Protein AF-A0A2R6AYX6-F1 (afdb_monomer)

Secondary structure (DSSP, 8-state):
-----TTHHHHHHHHHHHHHHHHHHHHH-TTTS-HHHHHHHHHHHHHTT---HHHHHHHHHHHHH-HHHHHIIIIIHHHH-HHHHHHHHHHHHHH-HHHHHHHHHHHHHHHHHHB-TTS-BTT--SHHHHHHHHHHTT-HHHHHHHHHHHHHIIIIIGGGGGGS-HHHHHHHHHHHHHTT-S-HHHHHHHHHHHHHH--TTS-BSBHHHHHHHHHHHHHHHHHHHHHHHHHHHHHHHTT--TTS--SSHHHHHHHHHHHHHHHHHTHHHHHHHS-EEEE--SS--HHHHHHHHHHT--SEEEEES---HHHHHHHHHHHHH-TT-EEEEEEETT-----GGGGS--TTEEEEEESS----EEEETTEEEEEE--SHHHHTSTT-EEEEE--HHHHHHHHHHHHHHHH--

InterPro domains:
  IPR008930 Terpenoid cyclases/protein prenyltransferase alpha-alpha toroid [SSF48239] (162-257)

Radius of gyration: 24.56 Å; Cα contacts (8 Å, |Δi|>4): 564; chains: 1; bounding box: 59×53×71 Å

pLDDT: mean 85.16, std 12.84, range [27.55, 97.75]

Organism: NCBI:txid1978162

Sequence (409 aa):
MEQQSTETLGMQPLLDKTLKWLETQLSLNPEKLLFEDHIYALQALKLGSRDIGAHSRGLIERVKQDLTLKIGVLVDLPRKDPEAFLDLYGFSLECDPEFAKELRTTVVEDIRKLQLQDGSIIGEHVELAYIFYALNNKDPMAQLALKHTAKLFEQKVLRNLDAYTPAQLYPYVKSLVQAELIGEQACNSVINNLFIRQGEDGGWGGLLDTLYAVRLLTMINTLVAGERIKKGLRYAQSKLKEDGSLGDLKHTAIYAISHYEYMAAGSVDQSFESNGILINTSTYNLKQLLIAAIRRAQTNFLSVNIRSTQLVEALLSALETTPQLEATLVYTEKLESIPSSLKQPNQKLKLRLAHSALEPLMVIDKRLIIFAPLDDEALSSPKCFAVKILDPNLAEKIVELLNKQTEQT

Solvent-accessible surface area (backbone atoms only — not comparable to full-atom values): 21950 Å² total; per-residue (Å²): 137,82,80,73,59,76,70,60,69,68,50,51,68,49,51,53,36,25,46,54,41,47,56,49,54,58,70,74,49,60,84,79,47,58,70,60,35,51,43,39,33,50,51,24,33,48,76,67,72,43,93,47,70,68,60,52,46,52,52,53,50,50,37,74,71,33,66,70,53,35,48,40,57,64,63,47,30,38,68,78,37,39,64,45,41,51,52,48,42,53,49,23,57,78,70,37,53,69,58,24,48,48,56,50,51,56,44,47,53,52,51,58,73,38,42,46,96,76,20,48,43,76,85,74,64,55,30,53,35,33,49,37,26,78,78,36,63,88,38,69,67,25,47,34,19,42,53,36,46,46,52,48,40,60,71,54,43,68,76,44,52,87,81,51,52,37,60,70,45,38,53,58,51,54,42,26,57,78,66,72,62,60,51,70,68,58,51,49,51,52,52,51,55,50,46,59,56,43,44,95,75,26,28,47,78,51,70,65,30,16,44,32,41,31,43,44,38,44,72,74,42,36,70,43,35,45,64,59,36,52,33,20,51,51,34,54,56,73,58,45,44,98,68,31,38,59,86,48,61,46,63,33,16,48,49,49,38,39,49,51,54,40,59,75,59,41,76,54,57,59,71,71,78,46,70,48,74,46,47,44,52,97,87,52,45,43,50,58,54,52,36,16,54,43,46,50,41,58,46,38,38,38,35,30,56,84,57,25,64,66,54,51,52,30,41,54,53,26,47,73,44,24,87,68,26,36,36,37,42,37,36,36,80,89,59,92,69,78,61,72,86,71,71,57,95,46,97,49,54,45,81,44,62,26,90,55,96,71,77,41,31,38,34,44,63,44,28,29,37,44,40,60,63,47,43,68,71,46,35,70,32,73,87,29,48,33,42,37,41,77,38,53,69,59,29,48,52,51,51,54,53,54,47,58,58,51,66,78,122

Mean predicted aligned error: 8.02 Å

Structure (mmCIF, N/CA/C/O backbone):
data_AF-A0A2R6AYX6-F1
#
_entry.id   AF-A0A2R6AYX6-F1
#
loop_
_atom_site.group_PDB
_atom_site.id
_atom_site.type_symbol
_atom_site.label_atom_id
_atom_site.label_alt_id
_atom_site.label_comp_id
_atom_site.label_asym_id
_atom_site.label_entity_id
_atom_site.label_seq_id
_atom_site.pdbx_PDB_ins_code
_atom_site.Cartn_x
_atom_site.Cartn_y
_atom_site.Cartn_z
_atom_site.occupancy
_atom_site.B_iso_or_equiv
_atom_site.auth_seq_id
_atom_site.auth_comp_id
_atom_site.auth_asym_id
_atom_site.auth_atom_id
_atom_site.pdbx_PDB_model_num
ATOM 1 N N . MET A 1 1 ? 12.089 -20.824 21.197 1.00 27.55 1 MET A N 1
ATOM 2 C CA . MET A 1 1 ? 11.675 -21.396 19.900 1.00 27.55 1 MET A CA 1
ATOM 3 C C . MET A 1 1 ? 10.341 -20.775 19.564 1.00 27.55 1 MET A C 1
ATOM 5 O O . MET A 1 1 ? 9.329 -21.167 20.130 1.00 27.55 1 MET A O 1
ATOM 9 N N . GLU A 1 2 ? 10.392 -19.706 18.780 1.00 29.75 2 GLU A N 1
ATOM 10 C CA . GLU A 1 2 ? 9.239 -18.881 18.434 1.00 29.75 2 GLU A CA 1
ATOM 11 C C . GLU A 1 2 ? 8.366 -19.619 17.420 1.00 29.75 2 GLU A C 1
ATOM 13 O O . GLU A 1 2 ? 8.840 -20.061 16.373 1.00 29.75 2 GLU A O 1
ATOM 18 N N . GLN A 1 3 ? 7.088 -19.777 17.756 1.00 27.84 3 GLN A N 1
ATOM 19 C CA . GLN A 1 3 ? 6.061 -20.170 16.804 1.00 27.84 3 GLN A CA 1
ATOM 20 C C . GLN A 1 3 ? 5.863 -18.997 15.840 1.00 27.84 3 GLN A C 1
ATOM 22 O O . GLN A 1 3 ? 5.164 -18.038 16.159 1.00 27.84 3 GLN A O 1
ATOM 27 N N . GLN A 1 4 ? 6.505 -19.060 14.671 1.00 31.70 4 GLN A N 1
ATOM 28 C CA . GLN A 1 4 ? 6.084 -18.271 13.515 1.00 31.70 4 GLN A CA 1
ATOM 29 C C . GLN A 1 4 ? 4.603 -18.561 13.267 1.00 31.70 4 GLN A C 1
ATOM 31 O O . GLN A 1 4 ? 4.199 -19.727 13.214 1.00 31.70 4 GLN A O 1
ATOM 36 N N . SER A 1 5 ? 3.793 -17.506 13.182 1.00 34.44 5 SER A N 1
ATOM 37 C CA . SER A 1 5 ? 2.349 -17.638 13.050 1.00 34.44 5 SER A CA 1
ATOM 38 C C . SER A 1 5 ? 2.000 -18.473 11.814 1.00 34.44 5 SER A C 1
ATOM 40 O O . SER A 1 5 ? 2.579 -18.355 10.729 1.00 34.44 5 SER A O 1
ATOM 42 N N . THR A 1 6 ? 1.055 -19.384 12.005 1.00 32.81 6 THR A N 1
ATOM 43 C CA . THR A 1 6 ? 0.611 -20.393 11.040 1.00 32.81 6 THR A CA 1
ATOM 44 C C . THR A 1 6 ? 0.009 -19.805 9.758 1.00 32.81 6 THR A C 1
ATOM 46 O O . THR A 1 6 ? -0.098 -20.525 8.769 1.00 32.81 6 THR A O 1
ATOM 49 N N . GLU A 1 7 ? -0.318 -18.507 9.714 1.00 41.44 7 GLU A N 1
ATOM 50 C CA . GLU A 1 7 ? -0.763 -17.826 8.486 1.00 41.44 7 GLU A CA 1
ATOM 51 C C . GLU A 1 7 ? 0.391 -17.543 7.507 1.00 41.44 7 GLU A C 1
ATOM 53 O O . GLU A 1 7 ? 0.214 -17.670 6.294 1.00 41.44 7 GLU A O 1
ATOM 58 N N . THR A 1 8 ? 1.592 -17.225 8.005 1.00 44.69 8 THR A N 1
ATOM 59 C CA . THR A 1 8 ? 2.775 -16.957 7.161 1.00 44.69 8 THR A CA 1
ATOM 60 C C . THR A 1 8 ? 3.241 -18.196 6.387 1.00 44.69 8 THR A C 1
ATOM 62 O O . THR A 1 8 ? 3.625 -18.098 5.221 1.00 44.69 8 THR A O 1
ATOM 65 N N . LEU A 1 9 ? 3.121 -19.381 6.996 1.00 37.53 9 LEU A N 1
ATOM 66 C CA . LEU A 1 9 ? 3.522 -20.669 6.411 1.00 37.53 9 LEU A CA 1
ATOM 67 C C . LEU A 1 9 ? 2.657 -21.100 5.211 1.00 37.53 9 LEU A C 1
ATOM 69 O O . LEU A 1 9 ? 3.127 -21.867 4.374 1.00 37.53 9 LEU A O 1
ATOM 73 N N . GLY A 1 10 ? 1.420 -20.602 5.090 1.00 50.81 10 GLY A N 1
ATOM 74 C CA . GLY A 1 10 ? 0.535 -20.919 3.961 1.00 50.81 10 GLY A CA 1
ATOM 75 C C . GLY A 1 10 ? 0.795 -20.088 2.699 1.00 50.81 10 GLY A C 1
ATOM 76 O O . GLY A 1 10 ? 0.516 -20.550 1.593 1.00 50.81 10 GLY A O 1
ATOM 77 N N . MET A 1 11 ? 1.337 -18.874 2.842 1.00 60.88 11 MET A N 1
ATOM 78 C CA . MET A 1 11 ? 1.521 -17.940 1.718 1.00 60.88 11 MET A CA 1
ATOM 79 C C . MET A 1 11 ? 2.900 -18.054 1.062 1.00 60.88 11 MET A C 1
ATOM 81 O O . MET A 1 11 ? 3.028 -17.896 -0.150 1.00 60.88 11 MET A O 1
ATOM 85 N N . GLN A 1 12 ? 3.928 -18.386 1.839 1.00 70.38 12 GLN A N 1
ATOM 86 C CA . GLN A 1 12 ? 5.309 -18.432 1.357 1.00 70.38 12 GLN A CA 1
ATOM 87 C C . GLN A 1 12 ? 5.557 -19.474 0.242 1.00 70.38 12 GLN A C 1
ATOM 89 O O . GLN A 1 12 ? 6.178 -19.120 -0.760 1.00 70.38 12 GLN A O 1
ATOM 94 N N . PRO A 1 13 ? 4.996 -20.703 0.303 1.00 74.88 13 PRO A N 1
ATOM 95 C CA . PRO A 1 13 ? 5.149 -21.683 -0.777 1.00 74.88 13 PRO A CA 1
ATOM 96 C C . PRO A 1 13 ? 4.491 -21.264 -2.100 1.00 74.88 13 PRO A C 1
ATOM 98 O O . PRO A 1 13 ? 4.918 -21.697 -3.170 1.00 74.88 13 PRO A O 1
ATOM 101 N N . LEU A 1 14 ? 3.433 -20.449 -2.045 1.00 83.00 14 LEU A N 1
ATOM 102 C CA . LEU A 1 14 ? 2.762 -19.935 -3.241 1.00 83.00 14 LEU A CA 1
ATOM 103 C C . LEU A 1 14 ? 3.560 -18.797 -3.868 1.00 83.00 14 LEU A C 1
ATOM 105 O O . LEU A 1 14 ? 3.724 -18.779 -5.084 1.00 83.00 14 LEU A O 1
ATOM 109 N N . LEU A 1 15 ? 4.128 -17.917 -3.041 1.00 89.62 15 LEU A N 1
ATOM 110 C CA . LEU A 1 15 ? 5.010 -16.854 -3.507 1.00 89.62 15 LEU A CA 1
ATOM 111 C C . LEU A 1 15 ? 6.250 -17.424 -4.213 1.00 89.62 15 LEU A C 1
ATOM 113 O O . LEU A 1 15 ? 6.615 -16.951 -5.284 1.00 89.62 15 LEU A O 1
ATOM 117 N N . ASP A 1 16 ? 6.838 -18.506 -3.697 1.00 91.12 16 ASP A N 1
ATOM 118 C CA . ASP A 1 16 ? 7.951 -19.189 -4.369 1.00 91.12 16 ASP A CA 1
ATOM 119 C C . ASP A 1 16 ? 7.567 -19.769 -5.740 1.00 91.12 16 ASP A C 1
ATOM 121 O O . ASP A 1 16 ? 8.353 -19.688 -6.690 1.00 91.12 16 ASP A O 1
ATOM 125 N N . LYS A 1 17 ? 6.354 -20.326 -5.880 1.00 93.75 17 LYS A N 1
ATOM 126 C CA . LYS A 1 17 ? 5.839 -20.756 -7.191 1.00 93.75 17 LYS A CA 1
ATOM 127 C C . LYS A 1 17 ? 5.690 -19.569 -8.137 1.00 93.75 17 LYS A C 1
ATOM 129 O O . LYS A 1 17 ? 6.099 -19.671 -9.290 1.00 93.75 17 LYS A O 1
ATOM 134 N N . THR A 1 18 ? 5.156 -18.453 -7.643 1.00 96.06 18 THR A N 1
ATOM 135 C CA . THR A 1 18 ? 5.020 -17.208 -8.402 1.00 96.06 18 THR A CA 1
ATOM 136 C C . THR A 1 18 ? 6.371 -16.716 -8.921 1.00 96.06 18 THR A C 1
ATOM 138 O O . THR A 1 18 ? 6.498 -16.459 -10.115 1.00 96.06 18 THR A O 1
ATOM 141 N N . LEU A 1 19 ? 7.408 -16.657 -8.080 1.00 96.38 19 LEU A N 1
ATOM 142 C CA . LEU A 1 19 ? 8.752 -16.254 -8.517 1.00 96.38 19 LEU A CA 1
ATOM 143 C C . LEU A 1 19 ? 9.320 -17.205 -9.567 1.00 96.38 19 LEU A C 1
ATOM 145 O O . LEU A 1 19 ? 9.808 -16.757 -10.599 1.00 96.38 19 LEU A O 1
ATOM 149 N N . LYS A 1 20 ? 9.208 -18.519 -9.347 1.00 95.38 20 LYS A N 1
ATOM 150 C CA . LYS A 1 20 ? 9.676 -19.520 -10.313 1.00 95.38 20 LYS A CA 1
ATOM 151 C C . LYS A 1 20 ? 8.969 -19.384 -11.662 1.00 95.38 20 LYS A C 1
ATOM 153 O O . LYS A 1 20 ? 9.577 -19.572 -12.719 1.00 95.38 20 LYS A O 1
ATOM 158 N N . TRP A 1 21 ? 7.680 -19.060 -11.640 1.00 95.50 21 TRP A N 1
ATOM 159 C CA . TRP A 1 21 ? 6.925 -18.783 -12.852 1.00 95.50 21 TRP A CA 1
ATOM 160 C C . TRP A 1 21 ? 7.455 -17.533 -13.566 1.00 95.50 21 TRP A C 1
ATOM 162 O O . TRP A 1 21 ? 7.714 -17.602 -14.767 1.00 95.50 21 TRP A O 1
ATOM 172 N N . LEU A 1 22 ? 7.711 -16.435 -12.840 1.00 95.50 22 LEU A N 1
ATOM 173 C CA . LEU A 1 22 ? 8.322 -15.218 -13.394 1.00 95.50 22 LEU A CA 1
ATOM 174 C C . LEU A 1 22 ? 9.700 -15.506 -14.019 1.00 95.50 22 LEU A C 1
ATOM 176 O O . LEU A 1 22 ? 9.927 -15.137 -15.169 1.00 95.50 22 LEU A O 1
ATOM 180 N N . GLU A 1 23 ? 10.583 -16.232 -13.321 1.00 94.31 23 GLU A N 1
ATOM 181 C CA . GLU A 1 23 ? 11.897 -16.669 -13.839 1.00 94.31 23 GLU A CA 1
ATOM 182 C C . GLU A 1 23 ? 11.750 -17.435 -15.166 1.00 94.31 23 GLU A C 1
ATOM 184 O O . GLU A 1 23 ? 12.484 -17.205 -16.133 1.00 94.31 23 GLU A O 1
ATOM 189 N N . THR A 1 24 ? 10.755 -18.326 -15.234 1.00 93.19 24 T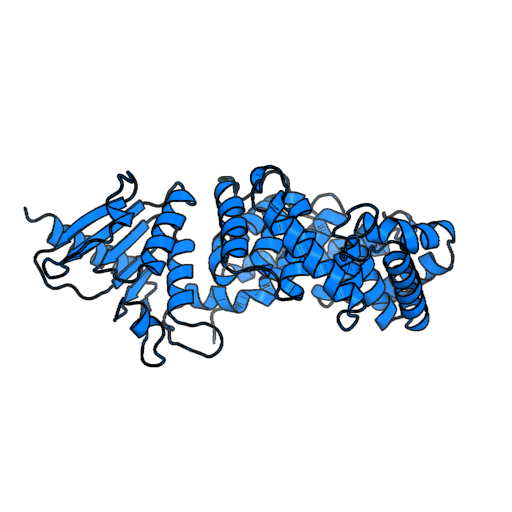HR A N 1
ATOM 190 C CA . THR A 1 24 ? 10.471 -19.129 -16.429 1.00 93.19 24 THR A CA 1
ATOM 191 C C . THR A 1 24 ? 10.023 -18.247 -17.595 1.00 93.19 24 THR A C 1
ATOM 193 O O . THR A 1 24 ? 10.520 -18.411 -18.710 1.00 93.19 24 THR A O 1
ATOM 196 N N . GLN A 1 25 ? 9.132 -17.276 -17.358 1.00 91.94 25 GLN A N 1
ATOM 197 C CA . GLN A 1 25 ? 8.674 -16.354 -18.404 1.00 91.94 25 GLN A CA 1
ATOM 198 C C . GLN A 1 25 ? 9.814 -15.489 -18.951 1.00 91.94 25 GLN A C 1
ATOM 200 O O . GLN A 1 25 ? 9.934 -15.336 -20.169 1.00 91.94 25 GLN A O 1
ATOM 205 N N . LEU A 1 26 ? 10.689 -14.982 -18.076 1.00 90.31 26 LEU A N 1
ATOM 206 C CA . LEU A 1 26 ? 11.848 -14.185 -18.490 1.00 90.31 26 LEU A CA 1
ATOM 207 C C . LEU A 1 26 ? 12.872 -14.994 -19.298 1.00 90.31 26 LEU A C 1
ATOM 209 O O . LEU A 1 26 ? 13.579 -14.432 -20.134 1.00 90.31 26 LEU A O 1
ATOM 213 N N . SER A 1 27 ? 12.936 -16.308 -19.081 1.00 88.06 27 SER A N 1
ATOM 214 C CA . SER A 1 27 ? 13.865 -17.205 -19.778 1.00 88.06 27 SER A CA 1
ATOM 215 C C . SER A 1 27 ? 13.364 -17.664 -21.153 1.00 88.06 27 SER A C 1
ATOM 217 O O . SER A 1 27 ? 14.173 -17.942 -22.035 1.00 88.06 27 SER A O 1
ATOM 219 N N . LEU A 1 28 ? 12.045 -17.768 -21.356 1.00 84.25 28 LEU A N 1
ATOM 220 C CA . LEU A 1 28 ? 11.477 -18.387 -22.560 1.00 84.25 28 LEU A CA 1
ATOM 221 C C . LEU A 1 28 ? 11.497 -17.484 -23.801 1.00 84.25 28 LEU A C 1
ATOM 223 O O . LEU A 1 28 ? 11.750 -17.995 -24.888 1.00 84.25 28 LEU A O 1
ATOM 227 N N . ASN A 1 29 ? 11.183 -16.186 -23.681 1.00 71.06 29 ASN A N 1
ATOM 228 C CA . ASN A 1 29 ? 11.210 -15.222 -24.800 1.00 71.06 29 ASN A CA 1
ATOM 229 C C . ASN A 1 29 ? 11.186 -13.757 -24.300 1.00 71.06 29 ASN A C 1
ATOM 231 O O . ASN A 1 29 ? 10.166 -13.075 -24.445 1.00 71.06 29 ASN A O 1
ATOM 235 N N . PRO A 1 30 ? 12.295 -13.231 -23.751 1.00 71.38 30 PRO A N 1
ATOM 236 C CA . PRO A 1 30 ? 12.335 -11.888 -23.158 1.00 71.38 30 PRO A CA 1
ATOM 237 C C . PRO A 1 30 ? 12.029 -10.751 -24.150 1.00 71.38 30 PRO A C 1
ATOM 239 O O . PRO A 1 30 ? 11.564 -9.684 -23.752 1.00 71.38 30 PRO A O 1
ATOM 242 N N . GLU A 1 31 ? 12.251 -10.967 -25.448 1.00 70.50 31 GLU A N 1
ATOM 243 C CA . GLU A 1 31 ? 12.021 -9.963 -26.496 1.00 70.50 31 GLU A CA 1
ATOM 244 C C . GLU A 1 31 ? 10.537 -9.755 -26.835 1.00 70.50 31 GLU A C 1
ATOM 246 O O . GLU A 1 31 ? 10.156 -8.673 -27.282 1.00 70.50 31 GLU A O 1
ATOM 251 N N . LYS A 1 32 ? 9.693 -10.768 -26.590 1.00 76.69 32 LYS A N 1
ATOM 252 C CA . LYS A 1 32 ? 8.247 -10.732 -26.877 1.00 76.69 32 LYS A CA 1
ATOM 253 C C . LYS A 1 32 ? 7.411 -10.183 -25.725 1.00 76.69 32 LYS A C 1
ATOM 255 O O . LYS A 1 32 ? 6.219 -9.950 -25.903 1.00 76.69 32 LYS A O 1
ATOM 260 N N . LEU A 1 33 ? 8.019 -10.018 -24.554 1.00 81.12 33 LEU A N 1
ATOM 261 C CA . LEU A 1 33 ? 7.363 -9.429 -23.397 1.00 81.12 33 LEU A CA 1
ATOM 262 C C . LEU A 1 33 ? 7.204 -7.924 -23.606 1.00 81.12 33 LEU A C 1
ATOM 264 O O . LEU A 1 33 ? 8.101 -7.271 -24.154 1.00 81.12 33 LEU A O 1
ATOM 268 N N . LEU A 1 34 ? 6.078 -7.385 -23.132 1.00 87.19 34 LEU A N 1
ATOM 269 C CA . LEU A 1 34 ? 5.944 -5.945 -22.949 1.00 87.19 34 LEU A CA 1
ATOM 270 C C . LEU A 1 34 ? 7.071 -5.469 -22.031 1.00 87.19 34 LEU A C 1
ATOM 272 O O . LEU A 1 34 ? 7.447 -6.148 -21.070 1.00 87.19 34 LEU A O 1
ATOM 276 N N . PHE A 1 35 ? 7.658 -4.333 -22.383 1.00 90.06 35 PHE A N 1
ATOM 277 C CA . PHE A 1 35 ? 8.894 -3.873 -21.767 1.00 90.06 35 PHE A CA 1
ATOM 278 C C . PHE A 1 35 ? 8.696 -3.553 -20.278 1.00 90.06 35 PHE A C 1
ATOM 280 O O . PHE A 1 35 ? 9.512 -3.935 -19.441 1.00 90.06 35 PHE A O 1
ATOM 287 N N . GLU A 1 36 ? 7.570 -2.930 -19.946 1.00 91.38 36 GLU A N 1
ATOM 288 C CA . GLU A 1 36 ? 7.164 -2.585 -18.587 1.00 91.38 36 GLU A CA 1
ATOM 289 C C . GLU A 1 36 ? 6.943 -3.837 -17.731 1.00 91.38 36 GLU A C 1
ATOM 291 O O . GLU A 1 36 ? 7.401 -3.910 -16.592 1.00 91.38 36 GLU A O 1
ATOM 296 N N . ASP A 1 37 ? 6.305 -4.863 -18.292 1.00 92.69 37 ASP A N 1
ATOM 297 C CA . ASP A 1 37 ? 6.036 -6.114 -17.582 1.00 92.69 37 ASP A CA 1
ATOM 298 C C . ASP A 1 37 ? 7.335 -6.853 -17.233 1.00 92.69 37 ASP A C 1
ATOM 300 O O . ASP A 1 37 ? 7.445 -7.455 -16.162 1.00 92.69 37 ASP A O 1
ATOM 304 N N . HIS A 1 38 ? 8.341 -6.778 -18.113 1.00 93.94 38 HIS A N 1
ATOM 305 C CA . HIS A 1 38 ? 9.676 -7.314 -17.849 1.00 93.94 38 HIS A CA 1
ATOM 306 C C . HIS A 1 38 ? 10.325 -6.586 -16.659 1.00 93.94 38 HIS A C 1
ATOM 308 O O . HIS A 1 38 ? 10.852 -7.243 -15.761 1.00 93.94 38 HIS A O 1
ATOM 314 N N . ILE A 1 39 ? 10.231 -5.254 -16.593 1.00 96.25 39 ILE A N 1
ATOM 315 C CA . ILE A 1 39 ? 10.746 -4.470 -15.457 1.00 96.25 39 ILE A CA 1
ATOM 316 C C . ILE A 1 39 ? 10.087 -4.913 -14.147 1.00 96.25 39 ILE A C 1
ATOM 318 O O . ILE A 1 39 ? 10.791 -5.230 -13.186 1.00 96.25 39 ILE A O 1
ATOM 322 N N . TYR A 1 40 ? 8.756 -5.008 -14.119 1.00 96.56 40 TYR A N 1
ATOM 323 C CA . TYR A 1 40 ? 8.028 -5.448 -12.929 1.00 96.56 40 TYR A CA 1
ATOM 324 C C . TYR A 1 40 ? 8.414 -6.865 -12.498 1.00 96.56 40 TYR A C 1
ATOM 326 O O . TYR A 1 40 ? 8.609 -7.116 -11.308 1.00 96.56 40 TYR A O 1
ATOM 334 N N . ALA A 1 41 ? 8.560 -7.793 -13.447 1.00 96.44 41 ALA A N 1
ATOM 335 C CA . ALA A 1 41 ? 9.000 -9.151 -13.149 1.00 96.44 41 ALA A CA 1
ATOM 336 C C . ALA A 1 41 ? 10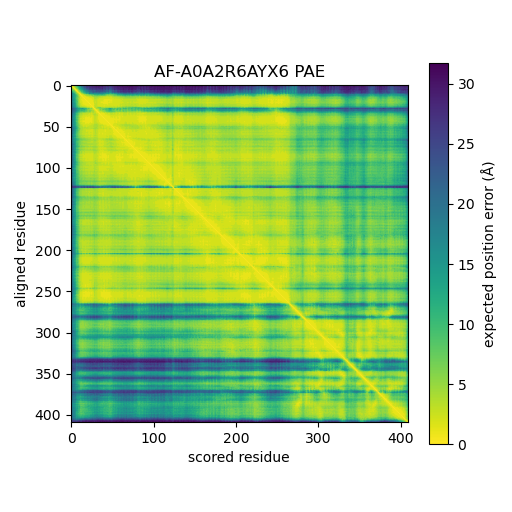.402 -9.166 -12.518 1.00 96.44 41 ALA A C 1
ATOM 338 O O . ALA A 1 41 ? 10.602 -9.841 -11.509 1.00 96.44 41 ALA A O 1
ATOM 339 N N . LEU A 1 42 ? 11.353 -8.386 -13.044 1.00 96.81 42 LEU A N 1
ATOM 340 C CA . LEU A 1 42 ? 12.685 -8.257 -12.441 1.00 96.81 42 LEU A CA 1
ATOM 341 C C . LEU A 1 42 ? 12.623 -7.656 -11.041 1.00 96.81 42 LEU A C 1
ATOM 343 O O . LEU A 1 42 ? 13.321 -8.133 -10.149 1.00 96.81 42 LEU A O 1
ATOM 347 N N . GLN A 1 43 ? 11.769 -6.656 -10.826 1.00 97.75 43 GLN A N 1
ATOM 348 C CA . GLN A 1 43 ? 11.623 -6.034 -9.516 1.00 97.75 43 GLN A CA 1
ATOM 349 C C . GLN A 1 43 ? 11.052 -7.017 -8.488 1.00 97.75 43 GLN A C 1
ATOM 351 O O . GLN A 1 43 ? 11.571 -7.126 -7.377 1.00 97.75 43 GLN A O 1
ATOM 356 N N . ALA A 1 44 ? 10.039 -7.798 -8.869 1.00 97.56 44 ALA A N 1
ATOM 357 C CA . ALA A 1 44 ? 9.493 -8.865 -8.034 1.00 97.56 44 ALA A CA 1
ATOM 358 C C . ALA A 1 44 ? 10.559 -9.913 -7.665 1.00 97.56 44 ALA A C 1
ATOM 360 O O . ALA A 1 44 ? 10.690 -10.284 -6.497 1.00 97.56 44 ALA A O 1
ATOM 361 N N . LEU A 1 45 ? 11.351 -10.358 -8.646 1.00 96.88 45 LEU A N 1
ATOM 362 C CA . LEU A 1 45 ? 12.443 -11.313 -8.443 1.00 96.88 45 LEU A CA 1
ATOM 363 C C . LEU A 1 45 ? 13.536 -10.753 -7.528 1.00 96.88 45 LEU A C 1
ATOM 365 O O . LEU A 1 45 ? 13.993 -11.452 -6.622 1.00 96.88 45 LEU A O 1
ATOM 369 N N . LYS A 1 46 ? 13.902 -9.480 -7.705 1.00 96.38 46 LYS A N 1
ATOM 370 C CA . LYS A 1 46 ? 14.873 -8.781 -6.858 1.00 96.38 46 LYS A CA 1
ATOM 371 C C . LYS A 1 46 ? 14.415 -8.707 -5.404 1.00 96.38 46 LYS A C 1
ATOM 373 O O . LYS A 1 46 ? 15.190 -9.041 -4.512 1.00 96.38 46 LYS A O 1
ATOM 378 N N . LEU A 1 47 ? 13.161 -8.319 -5.156 1.00 94.50 47 LEU A N 1
ATOM 379 C CA . LEU A 1 47 ? 12.583 -8.308 -3.805 1.00 94.50 47 LEU A CA 1
ATOM 380 C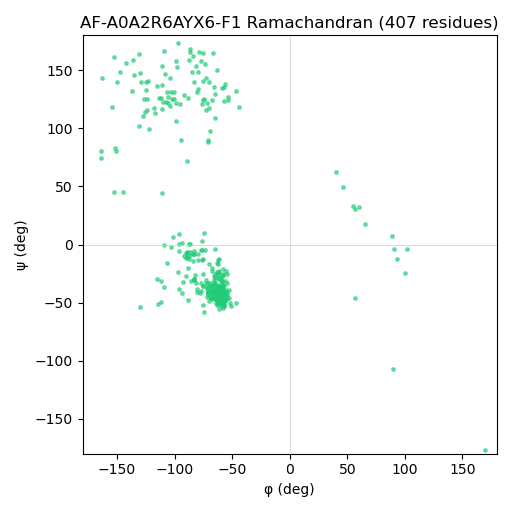 C . LEU A 1 47 ? 12.545 -9.716 -3.194 1.00 94.50 47 LEU A C 1
ATOM 382 O O . LEU A 1 47 ? 12.824 -9.887 -2.009 1.00 94.50 47 LEU A O 1
ATOM 386 N N . GLY A 1 48 ? 12.300 -10.733 -4.022 1.00 92.81 48 GLY A N 1
ATOM 387 C CA . GLY A 1 48 ? 12.411 -12.143 -3.653 1.00 92.81 48 GLY A CA 1
ATOM 388 C C . GLY A 1 48 ? 13.837 -12.682 -3.534 1.00 92.81 48 GLY A C 1
ATOM 389 O O . GLY A 1 48 ? 14.005 -13.895 -3.407 1.00 92.81 48 GLY A O 1
ATOM 390 N N . SER A 1 49 ? 14.857 -11.816 -3.565 1.00 92.56 49 SER A N 1
ATOM 391 C CA . SER A 1 49 ? 16.277 -12.180 -3.453 1.00 92.56 49 SER A CA 1
ATOM 392 C C . SER A 1 49 ? 16.741 -13.200 -4.503 1.00 92.56 49 SER A C 1
ATOM 394 O O . SER A 1 49 ? 17.634 -14.009 -4.246 1.00 92.56 49 SER A O 1
ATOM 396 N N . ARG A 1 50 ? 16.129 -13.181 -5.693 1.00 93.56 50 ARG A N 1
ATOM 397 C CA . ARG A 1 50 ? 16.554 -13.976 -6.850 1.00 93.56 50 ARG A CA 1
ATOM 398 C C . ARG A 1 50 ? 17.655 -13.245 -7.612 1.00 93.56 50 ARG A C 1
ATOM 400 O O . ARG A 1 50 ? 17.682 -12.015 -7.649 1.00 93.56 50 ARG A O 1
ATOM 407 N N . ASP A 1 51 ? 18.559 -14.000 -8.232 1.00 92.19 51 ASP A N 1
ATOM 408 C CA . ASP A 1 51 ? 19.585 -13.407 -9.090 1.00 92.19 51 ASP A CA 1
ATOM 409 C C . ASP A 1 51 ? 18.953 -12.917 -10.397 1.00 92.19 51 ASP A C 1
ATOM 411 O O . ASP A 1 51 ? 18.447 -13.702 -11.198 1.00 92.19 51 ASP A O 1
ATOM 415 N N . ILE A 1 52 ? 18.993 -11.603 -10.603 1.00 94.00 52 ILE A N 1
ATOM 416 C CA . ILE A 1 52 ? 18.468 -10.946 -11.801 1.00 94.00 52 ILE A CA 1
ATOM 417 C C . ILE A 1 52 ? 19.570 -10.390 -12.709 1.00 94.00 52 ILE A C 1
ATOM 419 O O . ILE A 1 52 ? 19.258 -9.828 -13.756 1.00 94.00 52 ILE A O 1
ATOM 423 N N . GLY A 1 53 ? 20.852 -10.528 -12.348 1.00 91.44 53 GLY A N 1
ATOM 424 C CA . GLY A 1 53 ? 21.937 -9.741 -12.945 1.00 91.44 53 GLY A CA 1
ATOM 425 C C . GLY A 1 53 ? 22.126 -9.952 -14.451 1.00 91.44 53 GLY A C 1
ATOM 426 O O . GLY A 1 53 ? 22.464 -9.020 -15.179 1.00 91.44 53 GLY A O 1
ATOM 427 N N . ALA A 1 54 ? 21.911 -11.173 -14.949 1.00 90.88 54 ALA A N 1
ATOM 428 C CA . ALA A 1 54 ? 21.967 -11.446 -16.386 1.00 90.88 54 ALA A CA 1
ATOM 429 C C . ALA A 1 54 ? 20.773 -10.829 -17.134 1.00 90.88 54 ALA A C 1
ATOM 431 O O . ALA A 1 54 ? 20.956 -10.225 -18.192 1.00 90.88 54 ALA A O 1
ATOM 432 N N . HIS A 1 55 ? 19.569 -10.941 -16.567 1.00 91.94 55 HIS A N 1
ATOM 433 C CA . HIS A 1 55 ? 18.351 -10.420 -17.180 1.00 91.94 55 HIS A CA 1
ATOM 434 C C . HIS A 1 55 ? 18.306 -8.887 -17.164 1.00 91.94 55 HIS A C 1
ATOM 436 O O . HIS A 1 55 ? 17.962 -8.287 -18.180 1.00 91.94 55 HIS A O 1
ATOM 442 N N . SER A 1 56 ? 18.724 -8.242 -16.069 1.00 93.06 56 SER A N 1
ATOM 443 C CA . SER A 1 56 ? 18.793 -6.779 -15.974 1.00 93.06 56 SER A CA 1
ATOM 444 C C . SER A 1 56 ? 19.787 -6.186 -16.975 1.00 93.06 56 SER A C 1
ATOM 446 O O . SER A 1 56 ? 19.448 -5.238 -17.683 1.00 93.06 56 SER A O 1
ATOM 448 N N . ARG A 1 57 ? 20.983 -6.781 -17.116 1.00 94.44 57 ARG A N 1
ATOM 449 C CA . ARG A 1 57 ? 21.956 -6.384 -18.149 1.00 94.44 57 ARG A CA 1
ATOM 450 C C . ARG A 1 57 ? 21.394 -6.551 -19.557 1.00 94.44 57 ARG A C 1
ATOM 452 O O . ARG A 1 57 ? 21.525 -5.641 -20.368 1.00 94.44 57 ARG A O 1
ATOM 459 N N . GLY A 1 58 ? 20.744 -7.681 -19.839 1.00 92.00 58 GLY A N 1
ATOM 460 C CA . GLY A 1 58 ? 20.106 -7.922 -21.135 1.00 92.00 58 GLY A CA 1
ATOM 461 C C . GLY A 1 58 ? 19.017 -6.895 -21.458 1.00 92.00 58 GLY A C 1
ATOM 462 O O . GLY A 1 58 ? 18.956 -6.396 -22.580 1.00 92.00 58 GLY A O 1
ATOM 463 N N . LEU A 1 59 ? 18.197 -6.526 -20.468 1.00 93.06 59 LEU A N 1
ATOM 464 C CA . LEU A 1 59 ? 17.172 -5.492 -20.610 1.00 93.06 59 LEU A CA 1
ATOM 465 C C . LEU A 1 59 ? 17.789 -4.128 -20.952 1.00 93.06 59 LEU A C 1
ATOM 467 O O . LEU A 1 59 ? 17.332 -3.474 -21.886 1.00 93.06 59 LEU A O 1
ATOM 471 N N . ILE A 1 60 ? 18.838 -3.717 -20.234 1.00 94.69 60 ILE A N 1
ATOM 472 C CA . ILE A 1 60 ? 19.532 -2.439 -20.460 1.00 94.69 60 ILE A CA 1
ATOM 473 C C . ILE A 1 60 ? 20.179 -2.402 -21.849 1.00 94.69 60 ILE A C 1
ATOM 475 O O . ILE A 1 60 ? 20.017 -1.426 -22.582 1.00 94.69 60 ILE A O 1
ATOM 479 N N . GLU A 1 61 ? 20.861 -3.475 -22.250 1.00 93.50 61 GLU A N 1
ATOM 480 C CA . GLU A 1 61 ? 21.471 -3.566 -23.579 1.00 93.50 61 GLU A CA 1
ATOM 481 C C . GLU A 1 61 ? 20.426 -3.493 -24.697 1.00 93.50 61 GLU A C 1
ATOM 483 O O . GLU A 1 61 ? 20.640 -2.790 -25.684 1.00 93.50 61 GLU A O 1
ATOM 488 N N . ARG A 1 62 ? 19.252 -4.111 -24.516 1.00 92.44 62 ARG A N 1
ATOM 489 C CA . ARG A 1 62 ? 18.133 -3.979 -25.461 1.00 92.44 62 ARG A CA 1
ATOM 490 C C . ARG A 1 62 ? 17.697 -2.519 -25.626 1.00 92.44 62 ARG A C 1
ATOM 492 O O . ARG A 1 62 ? 17.500 -2.079 -26.755 1.00 92.44 62 ARG A O 1
ATOM 499 N N . VAL A 1 63 ? 17.583 -1.757 -24.533 1.00 94.06 63 VAL A N 1
ATOM 500 C CA . VAL A 1 63 ? 17.240 -0.320 -24.596 1.00 94.06 63 VAL A CA 1
ATOM 501 C C . VAL A 1 63 ? 18.325 0.477 -25.316 1.00 94.06 63 VAL A C 1
ATOM 503 O O . VAL A 1 63 ? 18.016 1.377 -26.088 1.00 94.06 63 VAL A O 1
ATOM 506 N N . LYS A 1 64 ? 19.602 0.158 -25.095 1.00 93.50 64 LYS A N 1
ATOM 507 C CA . LYS A 1 64 ? 20.717 0.862 -25.744 1.00 93.50 64 LYS A CA 1
ATOM 508 C C . LYS A 1 64 ? 20.792 0.587 -27.247 1.00 93.50 64 LYS A C 1
ATOM 510 O O . LYS A 1 64 ? 21.198 1.473 -27.997 1.00 93.50 64 LYS A O 1
ATOM 515 N N . GLN A 1 65 ? 20.420 -0.617 -27.677 1.00 93.06 65 GLN A N 1
ATOM 516 C CA . GLN A 1 65 ? 20.518 -1.059 -29.070 1.00 93.06 65 GLN A CA 1
ATOM 517 C C . GLN A 1 65 ? 19.297 -0.670 -29.918 1.00 93.06 65 GLN A C 1
ATOM 519 O O . GLN A 1 65 ? 19.448 -0.411 -31.112 1.00 93.06 65 GLN A O 1
ATOM 524 N N . ASP A 1 66 ? 18.103 -0.592 -29.324 1.00 92.69 66 ASP A N 1
ATOM 525 C CA . ASP A 1 66 ? 16.872 -0.197 -30.014 1.00 92.69 66 ASP A CA 1
ATOM 526 C C . ASP A 1 66 ? 16.538 1.280 -29.753 1.00 92.69 66 ASP A C 1
ATOM 528 O O . ASP A 1 66 ? 16.067 1.661 -28.681 1.00 92.69 66 ASP A O 1
ATOM 532 N N . LEU A 1 67 ? 16.741 2.124 -30.769 1.00 90.56 67 LEU A N 1
ATOM 533 C CA . LEU A 1 67 ? 16.461 3.560 -30.688 1.00 90.56 67 LEU A CA 1
ATOM 534 C C . LEU A 1 67 ? 14.983 3.868 -30.398 1.00 90.56 67 LEU A C 1
ATOM 536 O O . LEU A 1 67 ? 14.690 4.822 -29.678 1.00 90.56 67 LEU A O 1
ATOM 540 N N . THR A 1 68 ? 14.053 3.078 -30.940 1.00 91.81 68 THR A N 1
ATOM 541 C CA . THR A 1 68 ? 12.612 3.281 -30.721 1.00 91.81 68 THR A CA 1
ATOM 542 C C . THR A 1 68 ? 12.274 3.008 -29.264 1.00 91.81 68 THR A C 1
ATOM 544 O O . THR A 1 68 ? 11.596 3.809 -28.618 1.00 91.81 68 THR A O 1
ATOM 547 N N . LEU A 1 69 ? 12.812 1.913 -28.725 1.00 91.88 69 LEU A N 1
ATOM 548 C CA . LEU A 1 69 ? 12.664 1.571 -27.317 1.00 91.88 69 LEU A CA 1
ATOM 549 C C . LEU A 1 69 ? 13.315 2.625 -26.415 1.00 91.88 69 LEU A C 1
ATOM 551 O O . LEU A 1 69 ? 12.699 3.051 -25.442 1.00 91.88 69 LEU A O 1
ATOM 555 N N . LYS A 1 70 ? 14.517 3.102 -26.761 1.00 93.94 70 LYS A N 1
ATOM 556 C CA . LYS A 1 70 ? 15.212 4.163 -26.020 1.00 93.94 70 LYS A CA 1
ATOM 557 C C . LYS A 1 70 ? 14.378 5.438 -25.922 1.00 93.94 70 LYS A C 1
ATOM 559 O O . LYS A 1 70 ? 14.256 6.004 -24.839 1.00 93.94 70 LYS A O 1
ATOM 564 N N . ILE A 1 71 ? 13.771 5.872 -27.027 1.00 91.62 71 ILE A N 1
ATOM 565 C CA . ILE A 1 71 ? 12.874 7.037 -27.035 1.00 91.62 71 ILE A CA 1
ATOM 566 C C . ILE A 1 71 ? 11.646 6.772 -26.156 1.00 91.62 71 ILE A C 1
ATOM 568 O O . ILE A 1 71 ? 11.292 7.622 -25.341 1.00 91.62 71 ILE A O 1
ATOM 572 N N . GLY A 1 72 ? 11.036 5.587 -26.264 1.00 91.94 72 GLY A N 1
ATOM 573 C CA . GLY A 1 72 ? 9.915 5.190 -25.409 1.00 91.94 72 GLY A CA 1
ATOM 574 C C . GLY A 1 72 ? 10.258 5.249 -23.916 1.00 91.94 72 GLY A C 1
ATOM 575 O O . GLY A 1 72 ? 9.500 5.808 -23.128 1.00 91.94 72 GLY A O 1
ATOM 576 N N . VAL A 1 73 ? 11.438 4.762 -23.529 1.00 93.25 73 VAL A N 1
ATOM 577 C CA . VAL A 1 73 ? 11.936 4.801 -22.144 1.00 93.25 73 VAL A CA 1
ATOM 578 C C . VAL A 1 73 ? 12.193 6.224 -21.647 1.00 93.25 73 VAL A C 1
ATOM 580 O O . VAL A 1 73 ? 11.942 6.512 -20.481 1.00 93.25 73 VAL A O 1
ATOM 583 N N . LEU A 1 74 ? 12.702 7.113 -22.500 1.00 91.69 74 LEU A N 1
ATOM 584 C CA . LEU A 1 74 ? 13.068 8.476 -22.105 1.00 91.69 74 LEU A CA 1
ATOM 585 C C . LEU A 1 74 ? 11.879 9.446 -22.091 1.00 91.69 74 LEU A C 1
ATOM 587 O O . LEU A 1 74 ? 11.888 10.402 -21.320 1.00 91.69 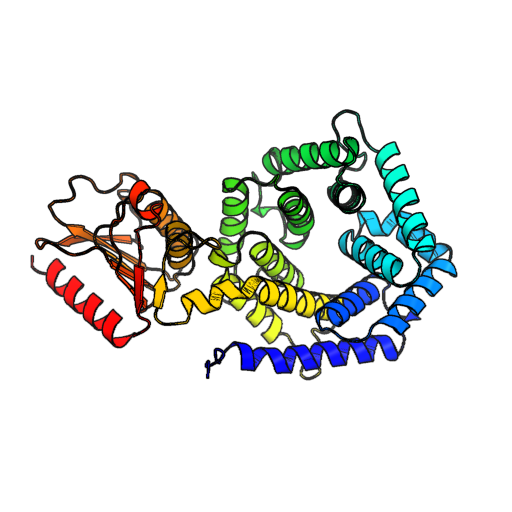74 LEU A O 1
ATOM 591 N N . VAL A 1 75 ? 10.868 9.222 -22.934 1.00 87.50 75 VAL A N 1
ATOM 592 C CA . VAL A 1 75 ? 9.773 10.184 -23.151 1.00 87.50 75 VAL A CA 1
ATOM 593 C C . VAL A 1 75 ? 8.440 9.673 -22.610 1.00 87.50 75 VAL A C 1
ATOM 595 O O . VAL A 1 75 ? 7.750 10.391 -21.882 1.00 87.50 75 VAL A O 1
ATOM 598 N N . ASP A 1 76 ? 8.075 8.440 -22.957 1.00 89.25 76 ASP A N 1
ATOM 599 C CA . ASP A 1 76 ? 6.743 7.897 -22.691 1.00 89.25 76 ASP A CA 1
ATOM 600 C C . ASP A 1 76 ? 6.657 7.233 -21.319 1.00 89.25 76 ASP A C 1
ATOM 602 O O . ASP A 1 76 ? 5.722 7.498 -20.561 1.00 89.25 76 ASP A O 1
ATOM 606 N N . LEU A 1 77 ? 7.629 6.378 -20.993 1.00 92.12 77 LEU A N 1
ATOM 607 C CA . LEU A 1 77 ? 7.628 5.584 -19.767 1.00 92.12 77 LEU A CA 1
ATOM 608 C C . LEU A 1 77 ? 7.533 6.446 -18.493 1.00 92.12 77 LEU A C 1
ATOM 610 O O . LEU A 1 77 ? 6.692 6.127 -17.657 1.00 92.12 77 LEU A O 1
ATOM 614 N N . PRO A 1 78 ? 8.252 7.584 -18.356 1.00 91.25 78 PRO A N 1
ATOM 615 C CA . PRO A 1 78 ? 8.143 8.452 -17.183 1.00 91.25 78 PRO A CA 1
ATOM 616 C C . PRO A 1 78 ? 6.726 8.982 -16.920 1.00 91.25 78 PRO A C 1
ATOM 618 O O . PRO A 1 78 ? 6.396 9.337 -15.792 1.00 91.25 78 PRO A O 1
ATOM 621 N N . ARG A 1 79 ? 5.895 9.075 -17.966 1.00 87.69 79 ARG A N 1
ATOM 622 C CA . ARG A 1 79 ? 4.516 9.579 -17.889 1.00 87.69 79 ARG A CA 1
ATOM 623 C C . ARG A 1 79 ? 3.500 8.450 -17.763 1.00 87.69 79 ARG A C 1
ATOM 625 O O . ARG A 1 79 ? 2.501 8.608 -17.078 1.00 87.69 79 ARG A O 1
ATOM 632 N N . LYS A 1 80 ? 3.729 7.332 -18.457 1.00 88.81 80 LYS A N 1
ATOM 633 C CA . LYS A 1 80 ? 2.807 6.187 -18.488 1.00 88.81 80 LYS A CA 1
ATOM 634 C C . LYS A 1 80 ? 2.940 5.300 -17.254 1.00 88.81 80 LYS A C 1
ATOM 636 O O . LYS A 1 80 ? 1.932 4.815 -16.754 1.00 88.81 80 LYS A O 1
ATOM 641 N N . ASP A 1 81 ? 4.169 5.064 -16.803 1.00 90.69 81 ASP A N 1
ATOM 642 C CA . ASP A 1 81 ? 4.473 4.154 -15.703 1.00 90.69 81 ASP A CA 1
ATOM 643 C C . ASP A 1 81 ? 5.755 4.606 -14.967 1.00 90.69 81 ASP A C 1
ATOM 645 O O . ASP A 1 81 ? 6.861 4.115 -15.230 1.00 90.69 81 ASP A O 1
ATOM 649 N N . PRO A 1 82 ? 5.644 5.597 -14.060 1.00 90.75 82 PRO A N 1
ATOM 650 C CA . PRO A 1 82 ? 6.804 6.178 -13.390 1.00 90.75 82 PRO A CA 1
ATOM 651 C C . PRO A 1 82 ? 7.531 5.186 -12.482 1.00 90.75 82 PRO A C 1
ATOM 653 O O . PRO A 1 82 ? 8.721 5.344 -12.224 1.00 90.75 82 PRO A O 1
ATOM 656 N N . GLU A 1 83 ? 6.829 4.167 -11.989 1.00 91.94 83 GLU A N 1
ATOM 657 C CA . GLU A 1 83 ? 7.426 3.120 -11.171 1.00 91.94 83 GLU A CA 1
ATOM 658 C C . GLU A 1 83 ? 8.337 2.228 -12.010 1.00 91.94 83 GLU A C 1
ATOM 660 O O . GLU A 1 83 ? 9.504 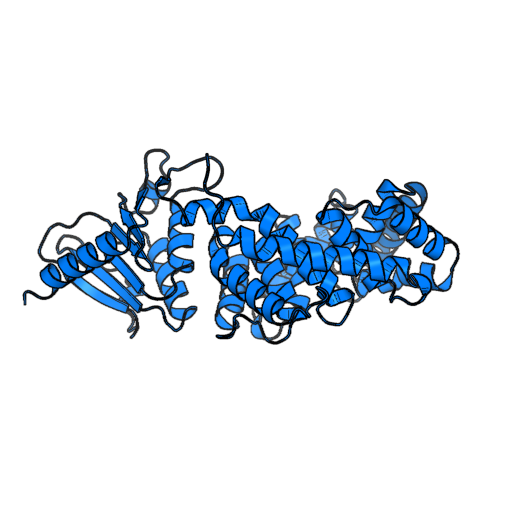2.072 -11.656 1.00 91.94 83 GLU A O 1
ATOM 665 N N . ALA A 1 84 ? 7.861 1.752 -13.165 1.00 94.62 84 ALA A N 1
ATOM 666 C CA . ALA A 1 84 ? 8.701 0.992 -14.084 1.00 94.62 84 ALA A CA 1
ATOM 667 C C . ALA A 1 84 ? 9.936 1.800 -14.532 1.00 94.62 84 ALA A C 1
ATOM 669 O O . ALA A 1 84 ? 11.043 1.266 -14.613 1.00 94.62 84 ALA A O 1
ATOM 670 N N . PHE A 1 85 ? 9.792 3.108 -14.767 1.00 96.06 85 PHE A N 1
ATOM 671 C CA . PHE A 1 85 ? 10.946 3.959 -15.063 1.00 96.06 85 PHE A CA 1
ATOM 672 C C . PHE A 1 85 ? 11.969 3.985 -13.911 1.00 96.06 85 PHE A C 1
ATOM 674 O O . PHE A 1 85 ? 13.172 3.837 -14.143 1.00 96.06 85 PHE A O 1
ATOM 681 N N . LEU A 1 86 ? 11.514 4.171 -12.668 1.00 95.75 86 LEU A N 1
ATOM 682 C CA . LEU A 1 86 ? 12.401 4.236 -11.503 1.00 95.75 86 LEU A CA 1
ATOM 683 C C . LEU A 1 86 ? 13.066 2.888 -11.198 1.00 95.75 86 LEU A C 1
ATOM 685 O O . LEU A 1 86 ? 14.243 2.872 -10.834 1.00 95.75 86 LEU A O 1
ATOM 689 N N . ASP A 1 87 ? 12.365 1.774 -11.406 1.00 96.81 87 ASP A N 1
ATOM 690 C CA . ASP A 1 87 ? 12.931 0.429 -11.280 1.00 96.81 87 ASP A CA 1
ATOM 691 C C . ASP A 1 87 ? 14.010 0.184 -12.348 1.00 96.81 87 ASP A C 1
ATOM 693 O O . ASP A 1 87 ? 15.113 -0.261 -12.023 1.00 96.81 87 ASP A O 1
ATOM 697 N N . LEU A 1 88 ? 13.760 0.572 -13.607 1.00 97.31 88 LEU A N 1
ATOM 698 C CA . LEU A 1 88 ? 14.763 0.512 -14.676 1.00 97.31 88 LEU A CA 1
ATOM 699 C C . LEU A 1 88 ? 15.997 1.366 -14.356 1.00 97.31 88 LEU A C 1
ATOM 701 O O . LEU A 1 88 ? 17.131 0.925 -14.569 1.00 97.31 88 LEU A O 1
ATOM 705 N N . TYR A 1 89 ? 15.794 2.580 -13.839 1.00 97.69 89 TYR A N 1
ATOM 706 C CA . TYR A 1 89 ? 16.886 3.432 -13.372 1.00 97.69 89 TYR A CA 1
ATOM 707 C C . TYR A 1 89 ? 17.677 2.750 -12.245 1.00 97.69 89 TYR A C 1
ATOM 709 O O . TYR A 1 89 ? 18.907 2.739 -12.284 1.00 97.69 89 TYR A O 1
ATOM 717 N N . GLY A 1 90 ? 16.993 2.109 -11.292 1.00 96.81 90 GLY A N 1
ATOM 718 C CA . GLY A 1 90 ? 17.610 1.323 -10.224 1.00 96.81 90 GLY A CA 1
ATOM 719 C C . GLY A 1 90 ? 18.456 0.159 -10.746 1.00 96.81 90 GLY A C 1
ATOM 720 O O . GLY A 1 90 ? 19.602 0.000 -10.330 1.00 96.81 90 GLY A O 1
ATOM 721 N N . PHE A 1 91 ? 17.944 -0.617 -11.704 1.00 97.06 91 PHE A N 1
ATOM 722 C CA . PHE A 1 91 ? 18.719 -1.681 -12.357 1.00 97.06 91 PHE A CA 1
ATOM 723 C C . PHE A 1 91 ? 19.931 -1.126 -13.110 1.00 97.06 91 PHE A C 1
ATOM 725 O O . PHE A 1 91 ? 21.011 -1.718 -13.080 1.00 97.06 91 PHE A O 1
ATOM 732 N N . SER A 1 92 ? 19.768 0.030 -13.757 1.00 96.81 92 SER A N 1
ATOM 733 C CA . SER A 1 92 ? 20.845 0.703 -14.484 1.00 96.81 92 SER A CA 1
ATOM 734 C C . SER A 1 92 ? 21.948 1.169 -13.539 1.00 96.81 92 SER A C 1
ATOM 736 O O . SER A 1 92 ? 23.115 0.971 -13.843 1.00 96.81 92 SER A O 1
ATOM 738 N N . LEU A 1 93 ? 21.621 1.704 -12.359 1.00 96.25 93 LEU A N 1
ATOM 739 C CA . LEU A 1 93 ? 22.633 2.083 -11.364 1.00 96.25 93 LEU A CA 1
ATOM 740 C C . LEU A 1 93 ? 23.527 0.908 -10.949 1.00 96.25 93 LEU A C 1
ATOM 742 O O . LEU A 1 93 ? 24.711 1.102 -10.682 1.00 96.25 93 LEU A O 1
ATOM 746 N N . GLU A 1 94 ? 22.965 -0.298 -10.890 1.00 94.19 94 GLU A N 1
ATOM 747 C CA . GLU A 1 94 ? 23.683 -1.508 -10.482 1.00 94.19 94 GLU A CA 1
ATOM 748 C C . GLU A 1 94 ? 24.512 -2.118 -11.619 1.00 94.19 94 GLU A C 1
ATOM 750 O O . GLU A 1 94 ? 25.566 -2.700 -11.366 1.00 94.19 94 GLU A O 1
ATOM 755 N N . CYS A 1 95 ? 24.044 -2.001 -12.865 1.00 93.88 95 CYS A N 1
ATOM 756 C CA . CYS A 1 95 ? 24.598 -2.741 -14.001 1.00 93.88 95 CYS A CA 1
ATOM 757 C C . CYS A 1 95 ? 25.338 -1.873 -15.034 1.00 93.88 95 CYS A C 1
ATOM 759 O O . CYS A 1 95 ? 26.267 -2.369 -15.668 1.00 93.88 95 CYS A O 1
ATOM 761 N N . ASP A 1 96 ? 24.933 -0.615 -15.220 1.00 95.44 96 ASP A N 1
ATOM 762 C CA . ASP A 1 96 ? 25.512 0.356 -16.162 1.00 95.44 96 ASP A CA 1
ATOM 763 C C . ASP A 1 96 ? 25.307 1.808 -15.649 1.00 95.44 96 ASP A C 1
ATOM 765 O O . ASP A 1 96 ? 24.353 2.497 -16.039 1.00 95.44 96 ASP A O 1
ATOM 769 N N . PRO A 1 97 ? 26.187 2.299 -14.751 1.00 96.00 97 PRO A N 1
ATOM 770 C CA . PRO A 1 97 ? 26.044 3.621 -14.135 1.00 96.00 97 PRO A CA 1
ATOM 771 C C . PRO A 1 97 ? 26.062 4.797 -15.121 1.00 96.00 97 PRO A C 1
ATOM 773 O O . PRO A 1 97 ? 25.454 5.835 -14.845 1.00 96.00 97 PRO A O 1
ATOM 776 N N . GLU A 1 98 ? 26.738 4.660 -16.266 1.00 96.31 98 GLU A N 1
ATOM 777 C CA . GLU A 1 98 ? 26.760 5.707 -17.294 1.00 96.31 98 GLU A CA 1
ATOM 778 C C . GLU A 1 98 ? 25.404 5.809 -17.992 1.00 96.31 98 GLU A C 1
ATOM 780 O O . GLU A 1 98 ? 24.885 6.913 -18.173 1.00 96.31 98 GLU A O 1
ATOM 785 N N . PHE A 1 99 ? 24.769 4.673 -18.292 1.00 95.56 99 PHE A N 1
ATOM 786 C CA . PHE A 1 99 ? 23.403 4.679 -18.807 1.00 95.56 99 PHE A CA 1
ATOM 787 C C . PHE A 1 99 ? 22.399 5.214 -17.775 1.00 95.56 99 PHE A C 1
ATOM 789 O O . PHE A 1 99 ? 21.534 6.020 -18.113 1.00 95.56 99 PHE A O 1
ATOM 796 N N . ALA A 1 100 ? 22.547 4.862 -16.493 1.00 96.81 100 ALA A N 1
ATOM 797 C CA . ALA A 1 100 ? 21.714 5.429 -15.428 1.00 96.81 100 ALA A CA 1
ATOM 798 C C . ALA A 1 100 ? 21.827 6.962 -15.362 1.00 96.81 100 ALA A C 1
ATOM 800 O O . ALA A 1 100 ? 20.827 7.672 -15.216 1.00 96.81 100 ALA A O 1
ATOM 801 N N . LYS A 1 101 ? 23.048 7.490 -15.502 1.00 96.69 101 LYS A N 1
ATOM 802 C CA . LYS A 1 101 ? 23.304 8.931 -15.561 1.00 96.69 101 LYS A CA 1
ATOM 803 C C . LYS A 1 101 ? 22.645 9.576 -16.779 1.00 96.69 101 LYS A C 1
ATOM 805 O O . LYS A 1 101 ? 22.080 10.657 -16.629 1.00 96.69 101 LYS A O 1
ATOM 810 N N . GLU A 1 102 ? 22.685 8.931 -17.945 1.00 95.19 102 GLU A N 1
ATOM 811 C CA . GLU A 1 102 ? 21.962 9.383 -19.139 1.00 95.19 102 GLU A CA 1
ATOM 812 C C . GLU A 1 102 ? 20.452 9.475 -18.866 1.00 95.19 102 GLU A C 1
ATOM 814 O O . GLU A 1 102 ? 19.882 10.559 -18.999 1.00 95.19 102 GLU A O 1
ATOM 819 N N . LEU A 1 103 ? 19.830 8.385 -18.389 1.00 95.44 103 LEU A N 1
ATOM 820 C CA . LEU A 1 103 ? 18.400 8.334 -18.054 1.00 95.44 103 LEU A CA 1
ATOM 821 C C . LEU A 1 103 ? 17.996 9.478 -17.117 1.00 95.44 103 LEU A C 1
ATOM 823 O O . LEU A 1 103 ? 17.042 10.210 -17.389 1.00 95.44 103 LEU A O 1
ATOM 827 N N . ARG A 1 104 ? 18.741 9.653 -16.018 1.00 96.38 104 ARG A N 1
ATOM 828 C CA . ARG A 1 104 ? 18.466 10.700 -15.030 1.00 96.38 104 ARG A CA 1
ATOM 829 C C . ARG A 1 104 ? 18.590 12.090 -15.636 1.00 96.38 104 ARG A C 1
ATOM 831 O O . ARG A 1 104 ? 17.691 12.901 -15.440 1.00 96.38 104 ARG A O 1
ATOM 838 N N . THR A 1 105 ? 19.695 12.386 -16.319 1.00 95.06 105 THR A N 1
ATOM 839 C CA . THR A 1 105 ? 19.951 13.730 -16.853 1.00 95.06 105 THR A CA 1
ATOM 840 C C . THR A 1 105 ? 18.888 14.121 -17.869 1.00 95.06 105 THR A C 1
ATOM 842 O O . THR A 1 105 ? 18.288 15.182 -17.721 1.00 95.06 105 THR A O 1
ATOM 845 N N . THR A 1 106 ? 18.596 13.256 -18.844 1.00 94.00 106 THR A N 1
ATOM 846 C CA . THR A 1 106 ? 17.619 13.556 -19.897 1.00 94.00 106 THR A CA 1
ATOM 847 C C . THR A 1 106 ? 16.232 13.821 -19.318 1.00 94.00 106 THR A C 1
AT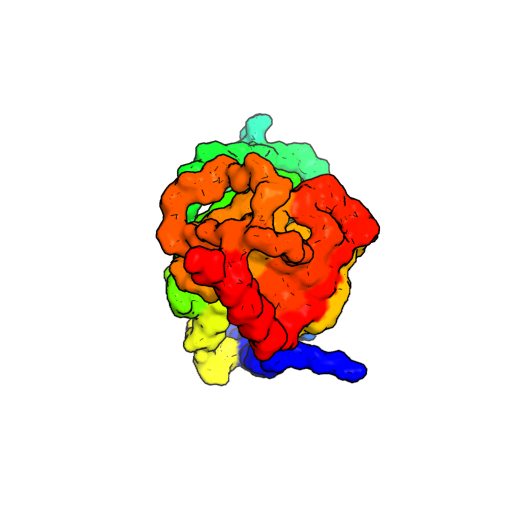OM 849 O O . THR A 1 106 ? 15.639 14.863 -19.595 1.00 94.00 106 THR A O 1
ATOM 852 N N . VAL A 1 107 ? 15.736 12.932 -18.453 1.00 94.06 107 VAL A N 1
ATOM 853 C CA . VAL A 1 107 ? 14.388 13.073 -17.883 1.00 94.06 107 VAL A CA 1
ATOM 854 C C . VAL A 1 107 ? 14.295 14.282 -16.950 1.00 94.06 107 VAL A C 1
ATOM 856 O O . VAL A 1 107 ? 13.328 15.038 -17.020 1.00 94.06 107 VAL A O 1
ATOM 859 N N . VAL A 1 108 ? 15.306 14.528 -16.109 1.00 94.50 108 VAL A N 1
ATOM 860 C CA . VAL A 1 108 ? 15.318 15.694 -15.209 1.00 94.50 108 VAL A CA 1
ATOM 861 C C . VAL A 1 108 ? 15.380 17.010 -15.985 1.00 94.50 108 VAL A C 1
ATOM 863 O O . VAL A 1 108 ? 14.684 17.962 -15.629 1.00 94.50 108 VAL A O 1
ATOM 866 N N . GLU A 1 109 ? 16.194 17.096 -17.038 1.00 93.69 109 GLU A N 1
ATOM 867 C CA . GLU A 1 109 ? 16.273 18.299 -17.869 1.00 93.69 109 GLU A CA 1
ATOM 868 C C . GLU A 1 109 ? 14.955 18.589 -18.585 1.00 93.69 109 GLU A C 1
ATOM 870 O O . GLU A 1 109 ? 14.529 19.744 -18.633 1.00 93.69 109 GLU A O 1
ATOM 875 N N . ASP A 1 110 ? 14.282 17.562 -19.096 1.00 91.56 110 ASP A N 1
ATOM 876 C CA . ASP A 1 110 ? 12.989 17.734 -19.751 1.00 91.56 110 ASP A CA 1
ATOM 877 C C . ASP A 1 110 ? 11.896 18.144 -18.763 1.00 91.56 110 ASP A C 1
ATOM 879 O O . ASP A 1 110 ? 11.130 19.064 -19.054 1.00 91.56 110 ASP A O 1
ATOM 883 N N . ILE A 1 111 ? 11.872 17.568 -17.557 1.00 92.69 111 ILE A N 1
ATOM 884 C CA . ILE A 1 111 ? 10.951 18.012 -16.503 1.00 92.69 111 ILE A CA 1
ATOM 885 C C . ILE A 1 111 ? 11.201 19.483 -16.149 1.00 92.69 111 ILE A C 1
ATOM 887 O O . ILE A 1 111 ? 10.249 20.257 -16.065 1.00 92.69 111 ILE A O 1
ATOM 891 N N . ARG A 1 112 ? 12.465 19.904 -16.005 1.00 92.94 112 ARG A N 1
ATOM 892 C CA . ARG A 1 112 ? 12.814 21.304 -15.709 1.00 92.94 112 ARG A CA 1
ATOM 893 C C . ARG A 1 112 ? 12.353 22.274 -16.795 1.00 92.94 112 ARG A C 1
ATOM 895 O O . ARG A 1 112 ? 11.892 23.360 -16.464 1.00 92.94 112 ARG A O 1
ATOM 902 N N . LYS A 1 113 ? 12.451 21.901 -18.076 1.00 92.69 113 LYS A N 1
ATOM 903 C CA . LYS A 1 113 ? 11.951 22.730 -19.192 1.00 92.69 113 LYS A CA 1
ATOM 904 C C . LYS A 1 113 ? 10.428 22.873 -19.174 1.00 92.69 113 LYS A C 1
ATOM 906 O O . LYS A 1 113 ? 9.909 23.880 -19.644 1.00 92.69 113 LYS A O 1
ATOM 911 N N . LEU A 1 114 ? 9.724 21.861 -18.668 1.00 92.31 114 LEU A N 1
ATOM 912 C CA . LEU A 1 114 ? 8.263 21.823 -18.594 1.00 92.31 114 LEU A CA 1
ATOM 913 C C . LEU A 1 114 ? 7.704 22.415 -17.293 1.00 92.31 114 LEU A C 1
ATOM 915 O O . LEU A 1 114 ? 6.493 22.610 -17.196 1.00 92.31 114 LEU A O 1
ATOM 919 N N . GLN A 1 115 ? 8.544 22.675 -16.290 1.00 94.19 115 GLN A N 1
ATOM 920 C CA . GLN A 1 115 ? 8.103 23.184 -14.998 1.00 94.19 115 GLN A CA 1
ATOM 921 C C . GLN A 1 115 ? 7.867 24.700 -15.031 1.00 94.19 115 GLN A C 1
ATOM 923 O O . GLN A 1 115 ? 8.712 25.479 -15.471 1.00 94.19 115 GLN A O 1
ATOM 928 N N . LEU A 1 116 ? 6.715 25.123 -14.516 1.00 93.62 116 LEU A N 1
ATOM 929 C CA . LEU A 1 116 ? 6.346 26.519 -14.323 1.00 93.62 116 LEU A CA 1
ATOM 930 C C . LEU A 1 116 ? 6.845 27.051 -12.972 1.00 93.62 116 LEU A C 1
ATOM 932 O O . LEU A 1 116 ? 7.217 26.308 -12.064 1.00 93.62 116 LEU A O 1
ATOM 936 N N . GLN A 1 117 ? 6.818 28.375 -12.817 1.00 92.00 117 GLN A N 1
ATOM 937 C CA . GLN A 1 117 ? 7.326 29.064 -11.622 1.00 92.00 117 GLN A CA 1
ATOM 938 C C . GLN A 1 117 ? 6.595 28.696 -10.323 1.00 92.00 117 GLN A C 1
ATOM 940 O O . GLN A 1 117 ? 7.158 28.858 -9.244 1.00 92.00 117 GLN A O 1
ATOM 945 N N . ASP A 1 118 ? 5.352 28.222 -10.409 1.00 90.44 118 ASP A N 1
ATOM 946 C CA . ASP A 1 118 ? 4.552 27.783 -9.261 1.00 90.44 118 ASP A CA 1
ATOM 947 C C . ASP A 1 118 ? 4.786 26.310 -8.883 1.00 90.44 118 ASP A C 1
ATOM 949 O O . ASP A 1 118 ? 4.190 25.809 -7.927 1.00 90.44 118 ASP A O 1
ATOM 953 N N . GLY A 1 119 ? 5.662 25.619 -9.616 1.00 91.56 119 GLY A N 1
ATOM 954 C CA . GLY A 1 119 ? 5.980 24.211 -9.430 1.00 91.56 119 GLY A CA 1
ATOM 955 C C . GLY A 1 119 ? 5.160 23.255 -10.281 1.00 91.56 119 GLY A C 1
ATOM 956 O O . GLY A 1 119 ? 5.538 22.087 -10.370 1.00 91.56 119 GLY A O 1
ATOM 957 N N . SER A 1 120 ? 4.076 23.712 -10.913 1.00 92.06 120 SER A N 1
ATOM 958 C CA . SER A 1 120 ? 3.302 22.874 -11.826 1.00 92.06 120 SER A CA 1
ATOM 959 C C . SER A 1 120 ? 4.153 22.452 -13.028 1.00 92.06 120 SER A C 1
ATOM 961 O O . SER A 1 120 ? 5.081 23.150 -13.432 1.00 92.06 120 SER A O 1
ATOM 963 N N . ILE A 1 121 ? 3.872 21.279 -13.592 1.00 91.69 121 ILE A N 1
ATOM 964 C CA . ILE A 1 121 ? 4.570 20.761 -14.774 1.00 91.69 121 ILE A CA 1
ATOM 965 C C . ILE A 1 121 ? 3.550 20.720 -15.907 1.00 91.69 121 ILE A C 1
ATOM 967 O O . ILE A 1 121 ? 2.476 20.138 -15.739 1.00 91.69 121 ILE A O 1
ATOM 971 N N . ILE A 1 122 ? 3.870 21.344 -17.045 1.00 85.81 122 ILE A N 1
ATOM 972 C CA . ILE A 1 122 ? 2.998 21.366 -18.227 1.00 85.81 122 ILE A CA 1
ATOM 973 C C . ILE A 1 122 ? 2.628 19.923 -18.603 1.00 85.81 122 ILE A C 1
ATOM 975 O O . ILE A 1 122 ? 3.503 19.082 -18.804 1.00 85.81 122 ILE A O 1
ATOM 979 N N . GLY A 1 123 ? 1.321 19.652 -18.683 1.00 71.88 123 GLY A N 1
ATOM 980 C CA . GLY A 1 123 ? 0.760 18.304 -18.841 1.00 71.88 123 GLY A CA 1
ATOM 981 C C . GLY A 1 123 ? 0.186 17.685 -17.555 1.00 71.88 123 GLY A C 1
ATOM 982 O O . GLY A 1 123 ? -0.387 16.612 -17.642 1.00 71.88 123 GLY A O 1
ATOM 983 N N . GLU A 1 124 ? 0.306 18.353 -16.394 1.00 65.31 124 GLU A N 1
ATOM 984 C CA . GLU A 1 124 ? -0.255 17.983 -15.070 1.00 65.31 124 GLU A CA 1
ATOM 985 C C . GLU A 1 124 ? -0.190 16.483 -14.719 1.00 65.31 124 GLU A C 1
ATOM 987 O O . GLU A 1 124 ? -1.209 15.841 -14.481 1.00 65.31 124 GLU A O 1
ATOM 992 N N . HIS A 1 125 ? 1.019 15.921 -14.629 1.00 73.62 125 HIS A N 1
ATOM 993 C CA . HIS A 1 125 ? 1.150 14.470 -14.495 1.00 73.62 125 HIS A CA 1
ATOM 994 C C . HIS A 1 125 ? 1.170 13.904 -13.070 1.00 73.62 125 HIS A C 1
ATOM 996 O O . HIS A 1 125 ? 0.768 12.783 -12.915 1.00 73.62 125 HIS A O 1
ATOM 1002 N N . VAL A 1 126 ? 1.594 14.575 -11.997 1.00 87.62 126 VAL A N 1
ATOM 1003 C CA . VAL A 1 126 ? 2.002 13.908 -10.721 1.00 87.62 126 VAL A CA 1
ATOM 1004 C C . VAL A 1 126 ? 3.127 12.868 -10.880 1.00 87.62 126 VAL A C 1
ATOM 1006 O O . VAL A 1 126 ? 4.110 12.948 -10.151 1.00 87.62 126 VAL A O 1
ATOM 1009 N N . GLU A 1 127 ? 3.072 11.977 -11.872 1.00 88.44 127 GLU A N 1
ATOM 1010 C CA . GLU A 1 127 ? 4.101 11.008 -12.243 1.00 88.44 127 GLU A CA 1
ATOM 1011 C C . GLU A 1 127 ? 5.463 11.684 -12.462 1.00 88.44 127 GLU A C 1
ATOM 1013 O O . GLU A 1 127 ? 6.474 11.267 -11.899 1.00 88.44 127 GLU A O 1
ATOM 1018 N N . LEU A 1 128 ? 5.490 12.802 -13.196 1.00 91.06 128 LEU A N 1
ATOM 1019 C CA . LEU A 1 128 ? 6.724 13.557 -13.436 1.00 91.06 128 LEU A CA 1
ATOM 1020 C C . LEU A 1 128 ? 7.247 14.258 -12.176 1.00 91.06 128 LEU A C 1
ATOM 1022 O O . LEU A 1 128 ? 8.456 14.319 -11.971 1.00 91.06 128 LEU A O 1
ATOM 1026 N N . ALA A 1 129 ? 6.362 14.761 -11.309 1.00 92.19 129 ALA A N 1
ATOM 1027 C CA . ALA A 1 129 ? 6.776 15.351 -10.035 1.00 92.19 129 ALA A CA 1
ATOM 1028 C C . ALA A 1 129 ? 7.363 14.279 -9.101 1.00 92.19 129 ALA A C 1
ATOM 1030 O O . ALA A 1 129 ? 8.379 14.516 -8.445 1.00 92.19 129 ALA A O 1
ATOM 1031 N N . TYR A 1 130 ? 6.764 13.084 -9.105 1.00 90.88 130 TYR A N 1
ATOM 1032 C CA . TYR A 1 130 ? 7.259 11.915 -8.393 1.00 90.88 130 TYR A CA 1
ATOM 1033 C C . TYR A 1 130 ? 8.662 11.515 -8.869 1.00 90.88 130 TYR A C 1
ATOM 1035 O O . TYR A 1 130 ? 9.578 11.444 -8.048 1.00 90.88 130 TYR A O 1
ATOM 1043 N N . ILE A 1 131 ? 8.865 11.339 -10.180 1.00 92.81 131 ILE A N 1
ATOM 1044 C CA . ILE A 1 131 ? 10.182 11.009 -10.748 1.00 92.81 131 ILE A CA 1
ATOM 1045 C C . ILE A 1 131 ? 11.206 12.095 -10.425 1.00 92.81 131 ILE A C 1
ATOM 1047 O O . ILE A 1 131 ? 12.318 11.784 -9.998 1.00 92.81 131 ILE A O 1
ATOM 1051 N N . PHE A 1 132 ? 10.848 13.370 -10.598 1.00 93.12 132 PHE A N 1
ATOM 1052 C CA . PHE A 1 132 ? 11.786 14.466 -10.371 1.00 93.12 132 PHE A CA 1
ATOM 1053 C C . PHE A 1 132 ? 12.301 14.473 -8.931 1.00 93.12 132 PHE A C 1
ATOM 1055 O O . PHE A 1 132 ? 13.503 14.613 -8.695 1.00 93.12 132 PHE A O 1
ATOM 1062 N N . TYR A 1 133 ? 11.407 14.254 -7.967 1.00 92.75 133 TYR A N 1
ATOM 1063 C CA . TYR A 1 133 ? 11.793 14.143 -6.570 1.00 92.75 133 TYR A CA 1
ATOM 1064 C C . TYR A 1 133 ? 12.606 12.879 -6.283 1.00 92.75 133 TYR A C 1
ATOM 1066 O O . TYR A 1 133 ? 13.660 12.976 -5.656 1.00 92.75 133 TYR A O 1
ATOM 1074 N N . ALA A 1 134 ? 12.184 11.716 -6.786 1.00 92.44 134 ALA A N 1
ATOM 1075 C CA . ALA A 1 134 ? 12.897 10.454 -6.585 1.00 92.44 134 ALA A CA 1
ATOM 1076 C C . ALA A 1 134 ? 14.345 10.505 -7.113 1.00 92.44 134 ALA A C 1
ATOM 1078 O O . ALA A 1 134 ? 15.258 9.973 -6.484 1.00 92.44 134 ALA A O 1
ATOM 1079 N N . LEU A 1 135 ? 14.578 11.195 -8.234 1.00 93.19 135 LEU A N 1
ATOM 1080 C CA . LEU A 1 135 ? 15.903 11.341 -8.842 1.00 93.19 135 LEU A CA 1
ATOM 1081 C C . LEU A 1 135 ? 16.716 12.535 -8.317 1.00 93.19 135 LEU A C 1
ATOM 1083 O O . LEU A 1 135 ? 17.933 12.591 -8.541 1.00 93.19 135 LEU A O 1
ATOM 1087 N N . ASN A 1 136 ? 16.070 13.539 -7.713 1.00 91.44 136 ASN A N 1
ATOM 1088 C CA . ASN A 1 136 ? 16.722 14.806 -7.376 1.00 91.44 136 ASN A CA 1
ATOM 1089 C C . ASN A 1 136 ? 16.107 15.547 -6.170 1.00 91.44 136 ASN A C 1
ATOM 1091 O O . ASN A 1 136 ? 15.941 16.762 -6.207 1.00 91.44 136 ASN A O 1
ATOM 1095 N N . ASN A 1 137 ? 15.810 14.850 -5.070 1.00 88.25 137 ASN A N 1
ATOM 1096 C CA . ASN A 1 137 ? 15.124 15.409 -3.888 1.00 88.25 137 ASN A CA 1
ATOM 1097 C C . ASN A 1 137 ? 15.774 16.655 -3.235 1.00 88.25 137 ASN A C 1
ATOM 1099 O O . ASN A 1 137 ? 15.096 17.421 -2.545 1.00 88.25 137 ASN A O 1
ATOM 1103 N N . LYS A 1 138 ? 17.078 16.880 -3.439 1.00 90.19 138 LYS A N 1
ATOM 1104 C CA . LYS A 1 138 ? 17.805 18.069 -2.951 1.00 90.19 138 LYS A CA 1
ATOM 1105 C C . LYS A 1 138 ? 17.590 19.313 -3.815 1.00 90.19 138 LYS A C 1
ATOM 1107 O O . LYS A 1 138 ? 17.962 20.406 -3.400 1.00 90.19 138 LYS A O 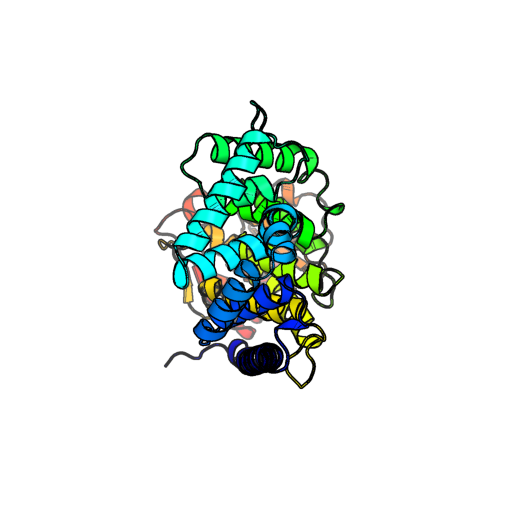1
ATOM 1112 N N . ASP A 1 139 ? 17.032 19.158 -5.009 1.00 91.94 139 ASP A N 1
ATOM 1113 C CA . ASP A 1 139 ? 16.761 20.256 -5.926 1.00 91.94 139 ASP A CA 1
ATOM 1114 C C . ASP A 1 139 ? 15.539 21.066 -5.459 1.00 91.94 139 ASP A C 1
ATOM 1116 O O . ASP A 1 139 ? 14.451 20.496 -5.316 1.00 91.94 139 ASP A O 1
ATOM 1120 N N . PRO A 1 140 ? 15.669 22.392 -5.260 1.00 92.62 140 PRO A N 1
ATOM 1121 C CA . PRO A 1 140 ? 14.538 23.250 -4.916 1.00 92.62 140 PRO A CA 1
ATOM 1122 C C . PRO A 1 140 ? 13.373 23.148 -5.909 1.00 92.62 140 PRO A C 1
ATOM 1124 O O . PRO A 1 140 ? 12.217 23.243 -5.503 1.00 92.6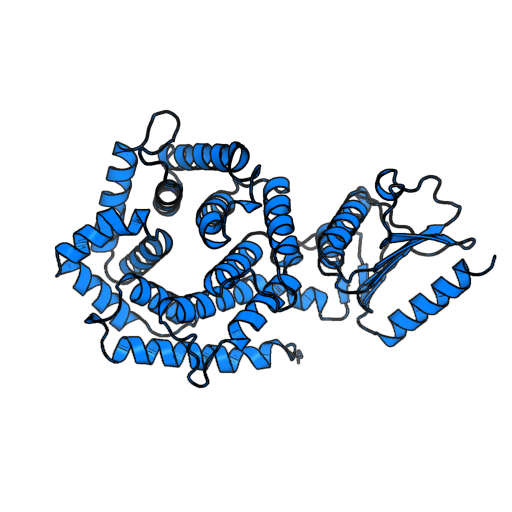2 140 PRO A O 1
ATOM 1127 N N . MET A 1 141 ? 13.661 22.921 -7.193 1.00 92.88 141 MET A N 1
ATOM 1128 C CA . MET A 1 141 ? 12.648 22.758 -8.237 1.00 92.88 141 MET A CA 1
ATOM 1129 C C . MET A 1 141 ? 11.852 21.459 -8.060 1.00 92.88 141 MET A C 1
ATOM 1131 O O . MET A 1 141 ? 10.623 21.469 -8.159 1.00 92.88 141 MET A O 1
ATOM 1135 N N . ALA A 1 142 ? 12.515 20.358 -7.693 1.00 93.44 142 ALA A N 1
ATOM 1136 C CA . ALA A 1 142 ? 11.842 19.093 -7.401 1.00 93.44 142 ALA A CA 1
ATOM 1137 C C . ALA A 1 142 ? 10.950 19.203 -6.152 1.00 93.44 142 ALA A C 1
ATOM 1139 O O . ALA A 1 142 ? 9.809 18.742 -6.149 1.00 93.44 142 ALA A O 1
ATOM 1140 N N . GLN A 1 143 ? 11.431 19.886 -5.107 1.00 93.06 143 GLN A N 1
ATOM 1141 C CA . GLN A 1 143 ? 10.631 20.158 -3.907 1.00 93.06 143 GLN A CA 1
ATOM 1142 C C . GLN A 1 143 ? 9.419 21.043 -4.211 1.00 93.06 143 GLN A C 1
ATOM 1144 O O . GLN A 1 143 ? 8.336 20.821 -3.670 1.00 93.06 143 GLN A O 1
ATOM 1149 N N . LEU A 1 144 ? 9.581 22.038 -5.086 1.00 94.19 144 LEU A N 1
ATOM 1150 C CA . LEU A 1 144 ? 8.493 22.912 -5.510 1.00 94.19 144 LEU A CA 1
ATOM 1151 C C . LEU A 1 144 ? 7.414 22.138 -6.288 1.00 94.19 144 LEU A C 1
ATOM 1153 O O . LEU A 1 144 ? 6.228 22.331 -6.021 1.00 94.19 144 LEU A O 1
ATOM 1157 N N . ALA A 1 145 ? 7.808 21.206 -7.166 1.00 93.56 145 ALA A N 1
ATOM 1158 C CA . ALA A 1 145 ? 6.876 20.330 -7.883 1.00 93.56 145 ALA A CA 1
ATOM 1159 C C . ALA A 1 145 ? 6.032 19.464 -6.936 1.00 93.56 145 ALA A C 1
ATOM 1161 O O . ALA A 1 145 ? 4.815 19.333 -7.113 1.00 93.56 145 ALA A O 1
ATOM 1162 N N . LEU A 1 146 ? 6.650 18.906 -5.891 1.00 93.12 146 LEU A N 1
ATOM 1163 C CA . LEU A 1 146 ? 5.908 18.137 -4.894 1.00 93.12 146 LEU A CA 1
ATOM 1164 C C . LEU A 1 146 ? 5.013 18.999 -4.010 1.00 93.12 146 LEU A C 1
ATOM 1166 O O . LEU A 1 146 ? 3.902 18.580 -3.706 1.00 93.12 146 LEU A O 1
ATOM 1170 N N . LYS A 1 147 ? 5.426 20.216 -3.642 1.00 93.00 147 LYS A N 1
ATOM 1171 C CA . LYS A 1 147 ? 4.541 21.148 -2.921 1.00 93.00 147 LYS A CA 1
ATOM 1172 C C . LYS A 1 147 ? 3.300 21.498 -3.741 1.00 93.00 147 LYS A C 1
ATOM 1174 O O . LYS A 1 147 ? 2.197 21.526 -3.198 1.00 93.00 147 LYS A O 1
ATOM 1179 N N . HIS A 1 148 ? 3.462 21.716 -5.047 1.00 92.88 148 HIS A N 1
ATOM 1180 C CA . HIS A 1 148 ? 2.327 21.899 -5.950 1.00 92.88 148 HIS A CA 1
ATOM 1181 C C . HIS A 1 148 ? 1.435 20.645 -5.989 1.00 92.88 148 HIS A C 1
ATOM 1183 O O . HIS A 1 148 ? 0.216 20.746 -5.859 1.00 92.88 148 HIS A O 1
ATOM 1189 N N . THR A 1 149 ? 2.038 19.457 -6.096 1.00 92.44 149 THR A N 1
ATOM 1190 C CA . THR A 1 149 ? 1.326 18.165 -6.068 1.00 92.44 149 THR A CA 1
ATOM 1191 C C . THR A 1 149 ? 0.543 17.963 -4.769 1.00 92.44 149 THR A C 1
ATOM 1193 O O . THR A 1 149 ? -0.614 17.556 -4.819 1.00 92.44 149 THR A O 1
ATOM 1196 N N . ALA A 1 150 ? 1.121 18.303 -3.614 1.00 93.00 150 ALA A N 1
ATOM 1197 C CA . ALA A 1 150 ? 0.460 18.221 -2.313 1.00 93.00 150 ALA A CA 1
ATOM 1198 C C . ALA A 1 150 ? -0.783 19.122 -2.267 1.00 93.00 150 ALA A C 1
ATOM 1200 O O . ALA A 1 150 ? -1.873 18.677 -1.911 1.00 93.00 150 ALA A O 1
ATOM 1201 N N . LYS A 1 151 ? -0.648 20.370 -2.734 1.00 91.69 151 LYS A N 1
ATOM 1202 C CA . LYS A 1 151 ? -1.768 21.313 -2.835 1.00 91.69 151 LYS A CA 1
ATOM 1203 C C . LYS A 1 151 ? -2.869 20.790 -3.764 1.00 91.69 151 LYS A C 1
ATOM 1205 O O . LYS A 1 151 ? -4.049 20.887 -3.432 1.00 91.69 151 LYS A O 1
ATOM 1210 N N . LEU A 1 152 ? -2.500 20.231 -4.917 1.00 90.19 152 LEU A N 1
ATOM 1211 C CA . LEU A 1 152 ? -3.440 19.633 -5.866 1.00 90.19 152 LEU A CA 1
ATOM 1212 C C . LEU A 1 152 ? -4.180 18.440 -5.246 1.00 90.19 152 LEU A C 1
ATOM 1214 O O . LEU A 1 152 ? -5.403 18.337 -5.368 1.00 90.19 152 LEU A O 1
ATOM 1218 N N . PHE A 1 153 ? -3.442 17.574 -4.551 1.00 92.50 153 PHE A N 1
ATOM 1219 C CA . PHE A 1 153 ? -3.985 16.422 -3.847 1.00 92.50 153 PHE A CA 1
ATOM 1220 C C . PHE A 1 153 ? -5.020 16.854 -2.803 1.00 92.50 153 PHE A C 1
ATOM 1222 O O . PHE A 1 153 ? -6.148 16.371 -2.826 1.00 92.50 153 PHE A O 1
ATOM 1229 N N . GLU A 1 154 ? -4.705 17.837 -1.961 1.00 90.81 154 GLU A N 1
ATOM 1230 C CA . GLU A 1 154 ? -5.636 18.332 -0.942 1.00 90.81 154 GLU A CA 1
ATOM 1231 C C . GLU A 1 154 ? -6.873 19.029 -1.523 1.00 90.81 154 GLU A C 1
ATOM 1233 O O . GLU A 1 154 ? -7.993 18.847 -1.040 1.00 90.81 154 GLU A O 1
ATOM 1238 N N . GLN A 1 155 ? -6.689 19.850 -2.558 1.00 90.50 155 GLN A N 1
ATOM 1239 C CA . GLN A 1 155 ? -7.757 20.700 -3.083 1.00 90.50 155 GLN A CA 1
ATOM 1240 C C . GLN A 1 155 ? -8.687 19.979 -4.058 1.00 90.50 155 GLN A C 1
ATOM 1242 O O . GLN A 1 155 ? -9.862 20.342 -4.134 1.00 90.50 155 GLN A O 1
ATOM 1247 N N . LYS A 1 156 ? -8.181 18.987 -4.802 1.00 90.06 156 LYS A N 1
ATOM 1248 C CA . LYS A 1 156 ? -8.951 18.264 -5.825 1.00 90.06 156 LYS A CA 1
ATOM 1249 C C . LYS A 1 156 ? -9.164 16.794 -5.472 1.00 90.06 156 LYS A C 1
ATOM 1251 O O . LYS A 1 156 ? -10.300 16.333 -5.507 1.00 90.06 156 LYS A O 1
ATOM 1256 N N . VAL A 1 157 ? -8.098 16.065 -5.136 1.00 92.94 157 VAL A N 1
ATOM 1257 C CA . VAL A 1 157 ? -8.153 14.599 -4.991 1.00 92.94 157 VAL A CA 1
ATOM 1258 C C . VAL A 1 157 ? -8.841 14.193 -3.685 1.00 92.94 157 VAL A C 1
ATOM 1260 O O . VAL A 1 157 ? -9.827 13.464 -3.721 1.00 92.94 157 VAL A O 1
ATOM 1263 N N . LEU A 1 158 ? -8.407 14.729 -2.538 1.00 93.12 158 LEU A N 1
ATOM 1264 C CA . LEU A 1 158 ? -8.973 14.403 -1.220 1.00 93.12 158 LEU A CA 1
ATOM 1265 C C . LEU A 1 158 ? -10.465 14.727 -1.105 1.00 93.12 158 LEU A C 1
ATOM 1267 O O . LEU A 1 158 ? -11.192 14.046 -0.388 1.00 93.12 158 LEU A O 1
ATOM 1271 N N . ARG A 1 159 ? -10.932 15.761 -1.810 1.00 91.44 159 ARG A N 1
ATOM 1272 C CA . ARG A 1 159 ? -12.345 16.166 -1.798 1.00 91.44 159 ARG A CA 1
ATOM 1273 C C . ARG A 1 159 ? -13.248 15.250 -2.623 1.00 91.44 159 ARG A C 1
ATOM 1275 O O . ARG A 1 159 ? -14.462 15.380 -2.527 1.00 91.44 159 ARG A O 1
ATOM 1282 N N . ASN A 1 160 ? -12.672 14.372 -3.442 1.00 93.62 160 ASN A N 1
ATOM 1283 C CA . ASN A 1 160 ? -13.408 13.506 -4.353 1.00 93.62 160 ASN A CA 1
ATOM 1284 C C . ASN A 1 160 ? -12.733 12.133 -4.494 1.00 93.62 160 ASN A C 1
ATOM 1286 O O . ASN A 1 160 ? -12.552 11.638 -5.605 1.00 93.62 160 ASN A O 1
ATOM 1290 N N . LEU A 1 161 ? -12.320 11.532 -3.371 1.00 93.69 161 LEU A N 1
ATOM 1291 C CA . LEU A 1 161 ? -11.576 10.264 -3.359 1.00 93.69 161 LEU A CA 1
ATOM 1292 C C . LEU A 1 161 ? -12.307 9.124 -4.086 1.00 93.69 161 LEU A C 1
ATOM 1294 O O . LEU A 1 161 ? -11.660 8.288 -4.713 1.00 93.69 161 LEU A O 1
ATOM 1298 N N . ASP A 1 162 ? -13.640 9.125 -4.069 1.00 91.38 162 ASP A N 1
ATOM 1299 C CA . ASP A 1 162 ? -14.466 8.114 -4.741 1.00 91.38 162 ASP A CA 1
ATOM 1300 C C . ASP A 1 162 ? -14.303 8.100 -6.267 1.00 91.38 162 ASP A C 1
ATOM 1302 O O . ASP A 1 162 ? -14.520 7.066 -6.897 1.00 91.38 162 ASP A O 1
ATOM 1306 N N . ALA A 1 163 ? -13.882 9.217 -6.868 1.00 92.75 163 ALA A N 1
ATOM 1307 C CA . ALA A 1 163 ? -13.659 9.317 -8.308 1.00 92.75 163 ALA A CA 1
ATOM 1308 C C . ALA A 1 163 ? -12.322 8.718 -8.774 1.00 92.75 163 ALA A C 1
ATOM 1310 O O . ALA A 1 163 ? -12.095 8.629 -9.980 1.00 92.75 163 ALA A O 1
ATOM 1311 N N . TYR A 1 164 ? -11.443 8.322 -7.850 1.00 93.25 164 TYR A N 1
ATOM 1312 C CA . TYR A 1 164 ? -10.120 7.794 -8.173 1.00 93.25 164 TYR A CA 1
ATOM 1313 C C . TYR A 1 164 ? -10.032 6.306 -7.837 1.00 93.25 164 TYR A C 1
ATOM 1315 O O . TYR A 1 164 ? -10.491 5.843 -6.785 1.00 93.25 164 TYR A O 1
ATOM 1323 N N . THR A 1 165 ? -9.421 5.528 -8.726 1.00 93.62 165 THR A N 1
ATOM 1324 C CA . THR A 1 165 ? -9.065 4.140 -8.421 1.00 93.62 165 THR A CA 1
ATOM 1325 C C . THR A 1 165 ? -7.814 4.086 -7.537 1.00 93.62 165 THR A C 1
ATOM 1327 O O . THR A 1 165 ? -7.017 5.031 -7.532 1.00 93.62 165 THR A O 1
ATOM 1330 N N . PRO A 1 166 ? -7.583 2.987 -6.797 1.00 95.06 166 PRO A N 1
ATOM 1331 C CA . PRO A 1 166 ? -6.345 2.806 -6.042 1.00 95.06 166 PRO A CA 1
ATOM 1332 C C . PRO A 1 166 ? -5.081 2.986 -6.895 1.00 95.06 166 PRO A C 1
ATOM 1334 O O . PRO A 1 166 ? -4.131 3.624 -6.447 1.00 95.06 166 PRO A O 1
ATOM 1337 N N . ALA A 1 167 ? -5.081 2.502 -8.143 1.00 90.88 167 ALA A N 1
ATOM 1338 C CA . ALA A 1 167 ? -3.957 2.683 -9.062 1.00 90.88 167 ALA A CA 1
ATOM 1339 C C . ALA A 1 167 ? -3.686 4.167 -9.384 1.00 90.88 167 ALA A C 1
ATOM 1341 O O . ALA A 1 167 ? -2.533 4.587 -9.422 1.00 90.88 167 ALA A O 1
ATOM 1342 N N . GLN A 1 168 ? -4.737 4.978 -9.551 1.00 90.75 168 GLN A N 1
ATOM 1343 C CA . GLN A 1 168 ? -4.614 6.421 -9.798 1.00 90.75 168 GLN A CA 1
ATOM 1344 C C . GLN A 1 168 ? -4.178 7.201 -8.553 1.00 90.75 168 GLN A C 1
ATOM 1346 O O . GLN A 1 168 ? -3.473 8.200 -8.664 1.00 90.75 168 GLN A O 1
ATOM 1351 N N . LEU A 1 169 ? -4.582 6.757 -7.359 1.00 92.62 169 LEU A N 1
ATOM 1352 C CA . LEU A 1 169 ? -4.160 7.365 -6.094 1.00 92.62 169 LEU A CA 1
ATOM 1353 C C . LEU A 1 169 ? -2.698 7.047 -5.756 1.00 92.62 169 LEU A C 1
ATOM 1355 O O . LEU A 1 169 ? -2.028 7.857 -5.114 1.00 92.62 169 LEU A O 1
ATOM 1359 N N . TYR A 1 170 ? -2.194 5.889 -6.186 1.00 91.94 170 TYR A N 1
ATOM 1360 C CA . TYR A 1 170 ? -0.854 5.405 -5.859 1.00 91.94 170 TYR A CA 1
ATOM 1361 C C . TYR A 1 170 ? 0.284 6.415 -6.110 1.00 91.94 170 TYR A C 1
ATOM 1363 O O . TYR A 1 170 ? 1.013 6.689 -5.154 1.00 91.94 170 TYR A O 1
ATOM 1371 N N . PRO A 1 171 ? 0.448 7.035 -7.299 1.00 88.38 171 PRO A N 1
ATOM 1372 C CA . PRO A 1 171 ? 1.542 7.985 -7.537 1.00 88.38 171 PRO A CA 1
ATOM 1373 C C . PRO A 1 171 ? 1.457 9.247 -6.661 1.00 88.38 171 PRO A C 1
ATOM 1375 O O . PRO A 1 171 ? 2.488 9.735 -6.185 1.00 88.38 171 PRO A O 1
ATOM 1378 N N . TYR A 1 172 ? 0.245 9.747 -6.379 1.00 90.44 172 TYR A N 1
ATOM 1379 C CA . TYR A 1 172 ? 0.044 10.865 -5.449 1.00 90.44 172 TYR A CA 1
ATOM 1380 C C . TYR A 1 172 ? 0.521 10.496 -4.051 1.00 90.44 172 TYR A C 1
ATOM 1382 O O . TYR A 1 172 ? 1.371 11.168 -3.477 1.00 90.44 172 TYR A O 1
ATOM 1390 N N . VAL A 1 173 ? -0.009 9.406 -3.501 1.00 92.19 173 VAL A N 1
ATOM 1391 C CA . VAL A 1 173 ? 0.284 9.036 -2.118 1.00 92.19 173 VAL A CA 1
ATOM 1392 C C . VAL A 1 173 ? 1.753 8.633 -1.976 1.00 92.19 173 VAL A C 1
ATOM 1394 O O . VAL A 1 173 ? 2.400 9.064 -1.028 1.00 92.19 173 VAL A O 1
ATOM 1397 N N . LYS A 1 174 ? 2.318 7.878 -2.927 1.00 90.81 174 LYS A N 1
ATOM 1398 C CA . LYS A 1 174 ? 3.712 7.410 -2.860 1.00 90.81 174 LYS A CA 1
ATOM 1399 C C . LYS A 1 174 ? 4.705 8.556 -2.807 1.00 90.81 174 LYS A C 1
ATOM 1401 O O . LYS A 1 174 ? 5.570 8.575 -1.935 1.00 90.81 174 LYS A O 1
ATOM 1406 N N . SER A 1 175 ? 4.553 9.529 -3.699 1.00 88.25 175 SER A N 1
ATOM 1407 C CA . SER A 1 175 ? 5.442 10.690 -3.741 1.00 88.25 175 SER A CA 1
ATOM 1408 C C . SER A 1 175 ? 5.319 11.572 -2.495 1.00 88.25 175 SER A C 1
ATOM 1410 O O . SER A 1 175 ? 6.332 12.017 -1.957 1.00 88.25 175 SER A O 1
ATOM 1412 N N . LEU A 1 176 ? 4.100 11.780 -1.988 1.00 92.38 176 LEU A N 1
ATOM 1413 C CA . LEU A 1 176 ? 3.861 12.618 -0.812 1.00 92.38 176 LEU A CA 1
ATOM 1414 C C . LEU A 1 176 ? 4.267 11.944 0.505 1.00 92.38 176 LEU A C 1
ATOM 1416 O O . LEU A 1 176 ? 4.773 12.633 1.387 1.00 92.38 176 LEU A O 1
ATOM 1420 N N . VAL A 1 177 ? 4.096 10.623 0.637 1.00 90.31 177 VAL A N 1
ATOM 1421 C CA . VAL A 1 177 ? 4.602 9.855 1.789 1.00 90.31 177 VAL A CA 1
ATOM 1422 C C . VAL A 1 177 ? 6.126 9.913 1.827 1.00 90.31 177 VAL A C 1
ATOM 1424 O O . VAL A 1 177 ? 6.691 10.256 2.860 1.00 90.31 177 VAL A O 1
ATOM 1427 N N . GLN A 1 178 ? 6.799 9.645 0.701 1.00 85.56 178 GLN A N 1
ATOM 1428 C CA . GLN A 1 178 ? 8.266 9.675 0.631 1.00 85.56 178 GLN A CA 1
ATOM 1429 C C . GLN A 1 178 ? 8.864 11.050 0.949 1.00 85.56 178 GLN A C 1
ATOM 1431 O O . GLN A 1 178 ? 9.990 11.126 1.435 1.00 85.56 178 GLN A O 1
ATOM 1436 N N . ALA A 1 179 ? 8.129 12.124 0.663 1.00 87.19 179 ALA A N 1
ATOM 1437 C CA . ALA A 1 179 ? 8.550 13.490 0.944 1.00 87.19 179 ALA A CA 1
ATOM 1438 C C . ALA A 1 179 ? 8.063 14.033 2.297 1.00 87.19 179 ALA A C 1
ATOM 1440 O O . ALA A 1 179 ? 8.317 15.200 2.586 1.00 87.19 179 ALA A O 1
ATOM 1441 N N . GLU A 1 180 ? 7.346 13.229 3.093 1.00 88.81 180 GLU A N 1
ATOM 1442 C CA . GLU A 1 180 ? 6.716 13.648 4.356 1.00 88.81 180 GLU A CA 1
ATOM 1443 C C . GLU A 1 180 ? 5.771 14.861 4.192 1.00 88.81 180 GLU A C 1
ATOM 1445 O O . GLU A 1 180 ? 5.633 15.705 5.075 1.00 88.81 180 GLU A O 1
ATOM 1450 N N . LEU A 1 181 ? 5.106 14.960 3.036 1.00 90.88 181 LEU A N 1
ATOM 1451 C CA . LEU A 1 181 ? 4.201 16.062 2.680 1.00 90.88 181 LEU A CA 1
ATOM 1452 C C . LEU A 1 181 ? 2.717 15.700 2.798 1.00 90.88 181 LEU A C 1
ATOM 1454 O O . LEU A 1 181 ? 1.863 16.551 2.554 1.00 90.88 181 LEU A O 1
ATOM 1458 N N . ILE A 1 182 ? 2.392 14.456 3.151 1.00 89.62 182 ILE A N 1
ATOM 1459 C CA . ILE A 1 182 ? 1.014 14.035 3.406 1.00 89.62 182 ILE A CA 1
ATOM 1460 C C . ILE A 1 182 ? 0.702 14.115 4.904 1.00 89.62 182 ILE A C 1
ATOM 1462 O O . ILE A 1 182 ? 1.356 13.487 5.734 1.00 89.62 182 ILE A O 1
ATOM 1466 N N . GLY A 1 183 ? -0.306 14.912 5.261 1.00 86.31 183 GLY A N 1
ATOM 1467 C CA . GLY A 1 183 ? -0.752 15.041 6.648 1.00 86.31 183 GLY A CA 1
ATOM 1468 C C . GLY A 1 183 ? -1.526 13.815 7.144 1.00 86.31 183 GLY A C 1
ATOM 1469 O O . GLY A 1 183 ? -2.176 13.113 6.368 1.00 86.31 183 GLY A O 1
ATOM 1470 N N . GLU A 1 184 ? -1.538 13.598 8.462 1.00 84.50 184 GLU A N 1
ATOM 1471 C CA . GLU A 1 184 ? -2.239 12.470 9.101 1.00 84.50 184 GLU A CA 1
ATOM 1472 C C . GLU A 1 184 ? -3.732 12.415 8.737 1.00 84.50 184 GLU A C 1
ATOM 1474 O O . GLU A 1 184 ? -4.274 11.346 8.455 1.00 84.50 184 GLU A O 1
ATOM 1479 N N . GLN A 1 185 ? -4.403 13.569 8.681 1.00 85.56 185 GLN A N 1
ATOM 1480 C CA . GLN A 1 185 ? -5.808 13.643 8.283 1.00 85.56 185 GLN A CA 1
ATOM 1481 C C . GLN A 1 185 ? -6.019 13.166 6.840 1.00 85.56 185 GLN A C 1
ATOM 1483 O O . GLN A 1 185 ? -6.966 12.431 6.573 1.00 85.56 185 GLN A O 1
ATOM 1488 N N . ALA A 1 186 ? -5.128 13.538 5.918 1.00 90.56 186 ALA A N 1
ATOM 1489 C CA . ALA A 1 186 ? -5.192 13.102 4.528 1.00 90.56 186 ALA A CA 1
ATOM 1490 C C . ALA A 1 186 ? -4.978 11.585 4.412 1.00 90.56 186 ALA A C 1
ATOM 1492 O O . ALA A 1 186 ? -5.759 10.906 3.746 1.00 90.56 186 ALA A O 1
ATOM 1493 N N . CYS A 1 187 ? -3.988 11.045 5.130 1.00 89.94 187 CYS A N 1
ATOM 1494 C CA . CYS A 1 187 ? -3.769 9.604 5.258 1.00 89.94 187 CYS A CA 1
ATOM 1495 C C . CYS A 1 187 ? -5.023 8.884 5.771 1.00 89.94 187 CYS A C 1
ATOM 1497 O O . CYS A 1 187 ? -5.454 7.895 5.181 1.00 89.94 187 CYS A O 1
ATOM 1499 N N . ASN A 1 188 ? -5.642 9.400 6.835 1.00 88.50 188 ASN A N 1
ATOM 1500 C CA . ASN A 1 188 ? -6.863 8.837 7.406 1.00 88.50 188 ASN A CA 1
ATOM 1501 C C . ASN A 1 188 ? -8.039 8.869 6.420 1.00 88.50 188 ASN A C 1
ATOM 1503 O O . ASN A 1 188 ? -8.761 7.880 6.322 1.00 88.50 188 ASN A O 1
ATOM 1507 N N . SER A 1 189 ? -8.208 9.949 5.652 1.00 91.75 189 SER A N 1
ATOM 1508 C CA . SER A 1 189 ? -9.240 10.034 4.612 1.00 91.75 189 SER A CA 1
ATOM 1509 C C . SER A 1 189 ? -9.043 8.986 3.516 1.00 91.75 189 SER A C 1
ATOM 1511 O O . SER A 1 189 ? -10.005 8.324 3.132 1.00 91.75 189 SER A O 1
ATOM 1513 N N . VAL A 1 190 ? -7.805 8.786 3.045 1.00 94.50 190 VAL A N 1
ATOM 1514 C CA . VAL A 1 190 ? -7.489 7.744 2.051 1.00 94.50 190 VAL A CA 1
ATOM 1515 C C . VAL A 1 190 ? -7.755 6.350 2.621 1.00 94.50 190 VAL A C 1
ATOM 1517 O O . VAL A 1 190 ? -8.419 5.546 1.970 1.00 94.50 190 VAL A O 1
ATOM 1520 N N . ILE A 1 191 ? -7.298 6.070 3.847 1.00 93.38 191 ILE A N 1
ATOM 1521 C CA . ILE A 1 191 ? -7.537 4.786 4.526 1.00 93.38 191 ILE A CA 1
ATOM 1522 C C . ILE A 1 191 ? -9.037 4.508 4.642 1.00 93.38 191 ILE A C 1
ATOM 1524 O O . ILE A 1 191 ? -9.491 3.441 4.237 1.00 93.38 191 ILE A O 1
ATOM 1528 N N . ASN A 1 192 ? -9.809 5.465 5.160 1.00 91.38 192 ASN A N 1
ATOM 1529 C CA . ASN A 1 192 ? -11.245 5.296 5.365 1.00 91.38 192 ASN A CA 1
ATOM 1530 C C . ASN A 1 192 ? -11.987 5.112 4.037 1.00 91.38 192 ASN A C 1
ATOM 1532 O O . ASN A 1 192 ? -12.844 4.233 3.945 1.00 91.38 192 ASN A O 1
ATOM 1536 N N . ASN A 1 193 ? -11.623 5.871 2.996 1.00 94.50 193 ASN A N 1
ATOM 1537 C CA . ASN A 1 193 ? -12.186 5.689 1.658 1.00 94.50 193 ASN A CA 1
ATOM 1538 C C . ASN A 1 193 ? -11.948 4.269 1.133 1.00 94.50 193 ASN A C 1
ATOM 1540 O O . ASN A 1 193 ? -12.881 3.611 0.670 1.00 94.50 193 ASN A O 1
ATOM 1544 N N . LEU A 1 194 ? -10.716 3.767 1.259 1.00 95.38 194 LEU A N 1
ATOM 1545 C CA . LEU A 1 194 ? -10.403 2.396 0.878 1.00 95.38 194 LEU A CA 1
ATOM 1546 C C . LEU A 1 194 ? -11.195 1.404 1.739 1.00 95.38 194 LEU A C 1
ATOM 1548 O O . LEU A 1 194 ? -11.807 0.496 1.194 1.00 95.38 194 LEU A O 1
ATOM 1552 N N . PHE A 1 195 ? -11.278 1.569 3.056 1.00 93.88 195 PHE A N 1
ATOM 1553 C CA . PHE A 1 195 ? -11.997 0.608 3.901 1.00 93.88 195 PHE A CA 1
ATOM 1554 C C . PHE A 1 195 ? -13.476 0.466 3.523 1.00 93.88 195 PHE A C 1
ATOM 1556 O O . PHE A 1 195 ? -13.972 -0.658 3.483 1.00 93.88 195 PHE A O 1
ATOM 1563 N N . ILE A 1 196 ? -14.152 1.576 3.206 1.00 91.50 196 ILE A N 1
ATOM 1564 C CA . ILE A 1 196 ? -15.564 1.587 2.784 1.00 91.50 196 ILE A CA 1
ATOM 1565 C C . ILE A 1 196 ? -15.754 0.846 1.456 1.00 91.50 196 ILE A C 1
ATOM 1567 O O . ILE A 1 196 ? -16.754 0.161 1.264 1.00 91.50 196 ILE A O 1
ATOM 1571 N N . ARG A 1 197 ? -14.792 0.976 0.538 1.00 92.38 197 ARG A N 1
ATOM 1572 C CA . ARG A 1 197 ? -14.860 0.406 -0.814 1.00 92.38 197 ARG A CA 1
ATOM 1573 C C . ARG A 1 197 ? -14.441 -1.062 -0.892 1.00 92.38 197 ARG A C 1
ATOM 1575 O O . ARG A 1 197 ? -14.578 -1.653 -1.961 1.00 92.38 197 ARG A O 1
ATOM 1582 N N . GLN A 1 198 ? -13.911 -1.644 0.187 1.00 94.56 198 GLN A N 1
ATOM 1583 C CA . GLN A 1 198 ? -13.530 -3.054 0.189 1.00 94.56 198 GLN A CA 1
ATOM 1584 C C . GLN A 1 198 ? -14.780 -3.942 0.204 1.00 94.56 198 GLN A C 1
ATOM 1586 O O . GLN A 1 198 ? -15.587 -3.870 1.131 1.00 94.56 198 GLN A O 1
ATOM 1591 N N . GLY A 1 199 ? -14.909 -4.808 -0.800 1.00 92.31 199 GLY A N 1
ATOM 1592 C CA . GLY A 1 199 ? -15.959 -5.816 -0.878 1.00 92.31 199 GLY A CA 1
ATOM 1593 C C . GLY A 1 199 ? -15.834 -6.894 0.201 1.00 92.31 199 GLY A C 1
ATOM 1594 O O . GLY A 1 199 ? -14.791 -7.064 0.839 1.00 92.31 199 GLY A O 1
ATOM 1595 N N . GLU A 1 200 ? -16.906 -7.662 0.396 1.00 89.56 200 GLU A N 1
ATOM 1596 C CA . GLU A 1 200 ? -16.934 -8.771 1.364 1.00 89.56 200 GLU A CA 1
ATOM 1597 C C . GLU A 1 200 ? -15.937 -9.888 1.021 1.00 89.56 200 GLU A C 1
ATOM 1599 O O . GLU A 1 200 ? -15.404 -10.543 1.916 1.00 89.56 200 GLU A O 1
ATOM 1604 N N . ASP A 1 201 ? -15.637 -10.062 -0.268 1.00 91.00 201 ASP A N 1
ATOM 1605 C CA . ASP A 1 201 ? -14.622 -10.985 -0.783 1.00 91.00 201 ASP A CA 1
ATOM 1606 C C . ASP A 1 201 ? -13.178 -10.505 -0.542 1.00 91.00 201 ASP A C 1
ATOM 1608 O O . ASP A 1 201 ? -12.227 -11.237 -0.818 1.00 91.00 201 ASP A O 1
ATOM 1612 N N . GLY A 1 202 ? -13.007 -9.292 -0.006 1.00 92.50 202 GLY A N 1
ATOM 1613 C CA . GLY A 1 202 ? -11.723 -8.665 0.286 1.00 92.50 202 GLY A CA 1
ATOM 1614 C C . GLY A 1 202 ? -11.149 -7.821 -0.854 1.00 92.50 202 GLY A C 1
ATOM 1615 O O . GLY A 1 202 ? -10.109 -7.191 -0.648 1.00 92.50 202 GLY A O 1
ATOM 1616 N N . GLY A 1 203 ? -11.799 -7.782 -2.021 1.00 94.44 203 GLY A N 1
ATOM 1617 C CA . GLY A 1 203 ? -11.342 -7.030 -3.189 1.00 94.44 203 GLY A CA 1
ATOM 1618 C C . GLY A 1 203 ? -11.750 -5.552 -3.180 1.00 94.44 203 GLY A C 1
ATOM 1619 O O . GLY A 1 203 ? -12.682 -5.143 -2.495 1.00 94.44 203 GLY A O 1
ATOM 1620 N N . TRP A 1 204 ? -11.073 -4.743 -3.998 1.00 95.00 204 TRP A N 1
ATOM 1621 C CA . TRP A 1 204 ? -11.417 -3.340 -4.297 1.00 95.00 204 TRP A CA 1
ATOM 1622 C C . TRP A 1 204 ? -11.899 -3.177 -5.744 1.00 95.00 204 TRP A C 1
ATOM 1624 O O . TRP A 1 204 ? -11.475 -2.282 -6.473 1.00 95.00 204 TRP A O 1
ATOM 1634 N N . GLY A 1 205 ? -12.764 -4.090 -6.186 1.00 85.50 205 GLY A N 1
ATOM 1635 C CA . GLY A 1 205 ? -13.163 -4.213 -7.586 1.00 85.50 205 GLY A CA 1
ATOM 1636 C C . GLY A 1 205 ? -12.230 -5.157 -8.347 1.00 85.50 205 GLY A C 1
ATOM 1637 O O . GLY A 1 205 ? -12.299 -6.374 -8.178 1.00 85.50 205 GLY A O 1
ATOM 1638 N N . GLY A 1 206 ? -11.368 -4.614 -9.210 1.00 88.94 206 GLY A N 1
ATOM 1639 C CA . GLY A 1 206 ? -10.444 -5.404 -10.029 1.00 88.94 206 GLY A CA 1
ATOM 1640 C C . GLY A 1 206 ? -9.245 -5.966 -9.255 1.00 88.94 206 GLY A C 1
ATOM 1641 O O . GLY A 1 206 ? -8.915 -5.517 -8.156 1.00 88.94 206 GLY A O 1
ATOM 1642 N N . LEU A 1 207 ? -8.548 -6.938 -9.854 1.00 92.81 207 LEU A N 1
ATOM 1643 C CA . LEU A 1 207 ? -7.311 -7.497 -9.294 1.00 92.81 207 LEU A CA 1
ATOM 1644 C C . LEU A 1 207 ? -6.227 -6.421 -9.145 1.00 92.81 207 LEU A C 1
ATOM 1646 O O . LEU A 1 207 ? -5.646 -6.292 -8.073 1.00 92.81 207 LEU A O 1
ATOM 1650 N N . LEU A 1 208 ? -6.002 -5.614 -10.186 1.00 92.19 208 LEU A N 1
ATOM 1651 C CA . LEU A 1 208 ? -5.002 -4.546 -10.163 1.00 92.19 208 LEU A CA 1
ATOM 1652 C C . LEU A 1 208 ? -5.308 -3.492 -9.094 1.00 92.19 208 LEU A C 1
ATOM 1654 O O . LEU A 1 208 ? -4.437 -3.151 -8.300 1.00 92.19 208 LEU A O 1
ATOM 1658 N N . ASP A 1 209 ? -6.558 -3.031 -9.026 1.00 94.81 209 ASP A N 1
ATOM 1659 C CA . ASP A 1 209 ? -6.995 -2.068 -8.011 1.00 94.81 209 ASP A CA 1
ATOM 1660 C C . ASP A 1 209 ? -6.864 -2.635 -6.596 1.00 94.81 209 ASP A C 1
ATOM 1662 O O . ASP A 1 209 ? -6.451 -1.922 -5.686 1.00 94.81 209 ASP A O 1
ATOM 1666 N N . THR A 1 210 ? -7.134 -3.929 -6.411 1.00 96.75 210 THR A N 1
ATOM 1667 C CA . THR A 1 210 ? -6.918 -4.604 -5.125 1.00 96.75 210 THR A CA 1
ATOM 1668 C C . THR A 1 210 ? -5.443 -4.607 -4.735 1.00 96.75 210 THR A C 1
ATOM 1670 O O . THR A 1 210 ? -5.113 -4.282 -3.596 1.00 96.75 210 THR A O 1
ATOM 1673 N N . LEU A 1 211 ? -4.547 -4.923 -5.673 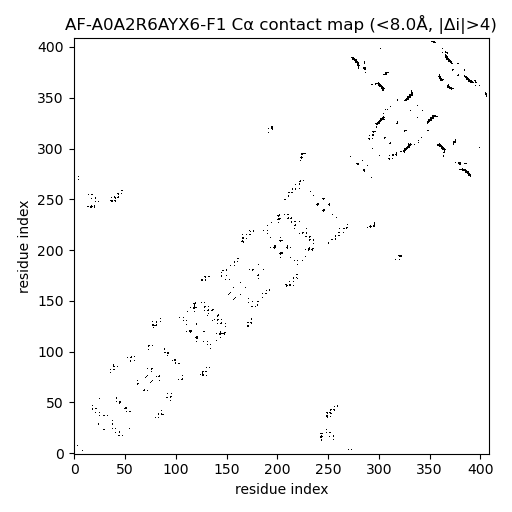1.00 96.19 211 LEU A N 1
ATOM 1674 C CA . LEU A 1 211 ? -3.110 -4.902 -5.417 1.00 96.19 211 LEU A CA 1
ATOM 1675 C C . LEU A 1 211 ? -2.625 -3.483 -5.094 1.00 96.19 211 LEU A C 1
ATOM 1677 O O . LEU A 1 211 ? -1.956 -3.289 -4.085 1.00 96.19 211 LEU A O 1
ATOM 1681 N N . TYR A 1 212 ? -3.024 -2.462 -5.855 1.00 96.56 212 TYR A N 1
ATOM 1682 C CA . TYR A 1 212 ? -2.653 -1.080 -5.529 1.00 96.56 212 TYR A CA 1
ATOM 1683 C C . TYR A 1 212 ? -3.276 -0.578 -4.220 1.00 96.56 212 TYR A C 1
ATOM 1685 O O . TYR A 1 212 ? -2.614 0.164 -3.498 1.00 96.56 212 TYR A O 1
ATOM 1693 N N . ALA A 1 213 ? -4.491 -1.004 -3.859 1.00 97.31 213 ALA A N 1
ATOM 1694 C CA . ALA A 1 213 ? -5.083 -0.697 -2.555 1.00 97.31 213 ALA A CA 1
ATOM 1695 C C . ALA A 1 213 ? -4.265 -1.310 -1.412 1.00 97.31 213 ALA A C 1
ATOM 1697 O O . ALA A 1 213 ? -3.983 -0.627 -0.428 1.00 97.31 213 ALA A O 1
ATOM 1698 N N . VAL A 1 214 ? -3.820 -2.563 -1.565 1.00 96.06 214 VAL A N 1
ATOM 1699 C CA . VAL A 1 214 ? -2.894 -3.207 -0.623 1.00 96.06 214 VAL A CA 1
ATOM 1700 C C . VAL A 1 214 ? -1.618 -2.380 -0.483 1.00 96.06 214 VAL A C 1
ATOM 1702 O O . VAL A 1 214 ? -1.262 -2.006 0.630 1.00 96.06 214 VAL A O 1
ATOM 1705 N N . ARG A 1 215 ? -0.962 -2.031 -1.594 1.00 95.38 215 ARG A N 1
ATOM 1706 C CA . ARG A 1 215 ? 0.296 -1.266 -1.574 1.00 95.38 215 ARG A CA 1
ATOM 1707 C C . ARG A 1 215 ? 0.125 0.125 -0.954 1.00 95.38 215 ARG A C 1
ATOM 1709 O O . ARG A 1 215 ? 0.961 0.545 -0.157 1.00 95.38 215 ARG A O 1
ATOM 1716 N N . LEU A 1 216 ? -0.977 0.819 -1.261 1.00 95.81 216 LEU A N 1
ATOM 1717 C CA . LEU A 1 216 ? -1.347 2.096 -0.638 1.00 95.81 216 LEU A CA 1
ATOM 1718 C C . LEU A 1 216 ? -1.457 1.967 0.882 1.00 95.81 216 LEU A C 1
ATOM 1720 O O . LEU A 1 216 ? -0.825 2.723 1.614 1.00 95.81 216 LEU A O 1
ATOM 1724 N N . LEU A 1 217 ? -2.247 1.007 1.361 1.00 94.50 217 LEU A N 1
ATOM 1725 C CA . LEU A 1 217 ? -2.471 0.805 2.791 1.00 94.50 217 LEU A CA 1
ATOM 1726 C C . LEU A 1 217 ? -1.183 0.405 3.518 1.00 94.50 217 LEU A C 1
ATOM 1728 O O . LEU A 1 217 ? -0.914 0.930 4.601 1.00 94.50 217 LEU A O 1
ATOM 1732 N N . THR A 1 218 ? -0.376 -0.466 2.905 1.00 91.88 218 THR A N 1
ATOM 1733 C CA . THR A 1 218 ? 0.928 -0.886 3.429 1.00 91.88 218 THR A CA 1
ATOM 1734 C C . THR A 1 218 ? 1.844 0.317 3.649 1.00 91.88 218 THR A C 1
ATOM 1736 O O . THR A 1 218 ? 2.424 0.479 4.724 1.00 91.88 218 THR A O 1
ATOM 1739 N N . MET A 1 219 ? 1.927 1.195 2.648 1.00 90.94 219 MET A N 1
ATOM 1740 C CA . MET A 1 219 ? 2.786 2.374 2.668 1.00 90.94 219 MET A CA 1
ATOM 1741 C C . MET A 1 219 ? 2.297 3.467 3.626 1.00 90.94 219 MET A C 1
ATOM 1743 O O . MET A 1 219 ? 3.120 4.116 4.264 1.00 90.94 219 MET A O 1
ATOM 1747 N N . ILE A 1 220 ? 0.982 3.692 3.726 1.00 90.31 220 ILE A N 1
ATOM 1748 C CA . ILE A 1 220 ? 0.432 4.738 4.598 1.00 90.31 220 ILE A CA 1
ATOM 1749 C C . ILE A 1 220 ? 0.510 4.308 6.064 1.00 90.31 220 ILE A C 1
ATOM 1751 O O . ILE A 1 220 ? 1.050 5.034 6.896 1.00 90.31 220 ILE A O 1
ATOM 1755 N N . ASN A 1 221 ? -0.109 3.173 6.412 1.00 85.44 221 ASN A N 1
ATOM 1756 C CA . ASN A 1 221 ? -0.235 2.753 7.804 1.00 85.44 221 ASN A CA 1
ATOM 1757 C C . ASN A 1 221 ? -0.616 1.266 7.928 1.00 85.44 221 ASN A C 1
ATOM 1759 O O . ASN A 1 221 ? -1.772 0.916 8.196 1.00 85.44 221 ASN A O 1
ATOM 1763 N N . THR A 1 222 ? 0.380 0.387 7.792 1.00 81.69 222 THR A N 1
ATOM 1764 C CA . THR A 1 222 ? 0.205 -1.067 7.984 1.00 81.69 222 THR A CA 1
ATOM 1765 C C . THR A 1 222 ? -0.345 -1.404 9.374 1.00 81.69 222 THR A C 1
ATOM 1767 O O . THR A 1 222 ? -1.185 -2.293 9.504 1.00 81.69 222 THR A O 1
ATOM 1770 N N . LEU A 1 223 ? 0.063 -0.653 10.405 1.00 80.88 223 LEU A N 1
ATOM 1771 C CA . LEU A 1 223 ? -0.390 -0.844 11.784 1.00 80.88 223 LEU A CA 1
ATOM 1772 C C . LEU A 1 223 ? -1.928 -0.812 11.881 1.00 80.88 223 LEU A C 1
ATOM 1774 O O . LEU A 1 223 ? -2.532 -1.694 12.491 1.00 80.88 223 LEU A O 1
ATOM 1778 N N . VAL A 1 224 ? -2.561 0.166 11.234 1.00 83.62 224 VAL A N 1
ATOM 1779 C CA . VAL A 1 224 ? -4.021 0.335 11.217 1.00 83.62 224 VAL A CA 1
ATOM 1780 C C . VAL A 1 224 ? -4.706 -0.594 10.209 1.00 83.62 224 VAL A C 1
ATOM 1782 O O . VAL A 1 224 ? -5.792 -1.103 10.482 1.00 83.62 224 VAL A O 1
ATOM 1785 N N . ALA A 1 225 ? -4.098 -0.810 9.043 1.00 88.25 225 ALA A N 1
ATOM 1786 C CA . ALA A 1 225 ? -4.750 -1.463 7.910 1.00 88.25 225 ALA A CA 1
ATOM 1787 C C . ALA A 1 225 ? -4.483 -2.970 7.770 1.00 88.25 225 ALA A C 1
ATOM 1789 O O . ALA A 1 225 ? -5.026 -3.580 6.849 1.00 88.25 225 ALA A O 1
ATOM 1790 N N . GLY A 1 226 ? -3.708 -3.583 8.672 1.00 86.31 226 GLY A N 1
ATOM 1791 C CA . GLY A 1 226 ? -3.240 -4.974 8.562 1.00 86.31 226 GLY A CA 1
ATOM 1792 C C . GLY A 1 226 ? -4.316 -5.995 8.168 1.00 86.31 226 GLY A C 1
ATOM 1793 O O . GLY A 1 226 ? -4.153 -6.709 7.184 1.00 86.31 226 GLY A O 1
ATOM 1794 N N . GLU A 1 227 ? -5.472 -6.019 8.844 1.00 85.38 227 GLU A N 1
ATOM 1795 C CA . GLU A 1 227 ? -6.555 -6.967 8.503 1.00 85.38 227 GLU A CA 1
ATOM 1796 C C . GLU A 1 227 ? -7.128 -6.751 7.096 1.00 85.38 227 GLU A C 1
ATOM 1798 O O . GLU A 1 227 ? -7.454 -7.700 6.381 1.00 85.38 227 GLU A O 1
ATOM 1803 N N . ARG A 1 228 ? -7.237 -5.489 6.676 1.00 90.19 228 ARG A N 1
ATOM 1804 C CA . ARG A 1 228 ? -7.763 -5.110 5.361 1.00 90.19 228 ARG A CA 1
ATOM 1805 C C . ARG A 1 228 ? -6.770 -5.491 4.263 1.00 90.19 228 ARG A C 1
ATOM 1807 O O . ARG A 1 228 ? -7.188 -6.060 3.254 1.00 90.19 228 ARG A O 1
ATOM 1814 N N . ILE A 1 229 ? -5.475 -5.272 4.508 1.00 92.62 229 ILE A N 1
ATOM 1815 C CA . ILE A 1 229 ? -4.369 -5.709 3.645 1.00 92.62 229 ILE A CA 1
ATOM 1816 C C . ILE A 1 229 ? -4.382 -7.234 3.485 1.00 92.62 229 ILE A C 1
ATOM 1818 O O . ILE A 1 229 ? -4.396 -7.728 2.359 1.00 92.62 229 ILE A O 1
ATOM 1822 N N . LYS A 1 230 ? -4.465 -7.989 4.590 1.00 89.88 230 LYS A N 1
ATOM 1823 C CA . LYS A 1 230 ? -4.540 -9.459 4.565 1.00 89.88 230 LYS A CA 1
ATOM 1824 C C . LYS A 1 230 ? -5.716 -9.967 3.736 1.00 89.88 230 LYS A C 1
ATOM 1826 O O . LYS A 1 230 ? -5.544 -10.884 2.937 1.00 89.88 230 LYS A O 1
ATOM 1831 N N . LYS A 1 231 ? -6.905 -9.372 3.889 1.00 91.56 231 LYS A N 1
ATOM 1832 C CA . LYS A 1 231 ? -8.075 -9.713 3.062 1.00 91.56 231 LYS A CA 1
ATOM 1833 C C . LYS A 1 231 ? -7.821 -9.448 1.574 1.00 91.56 231 LYS A C 1
ATOM 1835 O O . LYS A 1 231 ? -8.111 -10.323 0.764 1.00 91.56 231 LYS A O 1
ATOM 1840 N N . GLY A 1 232 ? -7.216 -8.311 1.223 1.00 95.12 232 GLY A N 1
ATOM 1841 C CA . GLY A 1 232 ? -6.841 -7.996 -0.162 1.00 95.12 232 GLY A CA 1
ATOM 1842 C C . GLY A 1 232 ? -5.829 -8.977 -0.760 1.00 95.12 232 GLY A C 1
ATOM 1843 O O . GLY A 1 232 ? -5.996 -9.442 -1.887 1.00 95.12 232 GLY A O 1
ATOM 1844 N N . LEU A 1 233 ? -4.812 -9.361 0.014 1.00 93.56 233 LEU A N 1
ATOM 1845 C CA . LEU A 1 233 ? -3.827 -10.362 -0.404 1.00 93.56 233 LEU A CA 1
ATOM 1846 C C . LEU A 1 233 ? -4.463 -11.746 -0.591 1.00 93.56 233 LEU A C 1
ATOM 1848 O O . LEU A 1 233 ? -4.187 -12.406 -1.589 1.00 93.56 233 LEU A O 1
ATOM 1852 N N . ARG A 1 234 ? -5.372 -12.162 0.303 1.00 92.25 234 ARG A N 1
ATOM 1853 C CA . ARG A 1 234 ? -6.140 -13.415 0.158 1.00 92.25 234 ARG A CA 1
ATOM 1854 C C . ARG A 1 234 ? -7.056 -13.392 -1.062 1.00 92.25 234 ARG A C 1
ATOM 1856 O O . ARG A 1 234 ? -7.158 -14.401 -1.758 1.00 92.25 234 ARG A O 1
ATOM 1863 N N . TYR A 1 235 ? -7.688 -12.253 -1.349 1.00 94.88 235 TYR A N 1
ATOM 1864 C CA . TYR A 1 235 ? -8.464 -12.074 -2.573 1.00 94.88 235 TYR A CA 1
ATOM 1865 C C . TYR A 1 235 ? -7.589 -12.314 -3.807 1.00 94.88 235 TYR A C 1
ATOM 1867 O O . TYR A 1 235 ? -7.935 -13.155 -4.635 1.00 94.88 235 TYR A O 1
ATOM 1875 N N . ALA A 1 236 ? -6.428 -11.656 -3.904 1.00 93.75 236 ALA A N 1
ATOM 1876 C CA . ALA A 1 236 ? -5.500 -11.855 -5.018 1.00 93.75 236 ALA A CA 1
ATOM 1877 C C . ALA A 1 236 ? -5.007 -13.311 -5.099 1.00 93.75 236 ALA A C 1
ATOM 1879 O O . ALA A 1 236 ? -5.031 -13.917 -6.167 1.00 93.75 236 ALA A O 1
ATOM 1880 N N . GLN A 1 237 ? -4.661 -13.907 -3.958 1.00 92.25 237 GLN A N 1
ATOM 1881 C CA . GLN A 1 237 ? -4.239 -15.302 -3.852 1.00 92.25 237 GLN A CA 1
ATOM 1882 C C . GLN A 1 237 ? -5.313 -16.276 -4.360 1.00 92.25 237 GLN A C 1
ATOM 1884 O O . GLN A 1 237 ? -4.983 -17.249 -5.030 1.00 92.25 237 GLN A O 1
ATOM 1889 N N . SER A 1 238 ? -6.599 -16.009 -4.105 1.00 92.19 238 SER A N 1
ATOM 1890 C CA . SER A 1 238 ? -7.709 -16.841 -4.599 1.00 92.19 238 SER A CA 1
ATOM 1891 C C . SER A 1 238 ? -7.825 -16.874 -6.129 1.00 92.19 238 SER A C 1
ATOM 1893 O O . SER A 1 238 ? -8.521 -17.728 -6.677 1.00 92.19 238 SER A O 1
ATOM 1895 N N . LYS A 1 239 ? -7.164 -15.939 -6.823 1.00 93.31 239 LYS A N 1
ATOM 1896 C CA . LYS A 1 239 ? -7.116 -15.862 -8.287 1.00 93.31 239 LYS A CA 1
ATOM 1897 C C . LYS A 1 239 ? -5.866 -16.520 -8.877 1.00 93.31 239 LYS A C 1
ATOM 1899 O O . LYS A 1 239 ? -5.765 -16.600 -10.100 1.00 93.31 239 LYS A O 1
ATOM 1904 N N . LEU A 1 240 ? -4.925 -16.979 -8.045 1.00 92.62 240 LEU A N 1
ATOM 1905 C CA . LEU A 1 240 ? -3.727 -17.671 -8.514 1.00 92.62 240 LEU A CA 1
ATOM 1906 C C . LEU A 1 240 ? -4.089 -19.004 -9.163 1.00 92.62 240 LEU A C 1
ATOM 1908 O O . LEU A 1 240 ? -4.864 -19.799 -8.632 1.00 92.62 240 LEU A O 1
ATOM 1912 N N . LYS A 1 241 ? -3.459 -19.265 -10.303 1.00 93.31 241 LYS A N 1
ATOM 1913 C CA . LYS A 1 241 ? -3.466 -20.568 -10.959 1.00 93.31 241 LYS A CA 1
ATOM 1914 C C . LYS A 1 241 ? -2.484 -21.514 -10.268 1.00 93.31 241 LYS A C 1
ATOM 1916 O O . LYS A 1 241 ? -1.598 -21.097 -9.522 1.00 93.31 241 LYS A O 1
ATOM 1921 N N . GLU A 1 242 ? -2.606 -22.806 -10.560 1.00 89.69 242 GLU A N 1
ATOM 1922 C CA . GLU A 1 242 ? -1.743 -23.849 -9.981 1.00 89.69 242 GLU A CA 1
ATOM 1923 C C . GLU A 1 242 ? -0.246 -23.645 -10.272 1.00 89.69 242 GLU A C 1
ATOM 1925 O O . GLU A 1 242 ? 0.604 -24.055 -9.472 1.00 89.69 242 GLU A O 1
ATOM 1930 N N . ASP A 1 243 ? 0.063 -22.993 -11.397 1.00 91.69 243 ASP A N 1
ATOM 1931 C CA . ASP A 1 243 ? 1.418 -22.648 -11.831 1.00 91.69 243 ASP A CA 1
ATOM 1932 C C . ASP A 1 243 ? 2.019 -21.442 -11.086 1.00 91.69 243 ASP A C 1
ATOM 1934 O O . ASP A 1 243 ? 3.195 -21.146 -11.273 1.00 91.69 243 ASP A O 1
ATOM 1938 N N . GLY A 1 244 ? 1.246 -20.779 -10.217 1.00 91.44 244 GLY A N 1
ATOM 1939 C CA . GLY A 1 244 ? 1.667 -19.606 -9.448 1.00 91.44 244 GLY A CA 1
ATOM 1940 C C . GLY A 1 244 ? 1.434 -18.265 -10.148 1.00 91.44 244 GLY A C 1
ATOM 1941 O O . GLY A 1 244 ? 1.885 -17.242 -9.633 1.00 91.44 244 GLY A O 1
ATOM 1942 N N . SER A 1 245 ? 0.746 -18.242 -11.293 1.00 94.19 245 SER A N 1
ATOM 1943 C CA . SER A 1 245 ? 0.459 -17.015 -12.045 1.00 94.19 245 SER A CA 1
ATOM 1944 C C . SER A 1 245 ? -0.944 -16.462 -11.800 1.00 94.19 245 SER A C 1
ATOM 1946 O O . SER A 1 245 ? -1.872 -17.191 -11.449 1.00 94.19 245 SER A O 1
ATOM 1948 N N . LEU A 1 246 ? -1.121 -15.165 -12.062 1.00 92.25 246 LEU A N 1
ATOM 1949 C CA . LEU A 1 246 ? -2.430 -14.502 -12.142 1.00 92.25 246 LEU A CA 1
ATOM 1950 C C . LEU A 1 246 ? -2.953 -14.393 -13.584 1.00 92.25 246 LEU A C 1
ATOM 1952 O O . LEU A 1 246 ? -3.981 -13.774 -13.835 1.00 92.25 246 LEU A O 1
ATOM 1956 N N . GLY A 1 247 ? -2.281 -15.046 -14.537 1.00 82.00 247 GLY A N 1
ATOM 1957 C CA . GLY A 1 247 ? -2.663 -15.085 -15.950 1.00 82.00 247 GLY A CA 1
ATOM 1958 C C . GLY A 1 247 ? -1.885 -14.135 -16.858 1.00 82.00 247 GLY A C 1
ATOM 1959 O O . GLY A 1 247 ? -1.738 -14.455 -18.034 1.00 82.00 247 GLY A O 1
ATOM 1960 N N . ASP A 1 248 ? -1.326 -13.053 -16.325 1.00 88.56 248 ASP A N 1
ATOM 1961 C CA . ASP A 1 248 ? -0.421 -12.153 -17.043 1.00 88.56 248 ASP A CA 1
ATOM 1962 C C . ASP A 1 248 ? 0.792 -11.763 -16.188 1.00 88.56 248 ASP A C 1
ATOM 1964 O O . ASP A 1 248 ? 0.780 -11.874 -14.957 1.00 88.56 248 ASP A O 1
ATOM 1968 N N . LEU A 1 249 ? 1.864 -11.337 -16.859 1.00 91.81 249 LEU A N 1
ATOM 1969 C CA . LEU A 1 249 ? 3.159 -11.095 -16.231 1.00 91.81 249 LEU A CA 1
ATOM 1970 C C . LEU A 1 249 ? 3.109 -9.916 -15.250 1.00 91.81 249 LEU A C 1
ATOM 1972 O O . LEU A 1 249 ? 3.601 -10.047 -14.128 1.00 91.81 249 LEU A O 1
ATOM 1976 N N . LYS A 1 250 ? 2.461 -8.809 -15.635 1.00 91.75 250 LYS A N 1
ATOM 1977 C CA . LYS A 1 250 ? 2.376 -7.593 -14.818 1.00 91.75 250 LYS A CA 1
ATOM 1978 C C . LYS A 1 250 ? 1.626 -7.827 -13.514 1.00 91.75 250 LYS A C 1
ATOM 1980 O O . LYS A 1 250 ? 2.166 -7.537 -12.452 1.00 91.75 250 LYS A O 1
ATOM 1985 N N . HIS A 1 251 ? 0.417 -8.387 -13.555 1.00 93.44 251 HIS A N 1
ATOM 1986 C CA . HIS A 1 251 ? -0.361 -8.640 -12.338 1.00 93.44 251 HIS A CA 1
ATOM 1987 C C . HIS A 1 251 ? 0.340 -9.650 -11.434 1.00 93.44 251 HIS A C 1
ATOM 1989 O O . HIS A 1 251 ? 0.370 -9.463 -10.219 1.00 93.44 251 HIS A O 1
ATOM 1995 N N . THR A 1 252 ? 0.948 -10.688 -12.016 1.00 96.25 252 THR A N 1
ATOM 1996 C CA . THR A 1 252 ? 1.716 -11.690 -11.263 1.00 96.25 252 THR A CA 1
ATOM 1997 C C . THR A 1 252 ? 2.911 -11.055 -10.544 1.00 96.25 252 THR A C 1
ATOM 1999 O O . THR A 1 252 ? 3.140 -11.323 -9.364 1.00 96.25 252 THR A O 1
ATOM 2002 N N . ALA A 1 253 ? 3.638 -10.161 -11.218 1.00 97.00 253 ALA A N 1
ATOM 2003 C CA . ALA A 1 253 ? 4.750 -9.427 -10.628 1.00 97.00 253 ALA A CA 1
ATOM 2004 C C . ALA A 1 253 ? 4.293 -8.431 -9.550 1.00 97.00 253 ALA A C 1
ATOM 2006 O O . ALA A 1 253 ? 4.839 -8.431 -8.448 1.00 97.00 253 ALA A O 1
ATOM 2007 N N . ILE A 1 254 ? 3.252 -7.634 -9.815 1.00 96.12 254 ILE A N 1
ATOM 2008 C CA . ILE A 1 254 ? 2.699 -6.681 -8.840 1.00 96.12 254 ILE A CA 1
ATOM 2009 C C . ILE A 1 254 ? 2.170 -7.416 -7.603 1.00 96.12 254 ILE A C 1
ATOM 2011 O O . ILE A 1 254 ? 2.331 -6.918 -6.490 1.00 96.12 254 ILE A O 1
ATOM 2015 N N . TYR A 1 255 ? 1.589 -8.608 -7.753 1.00 96.44 255 TYR A N 1
ATOM 2016 C CA . TYR A 1 255 ? 1.182 -9.442 -6.622 1.00 96.44 255 TYR A CA 1
ATOM 2017 C C . TYR A 1 255 ? 2.365 -9.820 -5.729 1.00 96.44 255 TYR A C 1
ATOM 2019 O O . TYR A 1 255 ? 2.305 -9.609 -4.516 1.00 96.44 255 TYR A O 1
ATOM 2027 N N . ALA A 1 256 ? 3.460 -10.302 -6.323 1.00 96.38 256 ALA A N 1
ATOM 2028 C CA . ALA A 1 256 ? 4.672 -10.620 -5.577 1.00 96.38 256 ALA A CA 1
ATOM 2029 C C . ALA A 1 256 ? 5.261 -9.375 -4.888 1.00 96.38 256 ALA A C 1
ATOM 2031 O O . ALA A 1 256 ? 5.548 -9.420 -3.694 1.00 96.38 256 ALA A O 1
ATOM 2032 N N . ILE A 1 257 ? 5.362 -8.246 -5.600 1.00 96.62 257 ILE A N 1
ATOM 2033 C CA . ILE A 1 257 ? 5.835 -6.965 -5.045 1.00 96.62 257 ILE A CA 1
ATOM 2034 C C . ILE A 1 257 ? 4.973 -6.536 -3.852 1.00 96.62 257 ILE A C 1
ATOM 2036 O O . ILE A 1 257 ? 5.508 -6.237 -2.789 1.00 96.62 257 ILE A O 1
ATOM 2040 N N . SER A 1 258 ? 3.645 -6.572 -3.996 1.00 94.88 258 SER A N 1
ATOM 2041 C CA . SER A 1 258 ? 2.700 -6.196 -2.934 1.00 94.88 258 SER A CA 1
ATOM 2042 C C . SER A 1 258 ? 2.887 -7.053 -1.682 1.00 94.88 258 SER A C 1
ATOM 2044 O O . SER A 1 258 ? 2.840 -6.543 -0.562 1.00 94.88 258 SER A O 1
ATOM 2046 N N . HIS A 1 259 ? 3.128 -8.356 -1.863 1.00 92.00 259 HIS A N 1
ATOM 2047 C CA . HIS A 1 259 ? 3.433 -9.260 -0.759 1.00 92.00 259 HIS A CA 1
ATOM 2048 C C . HIS A 1 259 ? 4.743 -8.903 -0.061 1.00 92.00 259 HIS A C 1
ATOM 2050 O O . HIS A 1 259 ? 4.765 -8.849 1.167 1.00 92.00 259 HIS A O 1
ATOM 2056 N N . TYR A 1 260 ? 5.813 -8.637 -0.812 1.00 91.50 260 TYR A N 1
ATOM 2057 C CA . TYR A 1 260 ? 7.104 -8.269 -0.230 1.00 91.50 260 TYR A CA 1
ATOM 2058 C C . TYR A 1 260 ? 7.068 -6.929 0.497 1.00 91.50 260 TYR A C 1
ATOM 2060 O O . TYR A 1 260 ? 7.613 -6.825 1.593 1.00 91.50 260 TYR A O 1
ATOM 2068 N N . GLU A 1 261 ? 6.387 -5.930 -0.064 1.00 90.44 261 GLU A N 1
ATOM 2069 C CA . GLU A 1 261 ? 6.172 -4.643 0.601 1.00 90.44 261 GLU A CA 1
ATOM 2070 C C . GLU A 1 261 ? 5.447 -4.835 1.939 1.00 90.44 261 GLU A C 1
ATOM 2072 O O . GLU A 1 261 ? 5.872 -4.297 2.963 1.00 90.44 261 GLU A O 1
ATOM 2077 N N . TYR A 1 262 ? 4.394 -5.657 1.961 1.00 88.19 262 TYR A N 1
ATOM 2078 C CA . TYR A 1 262 ? 3.672 -5.966 3.193 1.00 88.19 262 TYR A CA 1
ATOM 2079 C C . TYR A 1 262 ? 4.527 -6.753 4.197 1.00 88.19 262 TYR A C 1
ATOM 2081 O O . TYR A 1 262 ? 4.539 -6.421 5.380 1.00 88.19 262 TYR A O 1
ATOM 2089 N N . MET A 1 263 ? 5.295 -7.753 3.751 1.00 83.75 263 MET A N 1
ATOM 2090 C CA . MET A 1 263 ? 6.199 -8.514 4.624 1.00 83.75 263 MET A CA 1
ATOM 2091 C C . MET A 1 263 ? 7.286 -7.631 5.242 1.00 83.75 263 MET A C 1
ATOM 2093 O O . MET A 1 263 ? 7.595 -7.789 6.422 1.00 83.75 263 MET A O 1
ATOM 2097 N N . ALA A 1 264 ? 7.832 -6.679 4.482 1.00 81.75 264 ALA A N 1
ATOM 2098 C CA . ALA A 1 264 ? 8.810 -5.716 4.982 1.00 81.75 264 ALA A CA 1
ATOM 2099 C C . ALA A 1 264 ? 8.216 -4.783 6.054 1.00 81.75 264 ALA A C 1
ATOM 2101 O O . ALA A 1 264 ? 8.910 -4.410 6.999 1.00 81.75 264 ALA A O 1
ATOM 2102 N N . ALA A 1 265 ? 6.926 -4.450 5.948 1.00 74.75 265 ALA A N 1
ATOM 2103 C CA . ALA A 1 265 ? 6.197 -3.662 6.943 1.00 74.75 265 ALA A CA 1
ATOM 2104 C C . ALA A 1 265 ? 5.638 -4.499 8.122 1.00 74.75 265 ALA A C 1
ATOM 2106 O O . ALA A 1 265 ? 5.227 -3.947 9.145 1.00 74.75 265 ALA A O 1
ATOM 2107 N N . GLY A 1 266 ? 5.610 -5.831 7.996 1.00 58.88 266 GLY A N 1
ATOM 2108 C CA . GLY A 1 266 ? 4.794 -6.759 8.790 1.00 58.88 266 GLY A CA 1
ATOM 2109 C C . GLY A 1 266 ? 5.253 -7.066 10.221 1.00 58.88 266 GLY A C 1
ATOM 2110 O O . GLY A 1 266 ? 4.589 -7.849 10.904 1.00 58.88 266 GLY A O 1
ATOM 2111 N N . SER A 1 267 ? 6.325 -6.445 10.730 1.00 57.12 267 SER A N 1
ATOM 2112 C CA . SER A 1 267 ? 6.747 -6.608 12.139 1.00 57.12 267 SER A CA 1
ATOM 2113 C C . SER A 1 267 ? 5.651 -6.198 13.136 1.00 57.12 267 SER A C 1
ATOM 2115 O O . SER A 1 267 ? 5.620 -6.656 14.278 1.00 57.12 267 SER A O 1
ATOM 2117 N N . VAL A 1 268 ? 4.699 -5.384 12.680 1.00 58.28 268 VAL A N 1
ATOM 2118 C CA . VAL A 1 268 ? 3.595 -4.864 13.480 1.00 58.28 268 VAL A CA 1
ATOM 2119 C C . VAL A 1 268 ? 2.481 -5.887 13.714 1.00 58.28 268 VAL A C 1
ATOM 2121 O O . VAL A 1 268 ? 1.882 -5.892 14.787 1.00 58.28 268 VAL A O 1
ATOM 2124 N N . ASP A 1 269 ? 2.204 -6.793 12.776 1.00 63.66 269 ASP A N 1
ATOM 2125 C CA . ASP A 1 269 ? 1.082 -7.738 12.913 1.00 63.66 269 ASP A CA 1
ATOM 2126 C C . ASP A 1 269 ? 1.331 -8.806 13.983 1.00 63.66 269 ASP A C 1
ATOM 2128 O O . ASP A 1 269 ? 0.428 -9.154 14.748 1.00 63.66 269 ASP A O 1
ATOM 2132 N N . GLN A 1 270 ? 2.589 -9.217 14.151 1.00 65.31 270 GLN A N 1
ATOM 2133 C CA . GLN A 1 270 ? 3.008 -10.118 15.229 1.00 65.31 270 GLN A CA 1
ATOM 2134 C C . GLN A 1 270 ? 2.699 -9.539 16.619 1.00 65.31 270 GLN A C 1
ATOM 2136 O O . GLN A 1 270 ? 2.370 -10.273 17.560 1.00 65.31 270 GLN A O 1
ATOM 2141 N N . SER A 1 271 ? 2.733 -8.206 16.745 1.00 65.25 271 SER A N 1
ATOM 2142 C CA . SER A 1 271 ? 2.397 -7.511 17.988 1.00 65.25 271 SER A CA 1
ATOM 2143 C C . SER A 1 271 ? 0.911 -7.577 18.334 1.00 65.25 271 SER A C 1
ATOM 2145 O O . SER A 1 271 ? 0.582 -7.376 19.498 1.00 65.25 271 SER A O 1
ATOM 2147 N N . PHE A 1 272 ? 0.013 -7.912 17.394 1.00 70.56 272 PHE A N 1
ATOM 2148 C CA . PHE A 1 272 ? -1.422 -8.131 17.640 1.00 70.56 272 PHE A CA 1
ATOM 2149 C C . PHE A 1 272 ? -1.783 -9.610 17.820 1.00 70.56 272 PHE A C 1
ATOM 2151 O O . PHE A 1 272 ? -2.731 -9.901 18.549 1.00 70.56 272 PHE A O 1
ATOM 2158 N N . GLU A 1 273 ? -0.980 -10.532 17.288 1.00 74.38 273 GLU A N 1
ATOM 2159 C CA . GLU A 1 273 ? -1.247 -11.984 17.280 1.00 74.38 273 GLU A CA 1
ATOM 2160 C C . GLU A 1 273 ? -0.716 -12.766 18.498 1.00 74.38 273 GLU A C 1
ATOM 2162 O O . GLU A 1 273 ? -1.006 -13.947 18.647 1.00 74.38 273 GLU A O 1
ATOM 2167 N N . SER A 1 274 ? 0.047 -12.135 19.391 1.00 75.75 274 SER A N 1
ATOM 2168 C CA . SER A 1 274 ? 0.674 -12.785 20.563 1.00 75.75 274 SER A CA 1
ATOM 2169 C C . SER A 1 274 ? 0.054 -12.379 21.913 1.00 75.75 274 SER A C 1
ATOM 2171 O O . SER A 1 274 ? -0.673 -11.401 21.989 1.00 75.75 274 SER A O 1
ATOM 2173 N N . ASN A 1 275 ? 0.337 -13.071 23.017 1.00 82.06 275 ASN A N 1
ATOM 2174 C CA . ASN A 1 275 ? 0.118 -12.503 24.360 1.00 82.06 275 ASN A CA 1
ATOM 2175 C C . ASN A 1 275 ? 1.267 -11.553 24.715 1.00 82.06 275 ASN A C 1
ATOM 2177 O O . ASN A 1 275 ? 2.398 -11.805 24.307 1.00 82.06 275 ASN A O 1
ATOM 2181 N N . GLY A 1 276 ? 1.024 -10.497 25.499 1.00 82.56 276 GLY A N 1
ATOM 2182 C CA . GLY A 1 276 ? 2.133 -9.642 25.932 1.00 82.56 276 GLY A CA 1
ATOM 2183 C C . GLY A 1 276 ? 1.751 -8.334 26.611 1.00 82.56 276 GLY A C 1
ATOM 2184 O O . GLY A 1 276 ? 0.578 -8.037 26.826 1.00 82.56 276 GLY A O 1
ATOM 2185 N N . ILE A 1 277 ? 2.777 -7.549 26.938 1.00 78.31 277 ILE A N 1
ATOM 2186 C CA . ILE A 1 277 ? 2.645 -6.198 27.486 1.00 78.31 277 ILE A CA 1
ATOM 2187 C C . ILE A 1 277 ? 3.003 -5.202 26.382 1.00 78.31 277 ILE A C 1
ATOM 2189 O O . ILE A 1 277 ? 4.106 -5.237 25.841 1.00 78.31 277 ILE A O 1
ATOM 2193 N N . LEU A 1 278 ? 2.068 -4.316 26.055 1.00 79.81 278 LEU A N 1
ATOM 2194 C CA . LEU A 1 278 ? 2.276 -3.176 25.173 1.00 79.81 278 LEU A CA 1
ATOM 2195 C C . LEU A 1 278 ? 2.766 -2.001 26.018 1.00 79.81 278 LEU A C 1
ATOM 2197 O O . LEU A 1 278 ? 2.119 -1.632 26.997 1.00 79.81 278 LEU A O 1
ATOM 2201 N N . ILE A 1 279 ? 3.891 -1.411 25.637 1.00 74.81 279 ILE A N 1
ATOM 2202 C CA . ILE A 1 279 ? 4.480 -0.241 26.294 1.00 74.81 279 ILE A CA 1
ATOM 2203 C C . ILE A 1 279 ? 4.819 0.811 25.239 1.00 74.81 279 ILE A C 1
ATOM 2205 O O . ILE A 1 279 ? 4.913 0.504 24.052 1.00 74.81 279 ILE A O 1
ATOM 2209 N N . ASN A 1 280 ? 5.052 2.042 25.681 1.00 71.38 280 ASN A N 1
ATOM 2210 C CA . ASN A 1 280 ? 5.602 3.100 24.840 1.00 71.38 280 ASN A CA 1
ATOM 2211 C C . ASN A 1 280 ? 7.084 2.814 24.526 1.00 71.38 280 ASN A C 1
ATOM 2213 O O . ASN A 1 280 ? 7.968 3.207 25.288 1.00 71.38 280 ASN A O 1
ATOM 2217 N N . THR A 1 281 ? 7.361 2.102 23.428 1.00 64.56 281 THR A N 1
ATOM 2218 C CA . THR A 1 281 ? 8.721 1.944 22.879 1.00 64.56 281 THR A CA 1
ATOM 2219 C C . THR A 1 281 ? 8.983 2.943 21.751 1.00 64.56 281 THR A C 1
ATOM 2221 O O . THR A 1 281 ? 8.092 3.669 21.313 1.00 64.56 281 THR A O 1
ATOM 2224 N N . SER A 1 282 ? 10.227 2.991 21.269 1.00 48.94 282 SER A N 1
ATOM 2225 C CA . SER A 1 282 ? 10.664 3.885 20.192 1.00 48.94 282 SER A CA 1
ATOM 2226 C C . SER A 1 282 ? 9.963 3.659 18.848 1.00 48.94 282 SER A C 1
ATOM 2228 O O . SER A 1 282 ? 10.049 4.531 17.990 1.00 48.94 282 SER A O 1
ATOM 2230 N N . THR A 1 283 ? 9.294 2.519 18.637 1.00 56.62 283 THR A N 1
ATOM 2231 C CA . THR A 1 283 ? 8.705 2.175 17.332 1.00 56.62 283 THR A CA 1
ATOM 2232 C C . THR A 1 283 ? 7.240 2.597 17.209 1.00 56.62 283 THR A C 1
ATOM 2234 O O . THR A 1 283 ? 6.869 3.139 16.175 1.00 56.62 283 THR A O 1
ATOM 2237 N N . TYR A 1 284 ? 6.419 2.404 18.248 1.00 66.69 284 TYR A N 1
ATOM 2238 C CA . TYR A 1 284 ? 5.020 2.853 18.288 1.00 66.69 284 TYR A CA 1
ATOM 2239 C C . TYR A 1 284 ? 4.607 3.172 19.720 1.00 66.69 284 TYR A C 1
ATOM 2241 O O . TYR A 1 284 ? 4.936 2.429 20.648 1.00 66.69 284 TYR A O 1
ATOM 2249 N N . ASN A 1 285 ? 3.844 4.250 19.899 1.00 77.25 285 ASN A N 1
ATOM 2250 C CA . ASN A 1 285 ? 3.281 4.560 21.206 1.00 77.25 285 ASN A CA 1
ATOM 2251 C C . ASN A 1 285 ? 1.999 3.734 21.460 1.00 77.25 285 ASN A C 1
ATOM 2253 O O . ASN A 1 285 ? 1.301 3.305 20.538 1.00 77.25 285 ASN A O 1
ATOM 2257 N N . LEU A 1 286 ? 1.680 3.490 22.730 1.00 81.81 286 LEU A N 1
ATOM 2258 C CA . LEU A 1 286 ? 0.535 2.709 23.179 1.00 81.81 286 LEU A CA 1
ATOM 2259 C C . LEU A 1 286 ? -0.770 3.253 22.593 1.00 81.81 286 LEU A C 1
ATOM 2261 O O . LEU A 1 286 ? -1.627 2.482 22.171 1.00 81.81 286 LEU A O 1
ATOM 2265 N N . LYS A 1 287 ? -0.900 4.577 22.500 1.00 83.50 287 LYS A N 1
ATOM 2266 C CA . LYS A 1 287 ? -2.060 5.233 21.896 1.00 83.50 287 LYS A CA 1
ATOM 2267 C C . LYS A 1 287 ? -2.296 4.777 20.451 1.00 83.50 287 LYS A C 1
ATOM 2269 O O . LYS A 1 287 ? -3.405 4.365 20.119 1.00 83.50 287 LYS A O 1
ATOM 2274 N N . GLN A 1 288 ? -1.262 4.795 19.612 1.00 82.38 288 GLN A N 1
ATOM 2275 C CA . GLN A 1 288 ? -1.318 4.341 18.219 1.00 82.38 288 GLN A CA 1
ATOM 2276 C C . GLN A 1 288 ? -1.679 2.857 18.127 1.00 82.38 288 GLN A C 1
ATOM 2278 O O . GLN A 1 288 ? -2.504 2.478 17.297 1.00 82.38 288 GLN A O 1
ATOM 2283 N N . LEU A 1 289 ? -1.116 2.024 19.007 1.00 83.19 289 LEU A N 1
ATOM 2284 C CA . LEU A 1 289 ? -1.425 0.593 19.060 1.00 83.19 289 LEU A CA 1
ATOM 2285 C C . LEU A 1 289 ? -2.894 0.333 19.415 1.00 83.19 289 LEU A C 1
ATOM 2287 O O . LEU A 1 289 ? -3.523 -0.535 18.816 1.00 83.19 289 LEU A O 1
ATOM 2291 N N . LEU A 1 290 ? -3.466 1.096 20.348 1.00 86.38 290 LEU A N 1
ATOM 2292 C CA . LEU A 1 290 ? -4.873 0.967 20.731 1.00 86.38 290 LEU A CA 1
ATOM 2293 C C . LEU A 1 290 ? -5.816 1.478 19.633 1.00 86.38 290 LEU A C 1
ATOM 2295 O O . LEU A 1 290 ? -6.795 0.803 19.325 1.00 86.38 290 LEU A O 1
ATOM 2299 N N . ILE A 1 291 ? -5.503 2.612 18.991 1.00 86.69 291 ILE A N 1
ATOM 2300 C CA . ILE A 1 291 ? -6.248 3.110 17.816 1.00 86.69 291 ILE A CA 1
ATOM 2301 C C . ILE A 1 291 ? -6.260 2.049 16.712 1.00 86.69 291 ILE A C 1
ATOM 2303 O O . ILE A 1 291 ? -7.301 1.763 16.121 1.00 86.69 291 ILE A O 1
ATOM 2307 N N . ALA A 1 292 ? -5.110 1.432 16.457 1.00 86.31 292 ALA A N 1
ATOM 2308 C CA . ALA A 1 292 ? -4.986 0.361 15.486 1.00 86.31 292 ALA A CA 1
ATOM 2309 C C . ALA A 1 292 ? -5.771 -0.891 15.890 1.00 86.31 292 ALA A C 1
ATOM 2311 O O . ALA A 1 292 ? -6.469 -1.458 15.054 1.00 86.31 292 ALA A O 1
ATOM 2312 N N . ALA A 1 293 ? -5.735 -1.283 17.168 1.00 87.00 293 ALA A N 1
ATOM 2313 C CA . ALA A 1 293 ? -6.535 -2.392 17.687 1.00 87.00 293 ALA A CA 1
ATOM 2314 C C . ALA A 1 293 ? -8.031 -2.182 17.406 1.00 87.00 293 ALA A C 1
ATOM 2316 O O . ALA A 1 293 ? -8.703 -3.092 16.925 1.00 87.00 293 ALA A O 1
ATOM 2317 N N . ILE A 1 294 ? -8.527 -0.966 17.660 1.00 88.94 294 ILE A N 1
ATOM 2318 C CA . ILE A 1 294 ? -9.919 -0.572 17.420 1.00 88.94 294 ILE A CA 1
ATOM 2319 C C . ILE A 1 294 ? -10.253 -0.631 15.928 1.00 88.94 294 ILE A C 1
ATOM 2321 O O . ILE A 1 294 ? -11.232 -1.261 15.542 1.00 88.94 294 ILE A O 1
ATOM 2325 N N . ARG A 1 295 ? -9.429 -0.023 15.067 1.00 87.69 295 ARG A N 1
ATOM 2326 C CA . ARG A 1 295 ? -9.679 0.011 13.615 1.00 87.69 295 ARG A CA 1
ATOM 2327 C C . ARG A 1 295 ? -9.562 -1.357 12.937 1.00 87.69 295 ARG A C 1
ATOM 2329 O O . ARG A 1 295 ? -10.111 -1.552 11.857 1.00 87.69 295 ARG A O 1
ATOM 2336 N N . ARG A 1 296 ? -8.875 -2.308 13.570 1.00 86.19 296 ARG A N 1
ATOM 2337 C CA . ARG A 1 296 ? -8.787 -3.704 13.123 1.00 86.19 296 ARG A CA 1
ATOM 2338 C C . ARG A 1 296 ? -9.947 -4.571 13.600 1.00 86.19 296 ARG A C 1
ATOM 2340 O O . ARG A 1 296 ? -10.029 -5.714 13.152 1.00 86.19 296 ARG A O 1
ATOM 2347 N N . ALA A 1 297 ? -10.817 -4.069 14.477 1.00 87.94 297 ALA A N 1
ATOM 2348 C CA . ALA A 1 297 ? -11.967 -4.816 14.969 1.00 87.94 297 ALA A CA 1
ATOM 2349 C C . ALA A 1 297 ? -12.887 -5.240 13.813 1.00 87.94 297 ALA A C 1
ATOM 2351 O O . ALA A 1 297 ? -13.179 -4.436 12.928 1.00 87.94 297 ALA A O 1
ATOM 2352 N N . GLN A 1 298 ? -13.330 -6.497 13.805 1.00 86.56 298 GLN A N 1
ATOM 2353 C CA . GLN A 1 298 ? -14.128 -7.059 12.709 1.00 86.56 298 GLN A CA 1
ATOM 2354 C C . GLN A 1 298 ? -15.586 -7.316 13.087 1.00 86.56 298 GLN A C 1
ATOM 2356 O O . GLN A 1 298 ? -16.470 -7.150 12.252 1.00 86.56 298 GLN A O 1
ATOM 2361 N N . THR A 1 299 ? -15.833 -7.746 14.323 1.00 88.31 299 THR A N 1
ATOM 2362 C CA . THR A 1 299 ? -17.119 -8.320 14.740 1.00 88.31 299 THR A CA 1
ATOM 2363 C C . THR A 1 299 ? -17.648 -7.678 16.007 1.00 88.31 299 THR A C 1
ATOM 2365 O O . THR A 1 299 ? -18.765 -7.178 16.021 1.00 88.31 299 THR A O 1
ATOM 2368 N N . ASN A 1 300 ? -16.847 -7.657 17.070 1.00 87.81 300 ASN A N 1
ATOM 2369 C CA . ASN A 1 300 ? -17.306 -7.244 18.386 1.00 87.81 300 ASN A CA 1
ATOM 2370 C C . ASN A 1 300 ? -16.279 -6.345 19.056 1.00 87.81 300 ASN A C 1
ATOM 2372 O O . ASN A 1 300 ? -15.098 -6.688 19.155 1.00 87.81 300 ASN A O 1
ATOM 2376 N N . PHE A 1 301 ? -16.764 -5.232 19.587 1.00 90.50 301 PHE A N 1
ATOM 2377 C CA . PHE A 1 301 ? -16.010 -4.334 20.438 1.00 90.50 301 PHE A CA 1
ATOM 2378 C C . PHE A 1 301 ? -16.771 -4.106 21.743 1.00 90.50 301 PHE A C 1
ATOM 2380 O O . PHE A 1 301 ? -17.920 -3.676 21.743 1.00 90.50 301 PHE A O 1
ATOM 2387 N N . LEU A 1 302 ? -16.130 -4.354 22.877 1.00 88.88 302 LEU A N 1
ATOM 2388 C CA . LEU A 1 302 ? -16.631 -3.946 24.180 1.00 88.88 302 LEU A CA 1
ATOM 2389 C C . LEU A 1 302 ? -15.559 -3.117 24.871 1.00 88.88 302 LEU A C 1
ATOM 2391 O O . LEU A 1 302 ? -14.402 -3.519 24.914 1.00 88.88 302 LEU A O 1
ATOM 2395 N N . SER A 1 303 ? -15.925 -1.974 25.434 1.00 87.88 303 SER A N 1
ATOM 2396 C CA . SER A 1 303 ? -15.003 -1.179 26.242 1.00 87.88 303 SER A CA 1
ATOM 2397 C C . SER A 1 303 ? -15.672 -0.691 27.510 1.00 87.88 303 SER A C 1
ATOM 2399 O O . SER A 1 303 ? -16.867 -0.393 27.524 1.00 87.88 303 SER A O 1
ATOM 2401 N N . VAL A 1 304 ? -14.881 -0.610 28.572 1.00 84.56 304 VAL A N 1
ATOM 2402 C CA . VAL A 1 304 ? -15.285 -0.090 29.871 1.00 84.56 304 VAL A CA 1
ATOM 2403 C C . VAL A 1 304 ? -14.540 1.216 30.123 1.00 84.56 304 VAL A C 1
ATOM 2405 O O . VAL A 1 304 ? -13.312 1.257 30.088 1.00 84.56 304 VAL A O 1
ATOM 2408 N N . ASN A 1 305 ? -15.290 2.279 30.418 1.00 79.94 305 ASN A N 1
ATOM 2409 C CA . ASN A 1 305 ? -14.781 3.581 30.851 1.00 79.94 305 ASN A CA 1
ATOM 2410 C C . ASN A 1 305 ? -13.845 4.309 29.857 1.00 79.94 305 ASN A C 1
ATOM 2412 O O . ASN A 1 305 ? -12.978 5.060 30.298 1.00 79.94 305 ASN A O 1
ATOM 2416 N N . ILE A 1 306 ? -14.024 4.158 28.535 1.00 80.88 306 ILE A N 1
ATOM 2417 C CA . ILE A 1 306 ? -13.244 4.886 27.506 1.00 80.88 306 ILE A CA 1
ATOM 2418 C C . ILE A 1 306 ? -13.339 6.417 27.668 1.00 80.88 306 ILE A C 1
ATOM 2420 O O . ILE A 1 306 ? -14.439 6.971 27.682 1.00 80.88 306 ILE A O 1
ATOM 2424 N N . ARG A 1 307 ? -12.187 7.100 27.814 1.00 76.56 307 ARG A N 1
ATOM 2425 C CA . ARG A 1 307 ? -12.105 8.565 28.034 1.00 76.56 307 ARG A CA 1
ATOM 2426 C C . ARG A 1 307 ? -11.430 9.337 26.903 1.00 76.56 307 ARG A C 1
ATOM 2428 O O . ARG A 1 307 ? -11.764 10.495 26.692 1.00 76.56 307 ARG A O 1
ATOM 2435 N N . SER A 1 308 ? -10.494 8.719 26.189 1.00 79.94 308 SER A N 1
ATOM 2436 C CA . SER A 1 308 ? -9.762 9.365 25.100 1.00 79.94 308 SER A CA 1
ATOM 2437 C C . SER A 1 308 ? -10.701 9.651 23.936 1.00 79.94 308 SER A C 1
ATOM 2439 O O . SER A 1 308 ? -11.313 8.737 23.375 1.00 79.94 308 SER A O 1
ATOM 2441 N N . THR A 1 309 ? -10.759 10.920 23.539 1.00 80.25 309 THR A N 1
ATOM 2442 C CA . THR A 1 309 ? -11.526 11.369 22.376 1.00 80.25 309 THR A CA 1
ATOM 2443 C C . THR A 1 309 ? -11.050 10.662 21.110 1.00 80.25 309 THR A C 1
ATOM 2445 O O . THR A 1 309 ? -11.870 10.201 20.323 1.00 80.25 309 THR A O 1
ATOM 2448 N N . GLN A 1 310 ? -9.738 10.468 20.953 1.00 81.69 310 GLN A N 1
ATOM 2449 C CA . GLN A 1 310 ? -9.175 9.815 19.769 1.00 81.69 310 GLN A CA 1
ATOM 2450 C C . GLN A 1 310 ? -9.521 8.325 19.683 1.00 81.69 310 GLN A C 1
ATOM 2452 O O . GLN A 1 310 ? -9.773 7.817 18.592 1.00 81.69 310 GLN A O 1
ATOM 2457 N N . LEU A 1 311 ? -9.567 7.609 20.814 1.00 85.94 311 LEU A N 1
ATOM 2458 C CA . LEU A 1 311 ? -10.018 6.213 20.807 1.00 85.94 311 LEU A CA 1
ATOM 2459 C C . LEU A 1 311 ? -11.512 6.110 20.468 1.00 85.94 311 LEU A C 1
ATOM 2461 O O . LEU A 1 311 ? -11.922 5.198 19.753 1.00 85.94 311 LEU A O 1
ATOM 2465 N N . VAL A 1 312 ? -12.321 7.063 20.937 1.00 84.19 312 VAL A N 1
ATOM 2466 C CA . VAL A 1 312 ? -13.747 7.151 20.595 1.00 84.19 312 VAL A CA 1
ATOM 2467 C C . VAL A 1 312 ? -13.944 7.447 19.107 1.00 84.19 312 VAL A C 1
ATOM 2469 O O . VAL A 1 312 ? -14.720 6.761 18.448 1.00 84.19 312 VAL A O 1
ATOM 2472 N N . GLU A 1 313 ? -13.219 8.415 18.550 1.00 85.06 313 GLU A N 1
ATOM 2473 C CA . GLU A 1 313 ? -13.239 8.722 17.115 1.00 85.06 313 GLU A CA 1
ATOM 2474 C C . GLU A 1 313 ? -12.787 7.524 16.274 1.00 85.06 313 GLU A C 1
ATOM 2476 O O . GLU A 1 313 ? -13.413 7.199 15.264 1.00 85.06 313 GLU A O 1
ATOM 2481 N N . ALA A 1 314 ? -11.744 6.811 16.714 1.00 87.62 314 ALA A N 1
ATOM 2482 C CA . ALA A 1 314 ? -11.299 5.583 16.069 1.00 87.62 314 ALA A CA 1
ATOM 2483 C C . ALA A 1 314 ? -12.392 4.503 16.067 1.00 87.62 314 ALA A C 1
ATOM 2485 O O . ALA A 1 314 ? -12.550 3.817 15.058 1.00 87.62 314 ALA A O 1
ATOM 2486 N N . LEU A 1 315 ? -13.161 4.371 17.153 1.00 89.31 315 LEU A N 1
ATOM 2487 C CA . LEU A 1 315 ? -14.272 3.421 17.247 1.00 89.31 315 LEU A CA 1
ATOM 2488 C C . LEU A 1 315 ? -15.433 3.801 16.330 1.00 89.31 315 LEU A C 1
ATOM 2490 O O . LEU A 1 315 ? -15.947 2.943 15.618 1.00 89.31 315 LEU A O 1
ATOM 2494 N N . LEU A 1 316 ? -15.837 5.072 16.324 1.00 87.25 316 LEU A N 1
ATOM 2495 C CA . LEU A 1 316 ? -16.899 5.556 15.440 1.00 87.25 316 LEU A CA 1
ATOM 2496 C C . LEU A 1 316 ? -16.521 5.330 13.972 1.00 87.25 316 LEU A C 1
ATOM 2498 O O . LEU A 1 316 ? -17.284 4.721 13.225 1.00 87.25 316 LEU A O 1
ATOM 2502 N N . SER A 1 317 ? -15.287 5.684 13.606 1.00 86.75 317 SER A N 1
ATOM 2503 C CA . SER A 1 317 ? -14.723 5.391 12.287 1.00 86.75 317 SER A CA 1
ATOM 2504 C C . SER A 1 317 ? -14.716 3.888 11.978 1.00 86.75 317 SER A C 1
ATOM 2506 O O . SER A 1 317 ? -14.989 3.492 10.845 1.00 86.75 317 SER A O 1
ATOM 2508 N N . ALA A 1 318 ? -14.401 3.024 12.947 1.00 89.38 318 ALA A N 1
ATOM 2509 C CA . ALA A 1 318 ? -14.416 1.576 12.747 1.00 89.38 318 ALA A CA 1
ATOM 2510 C C . ALA A 1 318 ? -15.840 1.041 12.501 1.00 89.38 318 ALA A C 1
ATOM 2512 O O . ALA A 1 318 ? -16.028 0.200 11.623 1.00 89.38 318 ALA A O 1
ATOM 2513 N N . LEU A 1 319 ? -16.844 1.555 13.220 1.00 89.62 319 LEU A N 1
ATOM 2514 C CA . LEU A 1 319 ? -18.257 1.167 13.081 1.00 89.62 319 LEU A CA 1
ATOM 2515 C C . LEU A 1 319 ? -18.866 1.574 11.732 1.00 89.62 319 LEU A C 1
ATOM 2517 O O . LEU A 1 319 ? -19.706 0.852 11.182 1.00 89.62 319 LEU A O 1
ATOM 2521 N N . GLU A 1 320 ? -18.443 2.722 11.204 1.00 88.06 320 GLU A N 1
ATOM 2522 C CA . GLU A 1 320 ? -18.830 3.207 9.875 1.00 88.06 320 GLU A CA 1
ATOM 2523 C C . GLU A 1 320 ? -18.205 2.358 8.764 1.00 88.06 320 GLU A C 1
ATOM 2525 O O . GLU A 1 320 ? -18.879 1.970 7.812 1.00 88.06 320 GLU A O 1
ATOM 2530 N N . THR A 1 321 ? -16.921 2.030 8.905 1.00 86.12 321 THR A N 1
ATOM 2531 C CA . THR A 1 321 ? -16.134 1.356 7.859 1.00 86.12 321 THR A CA 1
ATOM 2532 C C . THR A 1 321 ? -16.221 -0.173 7.904 1.00 86.12 321 THR A C 1
ATOM 2534 O O . THR A 1 321 ? -15.811 -0.850 6.957 1.00 86.12 321 THR A O 1
ATOM 2537 N N . THR A 1 322 ? -16.749 -0.751 8.986 1.00 86.88 322 THR A N 1
ATOM 2538 C CA . THR A 1 322 ? -16.841 -2.205 9.180 1.00 86.88 322 THR A CA 1
ATOM 2539 C C . THR A 1 322 ? -18.298 -2.620 9.387 1.00 86.88 322 THR A C 1
ATOM 2541 O O . THR A 1 322 ? -18.828 -2.498 10.492 1.00 86.88 322 THR A O 1
ATOM 2544 N N . PRO A 1 323 ? -18.981 -3.127 8.337 1.00 82.81 323 PRO A N 1
ATOM 2545 C CA . PRO A 1 323 ? -20.411 -3.423 8.387 1.00 82.81 323 PRO A CA 1
ATOM 2546 C C . PRO A 1 323 ? -20.833 -4.344 9.536 1.00 82.81 323 PRO A C 1
ATOM 2548 O O . PRO A 1 323 ? -21.831 -4.049 10.188 1.00 82.81 323 PRO A O 1
ATOM 2551 N N . GLN A 1 324 ? -20.048 -5.389 9.806 1.00 86.94 324 GLN A N 1
ATOM 2552 C CA . GLN A 1 324 ? -20.339 -6.434 10.794 1.00 86.94 324 GLN A CA 1
ATOM 2553 C C . GLN A 1 324 ? -19.963 -6.065 12.237 1.00 86.94 324 GLN A C 1
ATOM 2555 O O . GLN A 1 324 ? -20.275 -6.826 13.147 1.00 86.94 324 GLN A O 1
ATOM 2560 N N . LEU A 1 325 ? -19.280 -4.937 12.454 1.00 90.12 325 LEU A N 1
ATOM 2561 C CA . LEU A 1 325 ? -18.815 -4.555 13.781 1.00 90.12 325 LEU A CA 1
ATOM 2562 C C . LEU A 1 325 ? -19.976 -4.021 14.627 1.00 90.12 325 LEU A C 1
ATOM 2564 O O . LEU A 1 325 ? -20.576 -2.999 14.290 1.00 90.12 325 LEU A O 1
ATOM 2568 N N . GLU A 1 326 ? -20.233 -4.666 15.759 1.00 90.69 326 GLU A N 1
ATOM 2569 C CA . GLU A 1 326 ? -21.048 -4.123 16.845 1.00 90.69 326 GLU A CA 1
ATOM 2570 C C . GLU A 1 326 ? -20.159 -3.654 17.999 1.00 90.69 326 GLU A C 1
ATOM 2572 O O . GLU A 1 326 ? -19.151 -4.283 18.332 1.00 90.69 326 GLU A O 1
ATOM 2577 N N . ALA A 1 327 ? -20.551 -2.553 18.643 1.00 90.62 327 ALA A N 1
ATOM 2578 C CA . ALA A 1 327 ? -19.842 -1.999 19.785 1.00 90.62 327 ALA A CA 1
ATOM 2579 C C . ALA A 1 327 ? -20.748 -1.829 21.006 1.00 90.62 327 ALA A C 1
ATOM 2581 O O . ALA A 1 327 ? -21.886 -1.375 20.907 1.00 90.62 327 ALA A O 1
ATOM 2582 N N . THR A 1 328 ? -20.212 -2.133 22.185 1.00 88.81 328 THR A N 1
ATOM 2583 C CA . THR A 1 328 ? -20.823 -1.816 23.477 1.00 88.81 328 THR A CA 1
ATOM 2584 C C . THR A 1 328 ? -19.848 -1.005 24.321 1.00 88.81 328 THR A C 1
ATOM 2586 O O . THR A 1 328 ? -18.721 -1.432 24.566 1.00 88.81 328 THR A O 1
ATOM 2589 N N . LEU A 1 329 ? -20.280 0.162 24.790 1.00 86.94 329 LEU A N 1
ATOM 2590 C CA . LEU A 1 329 ? -19.525 0.986 25.728 1.00 86.94 329 LEU A CA 1
ATOM 2591 C C . LEU A 1 329 ? -20.218 0.970 27.083 1.00 86.94 329 LEU A C 1
ATOM 2593 O O . LEU A 1 329 ? -21.391 1.330 27.196 1.00 86.94 329 LEU A O 1
ATOM 2597 N N . VAL A 1 330 ? -19.481 0.556 28.106 1.00 84.81 330 VAL A N 1
ATOM 2598 C CA . VAL A 1 330 ? -19.939 0.521 29.492 1.00 84.81 330 VAL A CA 1
ATOM 2599 C C . VAL A 1 330 ? -19.312 1.691 30.240 1.00 84.81 330 VAL A C 1
ATOM 2601 O O . VAL A 1 330 ? -18.089 1.786 30.348 1.00 84.81 330 VAL A O 1
ATOM 2604 N N . TYR A 1 331 ? -20.148 2.576 30.768 1.00 79.69 331 TYR A N 1
ATOM 2605 C CA . TYR A 1 331 ? -19.744 3.704 31.603 1.00 79.69 331 TYR A CA 1
ATOM 2606 C C . TYR A 1 331 ? -20.146 3.454 33.049 1.00 79.69 331 TYR A C 1
ATOM 2608 O O . TYR A 1 331 ? -21.176 2.847 33.311 1.00 79.69 331 TYR A O 1
ATOM 2616 N N . THR A 1 332 ? -19.347 3.933 33.993 1.00 75.94 332 THR A N 1
ATOM 2617 C CA . THR A 1 332 ? -19.670 3.872 35.426 1.00 75.94 332 THR A CA 1
ATOM 2618 C C . THR A 1 332 ? -20.264 5.196 35.908 1.00 75.94 332 THR A C 1
ATOM 2620 O O . THR A 1 332 ? -19.943 6.245 35.355 1.00 75.94 332 THR A O 1
ATOM 2623 N N . GLU A 1 333 ? -21.103 5.180 36.949 1.00 62.50 333 GLU A N 1
ATOM 2624 C CA . GLU A 1 333 ? -21.799 6.383 37.466 1.00 62.50 333 GLU A CA 1
ATOM 2625 C C . GLU A 1 333 ? -20.873 7.560 37.822 1.00 62.50 333 GLU A C 1
ATOM 2627 O O . GLU A 1 333 ? -21.282 8.715 37.773 1.00 62.50 333 GLU A O 1
ATOM 2632 N N . LYS A 1 334 ? -19.602 7.289 38.140 1.00 58.69 334 LYS A N 1
ATOM 2633 C CA . LYS A 1 334 ? -18.597 8.322 38.445 1.00 58.69 334 LYS A CA 1
ATOM 2634 C C . LYS A 1 334 ? -18.060 9.063 37.211 1.00 58.69 334 LYS A C 1
ATOM 2636 O O . LYS A 1 334 ? -17.235 9.961 37.361 1.00 58.69 334 LYS A O 1
ATOM 2641 N N . LEU A 1 335 ? -18.453 8.677 35.997 1.00 55.78 335 LEU A N 1
ATOM 2642 C CA . LEU A 1 335 ? -18.060 9.340 34.753 1.00 55.78 335 LEU A CA 1
ATOM 2643 C C . LEU A 1 335 ? -19.127 10.363 34.352 1.00 55.78 335 LEU A C 1
ATOM 2645 O O . LEU A 1 335 ? -20.063 10.067 33.618 1.00 55.78 335 LEU A O 1
ATOM 2649 N N . GLU A 1 336 ? -18.952 11.593 34.833 1.00 48.62 336 GLU A N 1
ATOM 2650 C CA . GLU A 1 336 ? -19.914 12.698 34.702 1.00 48.62 336 GLU A CA 1
ATOM 2651 C C . GLU A 1 336 ? -20.176 13.186 33.262 1.00 48.62 336 GLU A C 1
ATOM 2653 O O . GLU A 1 336 ? -21.050 14.025 33.053 1.00 48.62 336 GLU A O 1
ATOM 2658 N N . SER A 1 337 ? -19.491 12.678 32.230 1.00 54.47 337 SER A N 1
ATOM 2659 C CA . SER A 1 337 ? -19.887 12.993 30.851 1.00 54.47 337 SER A CA 1
ATOM 2660 C C . SER A 1 337 ? -19.477 11.936 29.825 1.00 54.47 337 SER A C 1
ATOM 2662 O O . SER A 1 337 ? -18.302 11.689 29.570 1.00 54.47 337 SER A O 1
ATOM 2664 N N . ILE A 1 338 ? -20.484 11.344 29.179 1.00 60.56 338 ILE A N 1
ATOM 2665 C CA . ILE A 1 338 ? -20.327 10.634 27.905 1.00 60.56 338 ILE A CA 1
ATOM 2666 C C . ILE A 1 338 ? -19.915 11.674 26.844 1.00 60.56 338 ILE A C 1
ATOM 2668 O O . ILE A 1 338 ? -20.619 12.690 26.726 1.00 60.56 338 ILE A O 1
ATOM 2672 N N . PRO A 1 339 ? -18.840 11.444 26.061 1.00 62.56 339 PRO A N 1
ATOM 2673 C CA . PRO A 1 339 ? -18.465 12.297 24.936 1.00 62.56 339 PRO A CA 1
ATOM 2674 C C . PRO A 1 339 ? -19.669 12.628 24.048 1.00 62.56 339 PRO A C 1
ATOM 2676 O O . PRO A 1 339 ? -20.447 11.747 23.684 1.00 62.56 339 PRO A O 1
ATOM 2679 N N . SER A 1 340 ? -19.850 13.902 23.692 1.00 62.25 340 SER A N 1
ATOM 2680 C CA . SER A 1 340 ? -21.005 14.356 22.899 1.00 62.25 340 SER A CA 1
ATOM 2681 C C . SER A 1 340 ? -21.104 13.662 21.537 1.00 62.25 340 SER A C 1
ATOM 2683 O O . SER A 1 340 ? -22.213 13.403 21.072 1.00 62.25 340 SER A O 1
ATOM 2685 N N . SER A 1 341 ? -19.966 13.289 20.945 1.00 62.97 341 SER A N 1
ATOM 2686 C CA . SER A 1 341 ? -19.869 12.504 19.709 1.00 62.97 341 SER A CA 1
ATOM 2687 C C . SER A 1 341 ? -20.564 11.139 19.792 1.00 62.97 341 SER A C 1
ATOM 2689 O O . SER A 1 341 ? -21.040 10.641 18.779 1.00 62.97 341 SER A O 1
ATOM 2691 N N . LEU A 1 342 ? -20.698 10.561 20.990 1.00 62.62 342 LEU A N 1
ATOM 2692 C CA . LEU A 1 342 ? -21.356 9.268 21.219 1.00 62.62 342 LEU A CA 1
ATOM 2693 C C . LEU A 1 342 ? -22.861 9.377 21.480 1.00 62.62 342 LEU A C 1
ATOM 2695 O O . LEU A 1 342 ? -23.543 8.360 21.561 1.00 62.62 342 LEU A O 1
ATOM 2699 N N . LYS A 1 343 ? -23.394 10.596 21.631 1.00 55.94 343 LYS A N 1
ATOM 2700 C CA . LYS A 1 343 ? -24.829 10.829 21.869 1.00 55.94 343 LYS A CA 1
ATOM 2701 C C . LYS A 1 343 ? -25.656 10.841 20.581 1.00 55.94 343 LYS A C 1
ATOM 2703 O O . LYS A 1 343 ? -26.878 10.946 20.651 1.00 55.94 343 LYS A O 1
ATOM 2708 N N . GLN A 1 344 ? -25.015 10.760 19.415 1.00 58.00 344 GLN A N 1
ATOM 2709 C CA . GLN A 1 344 ? -25.723 10.605 18.149 1.00 58.00 344 GLN A CA 1
ATOM 2710 C C . GLN A 1 344 ? -26.227 9.159 18.003 1.00 58.00 344 GLN A C 1
ATOM 2712 O O . GLN A 1 344 ? -25.519 8.227 18.389 1.00 58.00 344 GLN A O 1
ATOM 2717 N N . PRO A 1 345 ? -27.440 8.940 17.469 1.00 54.00 345 PRO A N 1
ATOM 2718 C CA . PRO A 1 345 ? -27.990 7.600 17.327 1.00 54.00 345 PRO A CA 1
ATOM 2719 C C . PRO A 1 345 ? -27.157 6.781 16.333 1.00 54.00 345 PRO A C 1
ATOM 2721 O O . PRO A 1 345 ? -27.216 7.003 15.127 1.00 54.00 345 PRO A O 1
ATOM 2724 N N . ASN A 1 346 ? -26.407 5.804 16.841 1.00 64.56 346 ASN A N 1
ATOM 2725 C CA . ASN A 1 346 ? -25.740 4.782 16.042 1.00 64.56 346 ASN A CA 1
ATOM 2726 C C . ASN A 1 346 ? -26.322 3.417 16.425 1.00 64.56 346 ASN A C 1
ATOM 2728 O O . ASN A 1 346 ? -26.143 2.957 17.549 1.00 64.56 346 ASN A O 1
ATOM 2732 N N . GLN A 1 347 ? -27.027 2.766 15.495 1.00 66.38 347 GLN A N 1
ATOM 2733 C CA . GLN A 1 347 ? -27.691 1.478 15.751 1.00 66.38 347 GLN A CA 1
ATOM 2734 C C . GLN A 1 347 ? -26.708 0.357 16.130 1.00 66.38 347 GLN A C 1
ATOM 2736 O O . GLN A 1 347 ? -27.107 -0.607 16.781 1.00 66.38 347 GLN A O 1
ATOM 2741 N N . LYS A 1 348 ? -25.429 0.489 15.756 1.00 81.81 348 LYS A N 1
ATOM 2742 C CA . LYS A 1 348 ? -24.371 -0.486 16.051 1.00 81.81 348 LYS A CA 1
ATOM 2743 C C . LYS A 1 348 ? -23.643 -0.221 17.369 1.00 81.81 348 LYS A C 1
ATOM 2745 O O . LYS A 1 348 ? -22.822 -1.041 17.773 1.00 81.81 348 LYS A O 1
ATOM 2750 N N . LEU A 1 349 ? -23.915 0.907 18.029 1.00 86.19 349 LEU A N 1
ATOM 2751 C CA . LEU A 1 349 ? -23.292 1.291 19.292 1.00 86.19 349 LEU A CA 1
ATOM 2752 C C . LEU A 1 349 ? -24.310 1.232 20.432 1.00 86.19 349 LEU A C 1
ATOM 2754 O O . LEU A 1 349 ? -25.263 2.006 20.480 1.00 86.19 349 LEU A O 1
ATOM 2758 N N . LYS A 1 350 ? -24.072 0.351 21.400 1.00 85.88 350 LYS A N 1
ATOM 2759 C CA . LYS A 1 350 ? -24.868 0.243 22.625 1.00 85.88 350 LYS A CA 1
ATOM 2760 C C . LYS A 1 350 ? -24.135 0.940 23.767 1.00 85.88 350 LYS A C 1
ATOM 2762 O O . LYS A 1 350 ? -22.986 0.617 24.056 1.00 85.88 350 LYS A O 1
ATOM 2767 N N . LEU A 1 351 ? -24.801 1.877 24.434 1.00 83.00 351 LEU A N 1
ATOM 2768 C CA . LEU A 1 351 ? -24.293 2.523 25.644 1.00 83.00 351 LEU A CA 1
ATOM 2769 C C . LEU A 1 351 ? -24.952 1.879 26.864 1.00 83.00 351 LEU A C 1
ATOM 2771 O O . LEU A 1 351 ? -26.172 1.724 26.892 1.00 83.00 351 LEU A O 1
ATOM 2775 N N . ARG A 1 352 ? -24.156 1.500 27.863 1.00 83.25 352 ARG A N 1
ATOM 2776 C CA . ARG A 1 352 ? -24.638 0.898 29.112 1.00 83.25 352 ARG A CA 1
ATOM 2777 C C . ARG A 1 352 ? -24.045 1.606 30.318 1.00 83.25 352 ARG A C 1
ATOM 2779 O O . ARG A 1 352 ? -22.900 2.052 30.272 1.00 83.25 352 ARG A O 1
ATOM 2786 N N . LEU A 1 353 ? -24.821 1.665 31.395 1.00 79.06 353 LEU A N 1
ATOM 2787 C CA . LEU A 1 353 ? -24.378 2.169 32.689 1.00 79.06 353 LEU A CA 1
ATOM 2788 C C . LEU A 1 353 ? -24.122 0.985 33.628 1.00 79.06 353 LEU A C 1
ATOM 2790 O O . LEU A 1 353 ? -24.955 0.089 33.742 1.00 79.06 353 LEU A O 1
ATOM 2794 N N . ALA A 1 354 ? -22.967 0.981 34.281 1.00 76.56 354 ALA A N 1
ATOM 2795 C CA . ALA A 1 354 ? -22.624 0.063 35.352 1.00 76.56 354 ALA A CA 1
ATOM 2796 C C . ALA A 1 354 ? -22.657 0.802 36.695 1.00 76.56 354 ALA A C 1
ATOM 2798 O O . ALA A 1 354 ? -22.053 1.866 36.857 1.00 76.56 354 ALA A O 1
ATOM 2799 N N . HIS A 1 355 ? -23.331 0.194 37.668 1.00 72.38 355 HIS A N 1
ATOM 2800 C CA . HIS A 1 355 ? -23.515 0.728 39.022 1.00 72.38 355 HIS A CA 1
ATOM 2801 C C . HIS A 1 355 ? -22.360 0.346 39.972 1.00 72.38 355 HIS A C 1
ATOM 2803 O O . HIS A 1 355 ? -22.357 0.689 41.151 1.00 72.38 355 HIS A O 1
ATOM 2809 N N . SER A 1 356 ? -21.361 -0.381 39.465 1.00 72.38 356 SER A N 1
ATOM 2810 C CA . SER A 1 356 ? -20.141 -0.771 40.173 1.00 72.38 356 SER A CA 1
ATOM 2811 C C . SER A 1 356 ? -18.919 -0.049 39.601 1.00 72.38 356 SER A C 1
ATOM 2813 O O . SER A 1 356 ? -18.886 0.336 38.433 1.00 72.38 356 SER A O 1
ATOM 2815 N N . ALA A 1 357 ? -17.883 0.142 40.423 1.00 73.00 357 ALA A N 1
ATOM 2816 C CA . ALA A 1 357 ? -16.596 0.623 39.932 1.00 73.00 357 ALA A CA 1
ATOM 2817 C C . ALA A 1 357 ? -15.930 -0.486 39.104 1.00 73.00 357 ALA A C 1
ATOM 2819 O O . ALA A 1 357 ? -15.638 -1.559 39.630 1.00 73.00 357 ALA A O 1
ATOM 2820 N N . LEU A 1 358 ? -15.710 -0.218 37.819 1.00 76.06 358 LEU A N 1
ATOM 2821 C CA . LEU A 1 358 ? -15.075 -1.146 36.891 1.00 76.06 358 LEU A CA 1
ATOM 2822 C C . LEU A 1 358 ? -13.752 -0.581 36.396 1.00 76.06 358 LEU A C 1
ATOM 2824 O O . LEU A 1 358 ? -13.662 0.594 36.031 1.00 76.06 358 LEU A O 1
ATOM 2828 N N . GLU A 1 359 ? -12.742 -1.441 36.357 1.00 78.12 359 GLU A N 1
ATOM 2829 C CA . GLU A 1 359 ? -11.451 -1.078 35.795 1.00 78.12 359 GLU A CA 1
ATOM 2830 C C . GLU A 1 359 ? -11.549 -0.916 34.267 1.00 78.12 359 GLU A C 1
ATOM 2832 O O . GLU A 1 359 ? -12.227 -1.703 33.597 1.00 78.12 359 GLU A O 1
ATOM 2837 N N . PRO A 1 360 ? -10.868 0.095 33.705 1.00 80.69 360 PRO A N 1
ATOM 2838 C CA . PRO A 1 360 ? -10.596 0.227 32.280 1.00 80.69 360 PRO A CA 1
ATOM 2839 C C . PRO A 1 360 ? -10.146 -1.068 31.585 1.00 80.69 360 PRO A C 1
ATOM 2841 O O . PRO A 1 360 ? -9.086 -1.628 31.878 1.00 80.69 360 PRO A O 1
ATOM 2844 N N . LEU A 1 361 ? -10.930 -1.525 30.609 1.00 87.62 361 LEU A N 1
ATOM 2845 C CA . LEU A 1 361 ? -10.555 -2.631 29.728 1.00 87.62 361 LEU A CA 1
ATOM 2846 C C . LEU A 1 361 ? -11.248 -2.520 28.370 1.00 87.62 361 LEU A C 1
ATOM 2848 O O . LEU A 1 361 ? -12.273 -1.853 28.224 1.00 87.62 361 LEU A O 1
ATOM 2852 N N . MET A 1 362 ? -10.700 -3.220 27.381 1.00 89.38 362 MET A N 1
ATOM 2853 C CA . MET A 1 362 ? -11.299 -3.425 26.066 1.00 89.38 362 MET A CA 1
ATOM 2854 C C . MET A 1 362 ? -11.302 -4.909 25.711 1.00 89.38 362 MET A C 1
ATOM 2856 O O . MET A 1 362 ? -10.323 -5.614 25.936 1.00 89.38 362 MET A O 1
ATOM 2860 N N . VAL A 1 363 ? -12.386 -5.371 25.103 1.00 88.00 363 VAL A N 1
ATOM 2861 C CA . VAL A 1 363 ? -12.494 -6.680 24.465 1.00 88.00 363 VAL A CA 1
ATOM 2862 C C . VAL A 1 363 ? -12.757 -6.457 22.978 1.00 88.00 363 VAL A C 1
ATOM 2864 O O . VAL A 1 363 ? -13.778 -5.880 22.615 1.00 88.00 363 VAL A O 1
ATOM 2867 N N . ILE A 1 364 ? -11.841 -6.897 22.116 1.00 87.50 364 ILE A N 1
ATOM 2868 C CA . ILE A 1 364 ? -11.897 -6.679 20.662 1.00 87.50 364 ILE A CA 1
ATOM 2869 C C . ILE A 1 364 ? -11.785 -8.020 19.941 1.00 87.50 364 ILE A C 1
ATOM 2871 O O . ILE A 1 364 ? -10.738 -8.660 20.003 1.00 87.50 364 ILE A O 1
ATOM 2875 N N . ASP A 1 365 ? -12.834 -8.458 19.246 1.00 85.00 365 ASP A N 1
ATOM 2876 C CA . ASP A 1 365 ? -12.890 -9.766 18.566 1.00 85.00 365 ASP A CA 1
ATOM 2877 C C . ASP A 1 365 ? -12.380 -10.918 19.450 1.00 85.00 365 ASP A C 1
ATOM 2879 O O . ASP A 1 365 ? -11.511 -11.693 19.053 1.00 85.00 365 ASP A O 1
ATOM 2883 N N . LYS A 1 366 ? -12.880 -11.006 20.689 1.00 78.50 366 LYS A N 1
ATOM 2884 C CA . LYS A 1 366 ? -12.461 -12.011 21.688 1.00 78.50 366 LYS A CA 1
ATOM 2885 C C . LYS A 1 366 ? -11.002 -11.890 22.170 1.00 78.50 366 LYS A C 1
ATOM 2887 O O . LYS A 1 366 ? -10.468 -12.824 22.761 1.00 78.50 366 LYS A O 1
ATOM 2892 N N . ARG A 1 367 ? -10.359 -10.739 21.960 1.00 83.75 367 ARG A N 1
ATOM 2893 C CA . ARG A 1 367 ? -9.049 -10.384 22.533 1.00 83.75 367 ARG A CA 1
ATOM 2894 C C . ARG A 1 367 ? -9.254 -9.430 23.692 1.00 83.75 367 ARG A C 1
ATOM 2896 O O . ARG A 1 367 ? -9.871 -8.385 23.507 1.00 83.75 367 ARG A O 1
ATOM 2903 N N . LEU A 1 368 ? -8.730 -9.766 24.863 1.00 79.81 368 LEU A N 1
ATOM 2904 C CA . LEU A 1 368 ? -8.813 -8.916 26.044 1.00 79.81 368 LEU A CA 1
ATOM 2905 C C . LEU A 1 368 ? -7.580 -8.008 26.122 1.00 79.81 368 LEU A C 1
ATOM 2907 O O . LEU A 1 368 ? -6.445 -8.471 26.049 1.00 79.81 368 LEU A O 1
ATOM 2911 N N . ILE A 1 369 ? -7.809 -6.711 26.290 1.00 82.94 369 ILE A N 1
ATOM 2912 C CA . ILE A 1 369 ? -6.787 -5.688 26.502 1.00 82.94 369 ILE A CA 1
ATOM 2913 C C . ILE A 1 369 ? -7.125 -4.967 27.809 1.00 82.94 369 ILE A C 1
ATOM 2915 O O . ILE A 1 369 ? -8.156 -4.307 27.913 1.00 82.94 369 ILE A O 1
ATOM 2919 N N . ILE A 1 370 ? -6.255 -5.089 28.807 1.00 78.19 370 ILE A N 1
ATOM 2920 C CA . ILE A 1 370 ? -6.410 -4.477 30.134 1.00 78.19 370 ILE A CA 1
ATOM 2921 C C . ILE A 1 370 ? -5.417 -3.323 30.244 1.00 78.19 370 ILE A C 1
ATOM 2923 O O . ILE A 1 370 ? -4.220 -3.541 30.055 1.00 78.19 370 ILE A O 1
ATOM 2927 N N . PHE A 1 371 ? -5.882 -2.103 30.519 1.00 73.75 371 PHE A N 1
ATOM 2928 C CA . PHE A 1 371 ? -5.009 -0.926 30.513 1.00 73.75 371 PHE A CA 1
ATOM 2929 C C . PHE A 1 371 ? -5.620 0.273 31.228 1.00 73.75 371 PHE A C 1
ATOM 2931 O O . PHE A 1 371 ? -6.806 0.537 31.089 1.00 73.75 371 PHE A O 1
ATOM 2938 N N . ALA A 1 372 ? -4.783 1.037 31.930 1.00 68.56 372 ALA A N 1
ATOM 2939 C CA . ALA A 1 372 ? -5.143 2.309 32.549 1.00 68.56 372 ALA A CA 1
ATOM 2940 C C . ALA A 1 372 ? -3.935 3.271 32.542 1.00 68.56 372 ALA A C 1
ATOM 2942 O O . ALA A 1 372 ? -2.799 2.798 32.673 1.00 68.56 372 ALA A O 1
ATOM 2943 N N . PRO A 1 373 ? -4.139 4.605 32.453 1.00 67.06 373 PRO A N 1
ATOM 2944 C CA . PRO A 1 373 ? -5.405 5.346 32.296 1.00 67.06 373 PRO A CA 1
ATOM 2945 C C . PRO A 1 373 ? -5.851 5.519 30.829 1.00 67.06 373 PRO A C 1
ATOM 2947 O O . PRO A 1 373 ? -5.089 5.269 29.903 1.00 67.06 373 PRO A O 1
ATOM 2950 N N . LEU A 1 374 ? -7.099 5.966 30.629 1.00 68.19 374 LEU A N 1
ATOM 2951 C CA . LEU A 1 374 ? -7.755 6.099 29.317 1.00 68.19 374 LEU A CA 1
ATOM 2952 C C . LEU A 1 374 ? -7.799 7.529 28.759 1.00 68.19 374 LEU A C 1
ATOM 2954 O O . LEU A 1 374 ? -8.478 7.741 27.760 1.00 68.19 374 LEU A O 1
ATOM 2958 N N . ASP A 1 375 ? -7.147 8.505 29.393 1.00 73.69 375 ASP A N 1
ATOM 2959 C CA . ASP A 1 375 ? -7.048 9.881 28.884 1.00 73.69 375 ASP A CA 1
ATOM 2960 C C . ASP A 1 375 ? -5.848 10.072 27.934 1.00 73.69 375 ASP A C 1
ATOM 2962 O O . ASP A 1 375 ? -4.905 9.279 27.908 1.00 73.69 375 ASP A O 1
ATOM 2966 N N . ASP A 1 376 ? -5.908 11.112 27.098 1.00 71.69 376 ASP A N 1
ATOM 2967 C CA . ASP A 1 376 ? -4.928 11.326 26.026 1.00 71.69 376 ASP A CA 1
ATOM 2968 C C . ASP A 1 376 ? -3.506 11.619 26.541 1.00 71.69 376 ASP A C 1
ATOM 2970 O O . ASP A 1 376 ? -2.526 11.223 25.898 1.00 71.69 376 ASP A O 1
ATOM 2974 N N . GLU A 1 377 ? -3.384 12.282 27.694 1.00 76.06 377 GLU A N 1
ATOM 2975 C CA . GLU A 1 377 ? -2.096 12.625 28.303 1.00 76.06 377 GLU A CA 1
ATOM 2976 C C . GLU A 1 377 ? -1.408 11.382 28.877 1.00 76.06 377 GLU A C 1
ATOM 2978 O O . GLU A 1 377 ? -0.222 11.147 28.627 1.00 76.06 377 GLU A O 1
ATOM 2983 N N . ALA A 1 378 ? -2.150 10.534 29.589 1.00 76.94 378 ALA A N 1
ATOM 2984 C CA . ALA A 1 378 ? -1.601 9.344 30.213 1.00 76.94 378 ALA A CA 1
ATOM 2985 C C . ALA A 1 378 ? -1.244 8.253 29.199 1.00 76.94 378 ALA A C 1
ATOM 2987 O O . ALA A 1 378 ? -0.206 7.609 29.355 1.00 76.94 378 ALA A O 1
ATOM 2988 N N . LEU A 1 379 ? -2.026 8.086 28.125 1.00 77.56 379 LEU A N 1
ATOM 2989 C CA . LEU A 1 379 ? -1.708 7.141 27.041 1.00 77.56 379 LEU A CA 1
ATOM 2990 C C . LEU A 1 379 ? -0.393 7.484 26.321 1.00 77.56 379 LEU A C 1
ATOM 2992 O O . LEU A 1 379 ? 0.276 6.606 25.769 1.00 77.56 379 LEU A O 1
ATOM 2996 N N . SER A 1 380 ? -0.000 8.756 26.362 1.00 75.75 380 SER A N 1
ATOM 2997 C CA . SER A 1 380 ? 1.249 9.254 25.782 1.00 75.75 380 SER A CA 1
ATOM 2998 C C . SER A 1 380 ? 2.446 9.132 26.742 1.00 75.75 380 SER A C 1
ATOM 3000 O O . SER A 1 380 ? 3.583 9.388 26.351 1.00 75.75 380 SER A O 1
ATOM 3002 N N . SER A 1 381 ? 2.222 8.730 27.999 1.00 76.62 381 SER A N 1
ATOM 3003 C CA . SER A 1 381 ? 3.264 8.635 29.026 1.00 76.62 381 SER A CA 1
ATOM 3004 C C . SER A 1 381 ? 4.097 7.358 28.892 1.00 76.62 381 SER A C 1
ATOM 3006 O O . SER A 1 381 ? 3.526 6.266 28.855 1.00 76.62 381 SER A O 1
ATOM 3008 N N . PRO A 1 382 ? 5.442 7.414 28.960 1.00 74.25 382 PRO A N 1
ATOM 3009 C CA . PRO A 1 382 ? 6.301 6.224 28.905 1.00 74.25 382 PRO A CA 1
ATOM 3010 C C . PRO A 1 382 ? 6.065 5.228 30.053 1.00 74.25 382 PRO A C 1
ATOM 3012 O O . PRO A 1 382 ? 6.543 4.100 30.000 1.00 74.25 382 PRO A O 1
ATOM 3015 N N . LYS A 1 383 ? 5.328 5.634 31.096 1.00 75.94 383 LYS A N 1
ATOM 3016 C CA . LYS A 1 383 ? 4.948 4.783 32.232 1.00 75.94 383 LYS A CA 1
ATOM 3017 C C . LYS A 1 383 ? 3.645 4.007 32.008 1.00 75.94 383 LYS A C 1
ATOM 3019 O O . LYS A 1 383 ? 3.309 3.165 32.834 1.00 75.94 383 LYS A O 1
ATOM 3024 N N . CYS A 1 384 ? 2.899 4.307 30.946 1.00 79.00 384 CYS A N 1
ATOM 3025 C CA . CYS A 1 384 ? 1.654 3.618 30.630 1.00 79.00 384 CYS A CA 1
ATOM 3026 C C . CYS A 1 384 ? 1.936 2.311 29.882 1.00 79.00 384 CYS A C 1
ATOM 3028 O O . CYS A 1 384 ? 2.816 2.244 29.018 1.00 79.00 384 CYS A O 1
ATOM 3030 N N . PHE A 1 385 ? 1.176 1.274 30.225 1.00 80.75 385 PHE A N 1
ATOM 3031 C CA . PHE A 1 385 ? 1.242 -0.028 29.581 1.00 80.75 385 PHE A CA 1
ATOM 3032 C C . PHE A 1 385 ? -0.153 -0.644 29.460 1.00 80.75 385 PHE A C 1
ATOM 3034 O O . PHE A 1 385 ? -1.057 -0.332 30.236 1.00 80.75 385 PHE A O 1
ATOM 3041 N N . ALA A 1 386 ? -0.311 -1.547 28.498 1.00 85.88 386 ALA A N 1
ATOM 3042 C CA . ALA A 1 386 ? -1.488 -2.394 28.360 1.00 85.88 386 ALA A CA 1
ATOM 3043 C C . ALA A 1 386 ? -1.080 -3.863 28.380 1.00 85.88 386 ALA A C 1
ATOM 3045 O O . ALA A 1 386 ? -0.074 -4.242 27.788 1.00 85.88 386 ALA A O 1
ATOM 3046 N N . VAL A 1 387 ? -1.873 -4.708 29.028 1.00 85.56 387 VAL A N 1
ATOM 3047 C CA . VAL A 1 387 ? -1.703 -6.161 28.990 1.00 85.56 387 VAL A CA 1
ATOM 3048 C C . VAL A 1 387 ? -2.683 -6.728 27.979 1.00 85.56 387 VAL A C 1
ATOM 3050 O O . VAL A 1 387 ? -3.892 -6.536 28.098 1.00 85.56 387 VAL A O 1
ATOM 3053 N N . LYS A 1 388 ? -2.159 -7.433 26.982 1.00 88.00 388 LYS A N 1
ATOM 3054 C CA . LYS A 1 388 ? -2.936 -8.082 25.934 1.00 88.00 388 LYS A CA 1
ATOM 3055 C C . LYS A 1 388 ? -2.975 -9.587 26.165 1.00 88.00 388 LYS A C 1
ATOM 3057 O O . LYS A 1 388 ? -1.933 -10.236 26.281 1.00 88.00 388 LYS A O 1
ATOM 3062 N N . ILE A 1 389 ? -4.191 -10.119 26.179 1.00 85.94 389 ILE A N 1
ATOM 3063 C CA . ILE A 1 389 ? -4.501 -11.523 26.415 1.00 85.94 389 ILE A CA 1
ATOM 3064 C C . ILE A 1 389 ? -5.396 -12.032 25.277 1.00 85.94 389 ILE A C 1
ATOM 3066 O O . ILE A 1 389 ? -6.563 -11.665 25.135 1.00 85.94 389 ILE A O 1
ATOM 3070 N N . LEU A 1 390 ? -4.825 -12.900 24.458 1.00 85.62 390 LEU A N 1
ATOM 3071 C CA . LEU A 1 390 ? -5.444 -13.693 23.412 1.00 85.62 390 LEU A CA 1
ATOM 3072 C C . LEU A 1 390 ? -5.925 -15.025 24.009 1.00 85.62 390 LEU A C 1
ATOM 3074 O O . LEU A 1 390 ? -5.341 -16.081 23.782 1.00 85.62 390 LEU A O 1
ATOM 3078 N N . ASP A 1 391 ? -6.989 -14.955 24.807 1.00 85.75 391 ASP A N 1
ATOM 3079 C CA . ASP A 1 391 ? -7.731 -16.117 25.302 1.00 85.75 391 ASP A CA 1
ATOM 3080 C C . ASP A 1 391 ? -9.227 -15.874 25.046 1.00 85.75 391 ASP A C 1
ATOM 3082 O O . ASP A 1 391 ? -9.861 -15.108 25.783 1.00 85.75 391 ASP A O 1
ATOM 3086 N N . PRO A 1 392 ? -9.801 -16.500 24.000 1.00 85.19 392 PRO A N 1
ATOM 3087 C CA . PRO A 1 392 ? -11.201 -16.310 23.648 1.00 85.19 392 PRO A CA 1
ATOM 3088 C C . PRO A 1 392 ? -12.166 -16.693 24.772 1.00 85.19 392 PRO A C 1
ATOM 3090 O O . PRO A 1 392 ? -13.173 -16.015 24.957 1.00 85.19 392 PRO A O 1
ATOM 3093 N N . ASN A 1 393 ? -11.846 -17.728 25.558 1.00 87.38 393 ASN A N 1
ATOM 3094 C CA . ASN A 1 393 ? -12.702 -18.183 26.653 1.00 87.38 393 ASN A CA 1
ATOM 3095 C C . ASN A 1 393 ? -12.697 -17.171 27.799 1.00 87.38 393 ASN A C 1
ATOM 3097 O O . ASN A 1 393 ? -13.732 -16.913 28.414 1.00 87.38 393 ASN A O 1
ATOM 3101 N N . LEU A 1 394 ? -11.529 -16.598 28.107 1.00 87.06 394 LEU A N 1
ATOM 3102 C CA . LEU A 1 394 ? -11.427 -15.532 29.098 1.00 87.06 394 LEU A CA 1
ATOM 3103 C C . LEU A 1 394 ? -12.187 -14.287 28.632 1.00 87.06 394 LEU A C 1
ATOM 3105 O O . LEU A 1 394 ? -12.961 -13.728 29.405 1.00 87.06 394 LEU A O 1
ATOM 3109 N N . ALA A 1 395 ? -11.995 -13.874 27.378 1.00 86.62 395 ALA A N 1
ATOM 3110 C CA . ALA A 1 395 ? -12.686 -12.724 26.808 1.00 86.62 395 ALA A CA 1
ATOM 3111 C C . ALA A 1 395 ? -14.213 -12.896 26.852 1.00 86.62 395 ALA A C 1
ATOM 3113 O O . ALA A 1 395 ? -14.912 -11.985 27.290 1.00 86.62 395 ALA A O 1
ATOM 3114 N N . GLU A 1 396 ? -14.724 -14.071 26.478 1.00 86.62 396 GLU A N 1
ATOM 3115 C CA . GLU A 1 396 ? -16.152 -14.398 26.553 1.00 86.62 396 GLU A CA 1
ATOM 3116 C C . GLU A 1 396 ? -16.675 -14.349 27.995 1.00 86.62 396 GLU A C 1
ATOM 3118 O O . GLU A 1 396 ? -17.668 -13.671 28.260 1.00 86.62 396 GLU A O 1
ATOM 3123 N N . LYS A 1 397 ? -15.967 -14.954 28.958 1.00 87.62 397 LYS A N 1
ATOM 3124 C CA . LYS A 1 397 ? -16.346 -14.888 30.382 1.00 87.62 397 LYS A CA 1
ATOM 3125 C C . LYS A 1 397 ? -16.383 -13.458 30.919 1.00 87.62 397 LYS A C 1
ATOM 3127 O O . LYS A 1 397 ? -17.280 -13.120 31.687 1.00 87.62 397 LYS A O 1
ATOM 3132 N N . ILE A 1 398 ? -15.423 -12.614 30.534 1.00 84.69 398 ILE A N 1
ATOM 3133 C CA . ILE A 1 398 ? -15.413 -11.197 30.923 1.00 84.69 398 ILE A CA 1
ATOM 3134 C C . ILE A 1 398 ? -16.630 -10.473 30.338 1.00 84.69 398 ILE A C 1
ATOM 3136 O O . ILE A 1 398 ? -17.305 -9.747 31.066 1.00 84.69 398 ILE A O 1
ATOM 3140 N N . VAL A 1 399 ? -16.960 -10.706 29.065 1.00 84.62 399 VAL A N 1
ATOM 3141 C CA . VAL A 1 399 ? -18.158 -10.131 28.431 1.00 84.62 399 VAL A CA 1
ATOM 3142 C C . VAL A 1 399 ? -19.435 -10.577 29.154 1.00 84.62 399 VAL A C 1
ATOM 3144 O O . VAL A 1 399 ? -20.278 -9.738 29.466 1.00 84.62 399 VAL A O 1
ATOM 3147 N N . GLU A 1 400 ? -19.573 -11.862 29.491 1.00 86.38 400 GLU A N 1
ATOM 3148 C CA . GLU A 1 400 ? -20.722 -12.378 30.252 1.00 86.38 400 GLU A CA 1
ATOM 3149 C C . GLU A 1 400 ? -20.859 -11.727 31.635 1.00 86.38 400 GLU A C 1
ATOM 3151 O O . GLU A 1 400 ? -21.965 -11.371 32.050 1.00 86.38 400 GLU A O 1
ATOM 3156 N N . LEU A 1 401 ? -19.747 -11.564 32.359 1.00 83.56 401 LEU A N 1
ATOM 3157 C CA . LEU A 1 401 ? -19.738 -10.920 33.673 1.00 83.56 401 LEU A CA 1
ATOM 3158 C C . LEU A 1 401 ? -20.164 -9.450 33.584 1.00 83.56 401 LEU A C 1
ATOM 3160 O O . LEU A 1 401 ? -20.974 -9.000 34.396 1.00 83.56 401 LEU A O 1
ATOM 3164 N N . LEU A 1 402 ? -19.669 -8.720 32.582 1.00 81.31 402 LEU A N 1
ATOM 3165 C CA . LEU A 1 402 ? -20.022 -7.316 32.358 1.00 81.31 402 LEU A CA 1
ATOM 3166 C C . LEU A 1 402 ? -21.487 -7.151 31.931 1.00 81.31 402 LEU A C 1
ATOM 3168 O O . LEU A 1 402 ? -22.164 -6.228 32.386 1.00 81.31 402 LEU A O 1
ATOM 3172 N N . ASN A 1 403 ? -22.014 -8.070 31.118 1.00 80.31 403 ASN A N 1
ATOM 3173 C CA . ASN A 1 403 ? -23.435 -8.089 30.771 1.00 80.31 403 ASN A CA 1
ATOM 3174 C C . ASN A 1 403 ? -24.307 -8.266 32.024 1.00 80.31 403 ASN A C 1
ATOM 3176 O O . ASN A 1 403 ? -25.189 -7.448 32.269 1.00 80.31 403 ASN A O 1
ATOM 3180 N N . LYS A 1 404 ? -23.986 -9.229 32.899 1.00 80.62 404 LYS A N 1
ATOM 3181 C CA . LYS A 1 404 ? -24.725 -9.441 34.160 1.00 80.62 404 LYS A CA 1
ATOM 3182 C C . LYS A 1 404 ? -24.731 -8.215 35.075 1.00 80.62 404 LYS A C 1
ATOM 3184 O O . LYS A 1 404 ? -25.731 -7.954 35.732 1.00 80.62 404 LYS A O 1
ATOM 3189 N N . GLN A 1 405 ? -23.631 -7.463 35.124 1.00 73.81 405 GLN A N 1
ATOM 3190 C CA . GLN A 1 405 ? -23.522 -6.248 35.944 1.00 73.81 405 GLN A CA 1
ATOM 3191 C C . GLN A 1 405 ? -24.254 -5.032 35.357 1.00 73.81 405 GLN A C 1
ATOM 3193 O O . GLN A 1 405 ? -24.447 -4.044 36.062 1.00 73.81 405 GLN A O 1
ATOM 3198 N N . THR A 1 406 ? -24.657 -5.095 34.086 1.00 72.19 406 THR A N 1
ATOM 3199 C CA . THR A 1 406 ? -25.381 -4.019 33.389 1.00 72.19 406 THR A CA 1
ATOM 3200 C C . THR A 1 406 ? -26.865 -4.335 33.163 1.00 72.19 406 THR A C 1
ATOM 3202 O O . THR A 1 406 ? -27.636 -3.419 32.902 1.00 72.19 406 THR A O 1
ATOM 3205 N N . GLU A 1 407 ? -27.278 -5.602 33.296 1.00 64.12 407 GLU A N 1
ATOM 3206 C CA . GLU A 1 407 ? -28.669 -6.072 33.143 1.00 64.12 407 GLU A CA 1
ATOM 3207 C C . GLU A 1 407 ? -29.475 -6.107 34.457 1.00 64.12 407 GLU A C 1
ATOM 3209 O O . GLU A 1 407 ? -30.692 -6.281 34.419 1.00 64.12 407 GLU A O 1
ATOM 3214 N N . GLN A 1 408 ? -28.838 -5.919 35.620 1.00 48.06 408 GLN A N 1
ATOM 3215 C CA . GLN A 1 408 ? -29.546 -5.739 36.894 1.00 48.06 408 GLN A CA 1
ATOM 3216 C C . GLN A 1 408 ? -30.231 -4.363 36.907 1.00 48.06 408 GLN A C 1
ATOM 3218 O O . GLN A 1 408 ? -29.638 -3.369 37.324 1.00 48.06 408 GLN A O 1
ATOM 3223 N N . THR A 1 409 ? -31.460 -4.332 36.388 1.00 39.56 409 THR A N 1
ATOM 3224 C CA . THR A 1 409 ? -32.415 -3.217 36.466 1.00 39.56 409 THR A CA 1
ATOM 3225 C C . THR A 1 409 ? -33.523 -3.552 37.444 1.00 39.56 409 THR A C 1
ATOM 3227 O O . THR A 1 409 ? -33.968 -4.724 37.440 1.00 39.56 409 THR A O 1
#

Foldseek 3Di:
DDPPDPVVVVVVVLLVLLLVLLVVVLPPCVPPDDLLLLLLSLVLCVLVVHDCQVVLLVSLVVLVVDPVSVCCLQPPCLQPPLPSNVSNLVSCVVHPVVVNVVSLVSLLVQQVVQADPQLAGPVRRLSSLLNNCVSPVVDPSSVSVLVVLLVCCVPPCLVCVVVDFLVRCQSSLVSCLVVVNQDPVSLVSNLLVLLQQQDPQLANPDLVSLLSSLLSCLSSPCLQCVLSSVSSLVSNVVCADPSSANPDSNSSSSSSVSVSSNVVSVPNVVVVVDWDKAFQDPPDFQLSNLLSLLSNFAAEKEWEAADEPSSVVSNVSSCNSHVRYAYEYEYEPVPPDDPPVVVPDDVRYHYFYFPDDDATWMQGPLKTKGWDDNYPVQSRDRPTMIGIDNDSVVSVVVVVVVCVRRPPD

Nearest PDB structures (foldseek):
  5fob-assembly1_B  TM=6.290E-01  e=4.515E-03  Homo sapiens
  5o9z-assembly1_v  TM=2.617E-01  e=2.336E+00  Homo sapiens
  6epd-assembly1_P  TM=1.944E-01  e=2.796E+00  Rattus norvegicus
  7zb5-assembly1_H  TM=2.409E-01  e=3.662E+00  Thermochaetoides thermophila
  1qqe-assembly1_A  TM=1.672E-01  e=2.673E+00  Saccharomyces cerevisiae